Protein AF-A0A4Z0B692-F1 (afdb_monomer_lite)

InterPro domains:
  IPR025282 Domain of unknown function DUF4214 [PF13946] (45-106)
  IPR038255 Phycobilisome linker domain superfamily [G3DSA:1.10.3130.20] (1-109)

Radius of gyration: 41.44 Å; chains: 1; bounding box: 86×69×116 Å

Foldseek 3Di:
DDDDDPLLLVQLLCLQQQLFFDAQVRSVVSVVVVVVVDDLLNVLLVSCPDVSNCVVPVPDDLLRSLQSSLCRQQVDGDDPVVSVVLSVQLVVVPPSSSSNSSSCVSVCLQDPPLVPPPVDDPVRSVSSLQSSLQSSLSSVLSVLLNVLCPPVLDQDDPPPSCPGLSSQLRSLLSPPRTSDVQLSVLSSVQSNLLSVDPHSSCSSNPDCNLVSSLVSLLVVLVVLLLVLQLLLLQLLLVLDPHRDPDPVVSVVSSVPGDPVNLVVSLVVLVVLLVVLVVLLVVLVVVLVVLCVVPNLVRLVVLLVVLVVVCVVDPVLVVLVVQLVVLVVVLVPDDLVRLLVLLLVLLVLCVVVVHDQQDQQDPPPSQGSVNSNVLSCVLVCLVPPDPDDPVVSVVVSSVSSLCVLLDPPDPLDDARDPDPDPSSVSNRVSSVVSVVSSVSVVSSVVSLVCSCPPDVRSSVSSVVSVVSSVVSVVSVVSSVVSVVSSVSSVVSSVSSVVSSVSSVVSVVSSVVSQVSSVVSFEHEPDLDPTAYEAEDPVVVLFLVREAEDEPRAAARYKYFQDSQEDAQDDLDQVDDVLVCQQRFFQVGWYWYWYDDPQKIKIKTFQHGDHDNPDDDPRGIGIYIYHRDRSNQWDADSRIIGGD

Sequence (642 aa):
MATATNAQKIAGLYAAFFERAPDAAGLSYWEGQFTGNATVNTIAVQFAANPVFAATYGSLTDVQFVNAVYQNVLGAAGDAAGVDYWVSQLKTGGADARANFVAQFVNDALTVDVASFTNLTAEERAVAQGRQDTLTNKANVGLHFAEKFGAASNITATGDITQDPAYLAAQAAIKNVTADPATAAAAEGRIDIAVGTSDPVGSLVGQNSALTAALVDLQAKTVAEAQALEALALADNAADAAPITDAALLEKFVTDFDDAAALAAVSDANSSVADAQKDVADSTNALTAARALNSDVALKTAATQAQTAVDNDSAVKALQVTANNAKTALASTTDLAVLTAVQDALSAYVKAGGLVSTELNDTTNVTVGDLVNQVNAVLNLKVGVDGDAAFIAAAQKTLVENFLDGADNAFVVPVSTPATASETALQTAITKAEARDAAYDASVKADLAFSTEGSGKGAALLAAEAAVTARDGQIKAVADAAAAVTKEQADQVKVVAAYDAHTAASDKVVAAEKAIADLGYNVGTLTPGKDLFVADAAKVGVAGTVTIGAGFATGDELFIGTQYKFGGATDATKTIGDLYAAGNASALEVFFEQSGANTIVHVEAKAFANAGAAPANDVANIVLTGVNANTLTFENGFVHVA

Organism: NCBI:txid2293833

pLDDT: mean 82.94, std 12.95, range [41.84, 98.31]

Structure (mmCIF, N/CA/C/O backbone):
data_AF-A0A4Z0B692-F1
#
_entry.id   AF-A0A4Z0B692-F1
#
loop_
_atom_site.group_PDB
_atom_site.id
_atom_site.type_symbol
_atom_site.label_atom_id
_atom_site.label_alt_id
_atom_site.label_comp_id
_atom_site.label_asym_id
_atom_site.label_entity_id
_atom_site.label_seq_id
_atom_site.pdbx_PDB_ins_code
_atom_site.Cartn_x
_atom_site.Cartn_y
_atom_site.Cartn_z
_atom_site.occupancy
_atom_site.B_iso_or_equiv
_atom_site.auth_seq_id
_atom_site.auth_comp_id
_atom_site.auth_asym_id
_atom_site.auth_atom_id
_atom_site.pdbx_PDB_model_num
ATOM 1 N N . MET A 1 1 ? 4.513 28.163 -12.235 1.00 46.66 1 MET A N 1
ATOM 2 C CA . MET A 1 1 ? 5.162 27.778 -13.510 1.00 46.66 1 MET A CA 1
ATOM 3 C C . MET A 1 1 ? 6.426 26.999 -13.213 1.00 46.66 1 MET A C 1
ATOM 5 O O . MET A 1 1 ? 7.344 27.556 -12.616 1.00 46.66 1 MET A O 1
ATOM 9 N N . ALA A 1 2 ? 6.465 25.725 -13.598 1.00 53.12 2 ALA A N 1
ATOM 10 C CA . ALA A 1 2 ? 7.699 24.952 -13.587 1.00 53.12 2 ALA A CA 1
ATOM 11 C C . ALA A 1 2 ? 8.694 25.592 -14.572 1.00 53.12 2 ALA A C 1
ATOM 13 O O . ALA A 1 2 ? 8.345 25.906 -15.711 1.00 53.12 2 ALA A O 1
ATOM 14 N N . THR A 1 3 ? 9.920 25.860 -14.131 1.00 72.25 3 THR A N 1
ATOM 15 C CA . THR A 1 3 ? 10.949 26.460 -14.988 1.00 72.25 3 THR A CA 1
ATOM 16 C C . THR A 1 3 ? 11.768 25.362 -15.648 1.00 72.25 3 THR A C 1
ATOM 18 O O . THR A 1 3 ? 12.724 24.871 -15.054 1.00 72.25 3 THR A O 1
ATOM 21 N N . ALA A 1 4 ? 11.411 24.994 -16.879 1.00 86.88 4 ALA A N 1
ATOM 22 C CA . ALA A 1 4 ? 12.254 24.137 -17.705 1.00 86.88 4 ALA A CA 1
ATOM 23 C C . ALA A 1 4 ? 13.536 24.875 -18.121 1.00 86.88 4 ALA A C 1
ATOM 25 O O . ALA A 1 4 ? 13.485 26.034 -18.555 1.00 86.88 4 ALA A O 1
ATOM 26 N N . THR A 1 5 ? 14.681 24.206 -18.003 1.00 92.56 5 THR A N 1
ATOM 27 C CA . THR A 1 5 ? 15.985 24.759 -18.385 1.00 92.56 5 THR A CA 1
ATOM 28 C C . THR A 1 5 ? 16.101 24.911 -19.904 1.00 92.56 5 THR A C 1
ATOM 30 O O . THR A 1 5 ? 15.365 24.287 -20.673 1.00 92.56 5 THR A O 1
ATOM 33 N N . ASN A 1 6 ? 17.049 25.730 -20.373 1.00 91.31 6 ASN A N 1
ATOM 34 C CA . ASN A 1 6 ? 17.329 25.823 -21.811 1.00 91.31 6 ASN A CA 1
ATOM 35 C C . ASN A 1 6 ? 17.755 24.463 -22.385 1.00 91.31 6 ASN A C 1
ATOM 37 O O . ASN A 1 6 ? 17.303 24.102 -23.468 1.00 91.31 6 ASN A O 1
ATOM 41 N N . ALA A 1 7 ? 18.534 23.684 -21.629 1.00 94.38 7 ALA A N 1
ATOM 42 C CA . ALA A 1 7 ? 18.929 22.328 -21.991 1.00 94.38 7 ALA A CA 1
ATOM 43 C C . ALA A 1 7 ? 17.710 21.408 -22.185 1.00 94.38 7 ALA A C 1
ATOM 45 O O . ALA A 1 7 ? 17.595 20.756 -23.219 1.00 94.38 7 ALA A O 1
ATOM 46 N N . GLN A 1 8 ? 16.743 21.422 -21.257 1.00 95.69 8 GLN A N 1
ATOM 47 C CA . GLN A 1 8 ? 15.508 20.633 -21.378 1.00 95.69 8 GLN A CA 1
ATOM 48 C C . GLN A 1 8 ? 14.672 21.055 -22.588 1.00 95.69 8 GLN A C 1
ATOM 50 O O . GLN A 1 8 ? 14.131 20.206 -23.290 1.00 95.69 8 GLN A O 1
ATOM 55 N N . LYS A 1 9 ? 14.600 22.359 -22.881 1.00 94.56 9 LYS A N 1
ATOM 56 C CA . LYS A 1 9 ? 13.915 22.863 -24.081 1.00 94.56 9 LYS A CA 1
ATOM 57 C C . LYS A 1 9 ? 14.600 22.387 -25.360 1.00 94.56 9 LYS A C 1
ATOM 59 O O . LYS A 1 9 ? 13.912 21.957 -26.279 1.00 94.56 9 LYS A O 1
ATOM 64 N N . ILE A 1 10 ? 15.933 22.415 -25.418 1.00 95.81 10 ILE A N 1
ATOM 65 C CA . ILE A 1 10 ? 16.702 21.884 -26.554 1.00 95.81 10 ILE A CA 1
ATOM 66 C C . ILE A 1 10 ? 16.463 20.381 -26.699 1.00 95.81 10 ILE A C 1
ATOM 68 O O . ILE A 1 10 ? 16.126 19.930 -27.789 1.00 95.81 10 ILE A O 1
ATOM 72 N N . ALA A 1 11 ? 16.581 19.612 -25.616 1.00 96.69 11 ALA A N 1
ATOM 73 C CA . ALA A 1 11 ? 16.333 18.173 -25.630 1.00 96.69 11 ALA A CA 1
ATOM 74 C C . ALA A 1 11 ? 14.896 17.844 -26.075 1.00 96.69 11 ALA A C 1
ATOM 76 O O . ALA A 1 11 ? 14.695 16.960 -26.905 1.00 96.69 11 ALA A O 1
ATOM 77 N N . GLY A 1 12 ? 13.906 18.618 -25.620 1.00 95.44 12 GLY A N 1
ATOM 78 C CA . GLY A 1 12 ? 12.521 18.522 -26.081 1.00 95.44 12 GLY A CA 1
ATOM 79 C C . GLY A 1 12 ? 12.359 18.821 -27.577 1.00 95.44 12 GLY A C 1
ATOM 80 O O . GLY A 1 12 ? 11.613 18.122 -28.259 1.00 95.44 12 GLY A O 1
ATOM 81 N N . LEU A 1 13 ? 13.093 19.801 -28.124 1.00 95.31 13 LEU A N 1
ATOM 82 C CA . LEU A 1 13 ? 13.128 20.050 -29.571 1.00 95.31 13 LEU A CA 1
ATOM 83 C C . LEU A 1 13 ? 13.758 18.876 -30.333 1.00 95.31 13 LEU A C 1
ATOM 85 O O . LEU A 1 13 ? 13.231 18.493 -31.372 1.00 95.31 13 LEU A O 1
ATOM 89 N N . TYR A 1 14 ? 14.840 18.276 -29.830 1.00 95.50 14 TYR A N 1
ATOM 90 C CA . TYR A 1 14 ? 15.430 17.075 -30.437 1.00 95.50 14 TYR A CA 1
ATOM 91 C C . TYR A 1 14 ? 14.436 15.907 -30.474 1.00 95.50 14 TYR A C 1
ATOM 93 O O . TYR A 1 14 ? 14.259 15.295 -31.530 1.00 95.50 14 TYR A O 1
ATOM 101 N N . ALA A 1 15 ? 13.718 15.663 -29.373 1.00 93.62 15 ALA A N 1
ATOM 102 C CA . ALA A 1 15 ? 12.671 14.647 -29.317 1.00 93.62 15 ALA A CA 1
ATOM 103 C C . ALA A 1 15 ? 11.532 14.938 -30.314 1.00 93.62 15 ALA A C 1
ATOM 105 O O . ALA A 1 15 ? 11.056 14.030 -30.989 1.00 93.62 15 ALA A O 1
ATOM 106 N N . ALA A 1 16 ? 11.125 16.202 -30.460 1.00 91.69 16 ALA A N 1
ATOM 107 C CA . ALA A 1 16 ? 10.029 16.596 -31.343 1.00 91.69 16 ALA A CA 1
ATOM 108 C C . ALA A 1 16 ? 10.388 16.560 -32.840 1.00 91.69 16 ALA A C 1
ATOM 110 O O . ALA A 1 16 ? 9.605 16.090 -33.667 1.00 91.69 16 ALA A O 1
ATOM 111 N N . PHE A 1 17 ? 11.557 17.084 -33.209 1.00 91.75 17 PHE A N 1
ATOM 112 C CA . PHE A 1 17 ? 11.967 17.229 -34.608 1.00 91.75 17 PHE A CA 1
ATOM 113 C C . PHE A 1 17 ? 12.598 15.963 -35.182 1.00 91.75 17 PHE A C 1
ATOM 115 O O . PHE A 1 17 ? 12.467 15.716 -36.380 1.00 91.75 17 PHE A O 1
ATOM 122 N N . PHE A 1 18 ? 13.299 15.193 -34.349 1.00 91.31 18 PHE A N 1
ATOM 123 C CA . PHE A 1 18 ? 14.180 14.118 -34.803 1.00 91.31 18 PHE A CA 1
ATOM 124 C C . PHE A 1 18 ? 13.948 12.784 -34.084 1.00 91.31 18 PHE A C 1
ATOM 126 O O . PHE A 1 18 ? 14.673 11.834 -34.368 1.00 91.31 18 PHE A O 1
ATOM 133 N N . GLU A 1 19 ? 12.989 12.717 -33.151 1.00 90.44 19 GLU A N 1
ATOM 134 C CA . GLU A 1 19 ? 12.674 11.516 -32.358 1.00 90.44 19 GLU A CA 1
ATOM 135 C C . GLU A 1 19 ? 13.895 10.910 -31.642 1.00 90.44 19 GLU A C 1
ATOM 137 O O . GLU A 1 19 ? 13.973 9.704 -31.417 1.00 90.44 19 GLU A O 1
ATOM 142 N N . ARG A 1 20 ? 14.867 11.749 -31.260 1.00 93.69 20 ARG A N 1
ATOM 143 C CA . ARG A 1 20 ? 16.102 11.311 -30.595 1.00 93.69 20 ARG A CA 1
ATOM 144 C C . ARG A 1 20 ? 16.518 12.223 -29.451 1.00 93.69 20 ARG A C 1
ATOM 146 O O . ARG A 1 20 ? 16.111 13.380 -29.399 1.00 93.69 20 ARG A O 1
ATOM 153 N N . ALA A 1 21 ? 17.380 11.718 -28.575 1.00 96.94 21 ALA A N 1
ATOM 154 C CA . ALA A 1 21 ? 18.154 12.531 -27.643 1.00 96.94 21 ALA A CA 1
ATOM 155 C C . ALA A 1 21 ? 19.121 13.472 -28.392 1.00 96.94 21 ALA A C 1
ATOM 157 O O . ALA A 1 21 ? 19.572 13.131 -29.494 1.00 96.94 21 ALA A O 1
ATOM 158 N N . PRO A 1 22 ? 19.481 14.637 -27.823 1.00 97.25 22 PRO A N 1
ATOM 159 C CA . PRO A 1 22 ? 20.589 15.428 -28.345 1.00 97.25 22 PRO A CA 1
ATOM 160 C C . PRO A 1 22 ? 21.912 14.651 -28.257 1.00 97.25 22 PRO A C 1
ATOM 162 O O . PRO A 1 22 ? 22.113 13.850 -27.351 1.00 97.25 22 PRO A O 1
ATOM 165 N N . ASP A 1 23 ? 22.831 14.908 -29.186 1.00 96.56 23 ASP A N 1
ATOM 166 C CA . ASP A 1 23 ? 24.239 14.531 -29.016 1.00 96.56 23 ASP A CA 1
ATOM 167 C C . ASP A 1 23 ? 25.010 15.624 -28.263 1.00 96.56 23 ASP A C 1
ATOM 169 O O . ASP A 1 23 ? 24.580 16.779 -28.220 1.00 96.56 23 ASP A O 1
ATOM 173 N N . ALA A 1 24 ? 26.153 15.274 -27.675 1.00 96.88 24 ALA A N 1
ATOM 174 C CA . ALA A 1 24 ? 26.932 16.165 -26.820 1.00 96.88 24 ALA A CA 1
ATOM 175 C C . ALA A 1 24 ? 27.399 17.435 -27.550 1.00 96.88 24 ALA A C 1
ATOM 177 O O . ALA A 1 24 ? 27.274 18.543 -27.020 1.00 96.88 24 ALA A O 1
ATOM 178 N N . ALA A 1 25 ? 27.914 17.300 -28.777 1.00 95.62 25 ALA A N 1
ATOM 179 C CA . ALA A 1 25 ? 28.367 18.442 -29.569 1.00 95.62 25 ALA A CA 1
ATOM 180 C C . ALA A 1 25 ? 27.197 19.343 -29.990 1.00 95.62 25 ALA A C 1
ATOM 182 O O . ALA A 1 25 ? 27.283 20.569 -29.878 1.00 95.62 25 ALA A O 1
ATOM 183 N N . GLY A 1 26 ? 26.093 18.744 -30.437 1.00 94.56 26 GLY A N 1
ATOM 184 C CA . GLY A 1 26 ? 24.871 19.441 -30.808 1.00 94.56 26 GLY A CA 1
ATOM 185 C C . GLY A 1 26 ? 24.251 20.191 -29.631 1.00 94.56 26 GLY A C 1
ATOM 186 O O . GLY A 1 26 ? 23.931 21.371 -29.771 1.00 94.56 26 GLY A O 1
ATOM 187 N N . LEU A 1 27 ? 24.110 19.547 -28.469 1.00 96.12 27 LEU A N 1
ATOM 188 C CA . LEU A 1 27 ? 23.598 20.177 -27.248 1.00 96.12 27 LEU A CA 1
ATOM 189 C C . LEU A 1 27 ? 24.436 21.405 -26.879 1.00 96.12 27 LEU A C 1
ATOM 191 O O . LEU A 1 27 ? 23.895 22.506 -26.783 1.00 96.12 27 LEU A O 1
ATOM 195 N N . SER A 1 28 ? 25.759 21.231 -26.798 1.00 95.25 28 SER A N 1
ATOM 196 C CA . SER A 1 28 ? 26.696 22.308 -26.466 1.00 95.25 28 SER A CA 1
ATOM 197 C C . SER A 1 28 ? 26.611 23.482 -27.449 1.00 95.25 28 SER A C 1
ATOM 199 O O . SER A 1 28 ? 26.584 24.645 -27.036 1.00 95.25 28 SER A O 1
ATOM 201 N N . TYR A 1 29 ? 26.507 23.202 -28.753 1.00 94.44 29 TYR A N 1
ATOM 202 C CA . TYR A 1 29 ? 26.349 24.238 -29.773 1.00 94.44 29 TYR A CA 1
ATOM 203 C C . TYR A 1 29 ? 25.071 25.063 -29.564 1.00 94.44 29 TYR A C 1
ATOM 205 O O . TYR A 1 29 ? 25.131 26.296 -29.564 1.00 94.44 29 TYR A O 1
ATOM 213 N N . TRP A 1 30 ? 23.922 24.405 -29.369 1.00 94.38 30 TRP A N 1
ATOM 214 C CA . TRP A 1 30 ? 22.629 25.084 -29.232 1.00 94.38 30 TRP A CA 1
ATOM 215 C C . TRP A 1 30 ? 22.484 25.828 -27.906 1.00 94.38 30 TRP A C 1
ATOM 217 O O . TRP A 1 30 ? 21.934 26.930 -27.889 1.00 94.38 30 TRP A O 1
ATOM 227 N N . GLU A 1 31 ? 23.033 25.295 -26.815 1.00 92.12 31 GLU A N 1
ATOM 228 C CA . GLU A 1 31 ? 23.138 26.025 -25.548 1.00 92.12 31 GLU A CA 1
ATOM 229 C C . GLU A 1 31 ? 23.983 27.295 -25.708 1.00 92.12 31 GLU A C 1
ATOM 231 O O . GLU A 1 31 ? 23.591 28.369 -25.243 1.00 92.12 31 GLU A O 1
ATOM 236 N N . GLY A 1 32 ? 25.082 27.214 -26.467 1.00 89.56 32 GLY A N 1
ATOM 237 C CA . GLY A 1 32 ? 25.880 28.374 -26.857 1.00 89.56 32 GLY A CA 1
ATOM 238 C C . GLY A 1 32 ? 25.072 29.438 -27.611 1.00 89.56 32 GLY A C 1
ATOM 239 O O . GLY A 1 32 ? 25.234 30.628 -27.340 1.00 89.56 32 GLY A O 1
ATOM 240 N N . GLN A 1 33 ? 24.143 29.048 -28.491 1.00 86.81 33 GLN A N 1
ATOM 241 C CA . GLN A 1 33 ? 23.297 30.004 -29.224 1.00 86.81 33 GLN A CA 1
ATOM 242 C C . GLN A 1 33 ? 22.333 30.780 -28.311 1.00 86.81 33 GLN A C 1
ATOM 244 O O . GLN A 1 33 ? 22.080 31.963 -28.556 1.00 86.81 33 GLN A O 1
ATOM 249 N N . PHE A 1 34 ? 21.840 30.180 -27.222 1.00 80.44 34 PHE A N 1
ATOM 250 C CA . PHE A 1 34 ? 21.005 30.896 -26.245 1.00 80.44 34 PHE A CA 1
ATOM 251 C C . PHE A 1 34 ? 21.758 32.028 -25.537 1.00 80.44 34 PHE A C 1
ATOM 253 O O . PHE A 1 34 ? 21.166 33.067 -25.246 1.00 80.44 34 PHE A O 1
ATOM 260 N N . THR A 1 35 ? 23.070 31.883 -25.319 1.00 67.62 35 THR A N 1
ATOM 261 C CA . THR A 1 35 ? 23.900 32.964 -24.751 1.00 67.62 35 THR A CA 1
ATOM 262 C C . THR A 1 35 ? 24.045 34.168 -25.697 1.00 67.62 35 THR A C 1
ATOM 264 O O . THR A 1 35 ? 24.357 35.270 -25.251 1.00 67.62 35 THR A O 1
ATOM 267 N N . GLY A 1 36 ? 23.750 33.983 -26.991 1.00 61.22 36 GLY A N 1
ATOM 268 C CA . GLY A 1 36 ? 23.790 34.999 -28.048 1.00 61.22 36 GLY A CA 1
ATOM 269 C C . GLY A 1 36 ? 22.448 35.671 -28.379 1.00 61.22 36 GLY A C 1
ATOM 270 O O . GLY A 1 36 ? 22.349 36.302 -29.430 1.00 61.22 36 GLY A O 1
ATOM 271 N N . ASN A 1 37 ? 21.432 35.567 -27.509 1.00 70.12 37 ASN A N 1
ATOM 272 C CA . ASN A 1 37 ? 20.044 36.039 -27.699 1.00 70.12 37 ASN A CA 1
ATOM 273 C C . ASN A 1 37 ? 19.162 35.196 -28.648 1.00 70.12 37 ASN A C 1
ATOM 275 O O . ASN A 1 37 ? 18.110 35.675 -29.081 1.00 70.12 37 ASN A O 1
ATOM 279 N N . ALA A 1 38 ? 19.537 33.954 -28.979 1.00 77.38 38 ALA A N 1
ATOM 280 C CA . ALA A 1 38 ? 18.626 33.059 -29.697 1.00 77.38 38 ALA A CA 1
ATOM 281 C C . ALA A 1 38 ? 17.418 32.668 -28.822 1.00 77.38 38 ALA A C 1
ATOM 283 O O . ALA A 1 38 ? 17.531 32.521 -27.606 1.00 77.38 38 ALA A O 1
ATOM 284 N N . THR A 1 39 ? 16.256 32.473 -29.452 1.00 85.88 39 THR A N 1
ATOM 285 C CA . THR A 1 39 ? 15.040 31.960 -28.795 1.00 85.88 39 THR A CA 1
ATOM 286 C C . THR A 1 39 ? 14.783 30.505 -29.191 1.00 85.88 39 THR A C 1
ATOM 288 O O . THR A 1 39 ? 15.315 30.036 -30.199 1.00 85.88 39 THR A O 1
ATOM 291 N N . VAL A 1 40 ? 13.914 29.803 -28.451 1.00 86.25 40 VAL A N 1
ATOM 292 C CA . VAL A 1 40 ? 13.448 28.444 -28.809 1.00 86.25 40 VAL A CA 1
ATOM 293 C C . VAL A 1 40 ? 12.923 28.415 -30.252 1.00 86.25 40 VAL A C 1
ATOM 295 O O . VAL A 1 40 ? 13.266 27.512 -31.009 1.00 86.25 40 VAL A O 1
ATOM 298 N N . ASN A 1 41 ? 12.180 29.446 -30.674 1.00 89.12 41 ASN A N 1
ATOM 299 C CA . ASN A 1 41 ? 11.686 29.580 -32.046 1.00 89.12 41 ASN A CA 1
ATOM 300 C C . ASN A 1 41 ? 12.814 29.715 -33.072 1.00 89.12 41 ASN A C 1
ATOM 302 O O . ASN A 1 41 ? 12.774 29.072 -34.115 1.00 89.12 41 ASN A O 1
ATOM 306 N N . THR A 1 42 ? 13.839 30.521 -32.784 1.00 89.62 42 THR A N 1
ATOM 307 C CA . THR A 1 42 ? 14.983 30.695 -33.693 1.00 89.62 42 THR A CA 1
ATOM 308 C C . THR A 1 42 ? 15.721 29.375 -33.918 1.00 89.62 42 THR A C 1
ATOM 310 O O . THR A 1 42 ? 16.103 29.071 -35.045 1.00 89.62 42 THR A O 1
ATOM 313 N N . ILE A 1 43 ? 15.882 28.569 -32.866 1.00 92.75 43 ILE A N 1
ATOM 314 C CA . ILE A 1 43 ? 16.502 27.241 -32.957 1.00 92.75 43 ILE A CA 1
ATOM 315 C C . ILE A 1 43 ? 15.595 26.271 -33.718 1.00 92.75 43 ILE A C 1
ATOM 317 O O . ILE A 1 43 ? 16.065 25.576 -34.614 1.00 92.75 43 ILE A O 1
ATOM 321 N N . ALA A 1 44 ? 14.292 26.267 -33.436 1.00 93.94 44 ALA A N 1
ATOM 322 C CA . ALA A 1 44 ? 13.333 25.409 -34.127 1.00 93.94 44 ALA A CA 1
ATOM 323 C C . ALA A 1 44 ? 13.275 25.668 -35.643 1.00 93.94 44 ALA A C 1
ATOM 325 O O . ALA A 1 44 ? 13.165 24.723 -36.421 1.00 93.94 44 ALA A O 1
ATOM 326 N N . VAL A 1 45 ? 13.406 26.925 -36.087 1.00 92.94 45 VAL A N 1
ATOM 327 C CA . VAL A 1 45 ? 13.513 27.263 -37.520 1.00 92.94 45 VAL A CA 1
ATOM 328 C C . VAL A 1 45 ? 14.762 26.633 -38.147 1.00 92.94 45 VAL A C 1
ATOM 330 O O . VAL A 1 45 ? 14.687 26.078 -39.241 1.00 92.94 45 VAL A O 1
ATOM 333 N N . GLN A 1 46 ? 15.899 26.644 -37.444 1.00 92.75 46 GLN A N 1
ATOM 334 C CA . GLN A 1 46 ? 17.123 25.984 -37.917 1.00 92.75 46 GLN A CA 1
ATOM 335 C C . GLN A 1 46 ? 16.992 24.453 -37.923 1.00 92.75 46 GLN A C 1
ATOM 337 O O . GLN A 1 46 ? 17.483 23.799 -38.840 1.00 92.75 46 GLN A O 1
ATOM 342 N N . PHE A 1 47 ? 16.286 23.870 -36.949 1.00 93.00 47 PHE A N 1
ATOM 343 C CA . PHE A 1 47 ? 15.991 22.432 -36.928 1.00 93.00 47 PHE A CA 1
ATOM 344 C C . PHE A 1 47 ? 15.101 22.029 -38.107 1.00 93.00 47 PHE A C 1
ATOM 346 O O . PHE A 1 47 ? 15.375 21.028 -38.763 1.00 93.00 47 PHE A O 1
ATOM 353 N N . ALA A 1 48 ? 14.078 22.828 -38.422 1.00 92.81 48 ALA A N 1
ATOM 354 C CA . ALA A 1 48 ? 13.180 22.585 -39.549 1.00 92.81 48 ALA A CA 1
ATOM 355 C C . ALA A 1 48 ? 13.883 22.665 -40.916 1.00 92.81 48 ALA A C 1
ATOM 357 O O . ALA A 1 48 ? 13.432 22.046 -41.879 1.00 92.81 48 ALA A O 1
ATOM 358 N N . ALA A 1 49 ? 14.994 23.404 -41.006 1.00 90.94 49 ALA A N 1
ATOM 359 C CA . ALA A 1 49 ? 15.826 23.466 -42.205 1.00 90.94 49 ALA A CA 1
ATOM 360 C C . ALA A 1 49 ? 16.681 22.199 -42.416 1.00 90.94 49 ALA A C 1
ATOM 362 O O . ALA A 1 49 ? 17.243 22.014 -43.498 1.00 90.94 49 ALA A O 1
ATOM 363 N N . ASN A 1 50 ? 16.790 21.321 -41.412 1.00 89.25 50 ASN A N 1
ATOM 364 C CA . ASN A 1 50 ? 17.512 20.061 -41.542 1.00 89.25 50 ASN A CA 1
ATOM 365 C C . ASN A 1 50 ? 16.769 19.106 -42.507 1.00 89.25 50 ASN A C 1
ATOM 367 O O . ASN A 1 50 ? 15.556 18.927 -42.361 1.00 89.25 50 ASN A O 1
ATOM 371 N N . PRO A 1 51 ? 17.463 18.435 -43.449 1.00 86.81 51 PRO A N 1
ATOM 372 C CA . PRO A 1 51 ? 16.839 17.488 -44.378 1.00 86.81 51 PRO A CA 1
ATOM 373 C C . PRO A 1 51 ? 16.009 16.381 -43.713 1.00 86.81 51 PRO A C 1
ATOM 375 O O . PRO A 1 51 ? 15.019 15.945 -44.298 1.00 86.81 51 PRO A O 1
ATOM 378 N N . VAL A 1 52 ? 16.358 15.965 -42.488 1.00 85.69 52 VAL A N 1
ATOM 379 C CA . VAL A 1 52 ? 15.583 14.977 -41.718 1.00 85.69 52 VAL A CA 1
ATOM 380 C C . VAL A 1 52 ? 14.166 15.474 -41.450 1.00 85.69 52 VAL A C 1
ATOM 382 O O . VAL A 1 52 ? 13.223 14.713 -41.608 1.00 85.69 52 VAL A O 1
ATOM 385 N N . PHE A 1 53 ? 13.974 16.759 -41.140 1.00 89.00 53 PHE A N 1
ATOM 386 C CA . PHE A 1 53 ? 12.634 17.300 -40.908 1.00 89.00 53 PHE A CA 1
ATOM 387 C C . PHE A 1 53 ? 11.754 17.193 -42.160 1.00 89.00 53 PHE A C 1
ATOM 389 O O . PHE A 1 53 ? 10.596 16.778 -42.083 1.00 89.00 53 PHE A O 1
ATOM 396 N N . ALA A 1 54 ? 12.308 17.525 -43.329 1.00 87.06 54 ALA A N 1
ATOM 397 C CA . ALA A 1 54 ? 11.602 17.386 -44.598 1.00 87.06 54 ALA A CA 1
ATOM 398 C C . ALA A 1 54 ? 11.317 15.913 -44.940 1.00 87.06 54 ALA A C 1
ATOM 400 O O . ALA A 1 54 ? 10.240 15.613 -45.454 1.00 87.06 54 ALA A O 1
ATOM 401 N N . ALA A 1 55 ? 12.239 14.999 -44.625 1.00 86.38 55 ALA A N 1
ATOM 402 C CA . ALA A 1 55 ? 12.048 13.564 -44.820 1.00 86.38 55 ALA A CA 1
ATOM 403 C C . ALA A 1 55 ? 10.944 12.992 -43.911 1.00 86.38 55 ALA A C 1
ATOM 405 O O . ALA A 1 55 ? 10.099 12.238 -44.388 1.00 86.38 55 ALA A O 1
ATOM 406 N N . THR A 1 56 ? 10.909 13.393 -42.636 1.00 84.31 56 THR A N 1
ATOM 407 C CA . THR A 1 56 ? 9.938 12.904 -41.644 1.00 84.31 56 THR A CA 1
ATOM 408 C C . THR A 1 56 ? 8.551 13.521 -41.832 1.00 84.31 56 THR A C 1
ATOM 410 O O . THR A 1 56 ? 7.541 12.823 -41.772 1.00 84.31 56 THR A O 1
ATOM 413 N N . TYR A 1 57 ? 8.475 14.832 -42.082 1.00 89.56 57 TYR A N 1
ATOM 414 C CA . TYR A 1 57 ? 7.217 15.585 -42.002 1.00 89.56 57 TYR A CA 1
ATOM 415 C C . TYR A 1 57 ? 6.803 16.290 -43.302 1.00 89.56 57 TYR A C 1
ATOM 417 O O . TYR A 1 57 ? 5.681 16.796 -43.396 1.00 89.56 57 TYR A O 1
ATOM 425 N N . GLY A 1 58 ? 7.674 16.358 -44.313 1.00 87.75 58 GLY A N 1
ATOM 426 C CA . GLY A 1 58 ? 7.469 17.200 -45.499 1.00 87.75 58 GLY A CA 1
ATOM 427 C C . GLY A 1 58 ? 6.281 16.795 -46.375 1.00 87.75 58 GLY A C 1
ATOM 428 O O . GLY A 1 58 ? 5.646 17.660 -46.974 1.00 87.75 58 GLY A O 1
ATOM 429 N N . SER A 1 59 ? 5.939 15.505 -46.423 1.00 92.19 59 SER A N 1
ATOM 430 C CA . SER A 1 59 ? 4.793 14.986 -47.187 1.00 92.19 59 SER A CA 1
ATOM 431 C C . SER A 1 59 ? 3.472 14.994 -46.408 1.00 92.19 59 SER A C 1
ATOM 433 O O . SER A 1 59 ? 2.413 14.776 -46.999 1.00 92.19 59 SER A O 1
ATOM 435 N N . LEU A 1 60 ? 3.515 15.244 -45.094 1.00 94.88 60 LEU A N 1
ATOM 436 C CA . LEU A 1 60 ? 2.335 15.206 -44.237 1.00 94.88 60 LEU A CA 1
ATOM 437 C C . LEU A 1 60 ? 1.461 16.444 -44.443 1.00 94.88 60 LEU A C 1
ATOM 439 O O . LEU A 1 60 ? 1.952 17.574 -44.538 1.00 94.88 60 LEU A O 1
ATOM 443 N N . THR A 1 61 ? 0.143 16.243 -44.430 1.00 95.56 61 THR A N 1
ATOM 444 C CA . THR A 1 61 ? -0.822 17.343 -44.273 1.00 95.56 61 THR A CA 1
ATOM 445 C C . THR A 1 61 ? -0.674 17.988 -42.894 1.00 95.56 61 THR A C 1
ATOM 447 O O . THR A 1 61 ? -0.141 17.372 -41.975 1.00 95.56 61 THR A O 1
ATOM 450 N N . ASP A 1 62 ? -1.182 19.206 -42.708 1.00 94.88 62 ASP A N 1
ATOM 451 C CA . ASP A 1 62 ? -1.074 19.900 -41.415 1.00 94.88 62 ASP A CA 1
ATOM 452 C C . ASP A 1 62 ? -1.701 19.107 -40.260 1.00 94.88 62 ASP A C 1
ATOM 454 O O . ASP A 1 62 ? -1.128 19.042 -39.179 1.00 94.88 62 ASP A O 1
ATOM 458 N N . VAL A 1 63 ? -2.830 18.431 -40.501 1.00 95.62 63 VAL A N 1
ATOM 459 C CA . VAL A 1 63 ? -3.480 17.571 -39.497 1.00 95.62 63 VAL A CA 1
ATOM 460 C C . VAL A 1 63 ? -2.600 16.367 -39.151 1.00 95.62 63 VAL A C 1
ATOM 462 O O . VAL A 1 63 ? -2.436 16.034 -37.980 1.00 95.62 63 VAL A O 1
ATOM 465 N N . GLN A 1 64 ? -2.017 15.707 -40.156 1.00 95.12 64 GLN A N 1
ATOM 466 C CA . GLN A 1 64 ? -1.116 14.571 -39.933 1.00 95.12 64 GLN A CA 1
ATOM 467 C C . GLN A 1 64 ? 0.159 14.999 -39.203 1.00 95.12 64 GLN A C 1
ATOM 469 O O . GLN A 1 64 ? 0.605 14.299 -38.302 1.00 95.12 64 GLN A O 1
ATOM 474 N N . PHE A 1 65 ? 0.712 16.157 -39.560 1.00 94.62 65 PHE A N 1
ATOM 475 C CA . PHE A 1 65 ? 1.889 16.726 -38.917 1.00 94.62 65 PHE A CA 1
ATOM 476 C C . PHE A 1 65 ? 1.632 17.058 -37.443 1.00 94.62 65 PHE A C 1
ATOM 478 O O . PHE A 1 65 ? 2.396 16.625 -36.586 1.00 94.62 65 PHE A O 1
ATOM 485 N N . VAL A 1 66 ? 0.536 17.759 -37.130 1.00 95.12 66 VAL A N 1
ATOM 486 C CA . VAL A 1 66 ? 0.166 18.079 -35.741 1.00 95.12 66 VAL A CA 1
ATOM 487 C C . VAL A 1 66 ? -0.008 16.801 -34.920 1.00 95.12 66 VAL A C 1
ATOM 489 O O . VAL A 1 66 ? 0.575 16.690 -33.845 1.00 95.12 66 VAL A O 1
ATOM 492 N N . ASN A 1 67 ? -0.733 15.807 -35.440 1.00 92.69 67 ASN A N 1
ATOM 493 C CA . ASN A 1 67 ? -0.919 14.531 -34.745 1.00 92.69 67 ASN A CA 1
ATOM 494 C C . ASN A 1 67 ? 0.394 13.769 -34.520 1.00 92.69 67 ASN A C 1
ATOM 496 O O . ASN A 1 67 ? 0.586 13.209 -33.442 1.00 92.69 67 ASN A O 1
ATOM 500 N N . ALA A 1 68 ? 1.305 13.775 -35.497 1.00 90.38 68 ALA A N 1
ATOM 501 C CA . ALA A 1 68 ? 2.622 13.166 -35.338 1.00 90.38 68 ALA A CA 1
ATOM 502 C C . ALA A 1 68 ? 3.420 13.854 -34.219 1.00 90.38 68 ALA A C 1
ATOM 504 O O . ALA A 1 68 ? 3.960 13.178 -33.352 1.00 90.38 68 ALA A O 1
ATOM 505 N N . VAL A 1 69 ? 3.413 15.191 -34.158 1.00 91.44 69 VAL A N 1
ATOM 506 C CA . VAL A 1 69 ? 4.081 15.941 -33.080 1.00 91.44 69 VAL A CA 1
ATOM 507 C C . VAL A 1 69 ? 3.466 15.626 -31.711 1.00 91.44 69 VAL A C 1
ATOM 509 O O . VAL A 1 69 ? 4.213 15.397 -30.764 1.00 91.44 69 VAL A O 1
ATOM 512 N N . TYR A 1 70 ? 2.135 15.533 -31.592 1.00 91.69 70 TYR A N 1
ATOM 513 C CA . TYR A 1 70 ? 1.480 15.097 -30.347 1.00 91.69 70 TYR A CA 1
ATOM 514 C C . TYR A 1 70 ? 1.984 13.722 -29.888 1.00 91.69 70 TYR A C 1
ATOM 516 O O . TYR A 1 70 ? 2.410 13.571 -28.741 1.00 91.69 70 TYR A O 1
ATOM 524 N N . GLN A 1 71 ? 1.999 12.744 -30.795 1.00 85.56 71 GLN A N 1
ATOM 525 C CA . GLN A 1 71 ? 2.439 11.388 -30.483 1.00 85.56 71 GLN A CA 1
ATOM 526 C C . GLN A 1 71 ? 3.927 11.341 -30.108 1.00 85.56 71 GLN A C 1
ATOM 528 O O . GLN A 1 71 ? 4.298 10.738 -29.101 1.00 85.56 71 GLN A O 1
ATOM 533 N N . ASN A 1 72 ? 4.778 12.015 -30.878 1.00 81.00 72 ASN A N 1
ATOM 534 C CA . ASN A 1 72 ? 6.230 11.973 -30.714 1.00 81.00 72 ASN A CA 1
ATOM 535 C C . ASN A 1 72 ? 6.683 12.665 -29.426 1.00 81.00 72 ASN A C 1
ATOM 537 O O . ASN A 1 72 ? 7.549 12.161 -28.704 1.00 81.00 72 ASN A O 1
ATOM 541 N N . VAL A 1 73 ? 6.058 13.795 -29.100 1.00 85.38 73 VAL A N 1
ATOM 542 C CA . VAL A 1 73 ? 6.429 14.635 -27.959 1.00 85.38 73 VAL A CA 1
ATOM 543 C C . VAL A 1 73 ? 5.763 14.152 -26.672 1.00 85.38 73 VAL A C 1
ATOM 545 O O . VAL A 1 73 ? 6.442 14.002 -25.660 1.00 85.38 73 VAL A O 1
ATOM 548 N N . LEU A 1 74 ? 4.459 13.859 -26.707 1.00 86.62 74 LEU A N 1
ATOM 549 C CA . LEU A 1 74 ? 3.656 13.584 -25.507 1.00 86.62 74 LEU A CA 1
ATOM 550 C C . LEU A 1 74 ? 3.263 12.110 -25.343 1.00 86.62 74 LEU A C 1
ATOM 552 O O . LEU A 1 74 ? 2.634 11.765 -24.349 1.00 86.62 74 LEU A O 1
ATOM 556 N N . GLY A 1 75 ? 3.592 11.242 -26.305 1.00 78.94 75 GLY A N 1
ATOM 557 C CA . GLY A 1 75 ? 3.268 9.810 -26.248 1.00 78.94 75 GLY A CA 1
ATOM 558 C C . GLY A 1 75 ? 1.790 9.479 -26.476 1.00 78.94 75 GLY A C 1
ATOM 559 O O . GLY A 1 75 ? 1.408 8.314 -26.378 1.00 78.94 75 GLY A O 1
ATOM 560 N N . ALA A 1 76 ? 0.956 10.472 -26.791 1.00 83.31 76 ALA A N 1
ATOM 561 C CA . ALA A 1 76 ? -0.483 10.309 -26.960 1.00 83.31 76 ALA A CA 1
ATOM 562 C C . ALA A 1 76 ? -1.035 11.240 -28.044 1.00 83.31 76 ALA A C 1
ATOM 564 O O . ALA A 1 76 ? -0.505 12.328 -28.279 1.00 83.31 76 ALA A O 1
ATOM 565 N N . ALA A 1 77 ? -2.158 10.845 -28.645 1.00 85.62 77 ALA A N 1
ATOM 566 C CA . ALA A 1 77 ? -2.883 11.683 -29.590 1.00 85.62 77 ALA A CA 1
ATOM 567 C C . ALA A 1 77 ? -3.414 12.968 -28.926 1.00 85.62 77 ALA A C 1
ATOM 569 O O . ALA A 1 77 ? -3.822 12.977 -27.756 1.00 85.62 77 ALA A O 1
ATOM 570 N N . GLY A 1 78 ? -3.429 14.053 -29.702 1.00 85.69 78 GLY A N 1
ATOM 571 C CA . GLY A 1 78 ? -4.085 15.298 -29.317 1.00 85.69 78 GLY A CA 1
ATOM 572 C C . GLY A 1 78 ? -5.604 15.150 -29.308 1.00 85.69 78 GLY A C 1
ATOM 573 O O . GLY A 1 78 ? -6.169 14.354 -30.057 1.00 85.69 78 GLY A O 1
ATOM 574 N N . ASP A 1 79 ? -6.277 15.920 -28.456 1.00 88.31 79 ASP A N 1
ATOM 575 C CA . ASP A 1 79 ? -7.729 16.054 -28.539 1.00 88.31 79 ASP A CA 1
ATOM 576 C C . ASP A 1 79 ? -8.125 16.868 -29.782 1.00 88.31 79 ASP A C 1
ATOM 578 O O . ASP A 1 79 ? -7.337 17.653 -30.316 1.00 88.31 79 ASP A O 1
ATOM 582 N N . ALA A 1 80 ? -9.364 16.687 -30.242 1.00 91.12 80 ALA A N 1
ATOM 583 C CA . ALA A 1 80 ? -9.837 17.308 -31.476 1.00 91.12 80 ALA A CA 1
ATOM 584 C C . ALA A 1 80 ? -9.716 18.844 -31.456 1.00 91.12 80 ALA A C 1
ATOM 586 O O . ALA A 1 80 ? -9.297 19.434 -32.449 1.00 91.12 80 ALA A O 1
ATOM 587 N N . ALA A 1 81 ? -10.018 19.489 -30.324 1.00 90.12 81 ALA A N 1
ATOM 588 C CA . ALA A 1 81 ? -9.983 20.946 -30.215 1.00 90.12 81 ALA A CA 1
ATOM 589 C C . ALA A 1 81 ? -8.547 21.493 -30.249 1.00 90.12 81 ALA A C 1
ATOM 591 O O . ALA A 1 81 ? -8.281 22.486 -30.930 1.00 90.12 81 ALA A O 1
ATOM 592 N N . GLY A 1 82 ? -7.613 20.835 -29.561 1.00 91.25 82 GLY A N 1
ATOM 593 C CA . GLY A 1 82 ? -6.191 21.167 -29.604 1.00 91.25 82 GLY A CA 1
ATOM 594 C C . GLY A 1 82 ? -5.600 20.992 -31.003 1.00 91.25 82 GLY A C 1
ATOM 595 O O . GLY A 1 82 ? -4.916 21.887 -31.502 1.00 91.25 82 GLY A O 1
ATOM 596 N N . VAL A 1 83 ? -5.911 19.880 -31.677 1.00 95.06 83 VAL A N 1
ATOM 597 C CA . VAL A 1 83 ? -5.459 19.633 -33.055 1.00 95.06 83 VAL A CA 1
ATOM 598 C C . VAL A 1 83 ? -6.004 20.700 -34.008 1.00 95.06 83 VAL A C 1
ATOM 600 O O . VAL A 1 83 ? -5.229 21.290 -34.763 1.00 95.06 83 VAL A O 1
ATOM 603 N N . ASP A 1 84 ? -7.301 21.010 -33.941 1.00 95.75 84 ASP A N 1
ATOM 604 C CA . ASP A 1 84 ? -7.927 22.036 -34.783 1.00 95.75 84 ASP A CA 1
ATOM 605 C C . ASP A 1 84 ? -7.323 23.427 -34.552 1.00 95.75 84 ASP A C 1
ATOM 607 O O . ASP A 1 84 ? -7.077 24.169 -35.512 1.00 95.75 84 ASP A O 1
ATOM 611 N N . TYR A 1 85 ? -7.031 23.770 -33.293 1.00 94.88 85 TYR A N 1
ATOM 612 C CA . TYR A 1 85 ? -6.355 25.016 -32.943 1.00 94.88 85 TYR A CA 1
ATOM 613 C C . TYR A 1 85 ? -5.001 25.126 -33.650 1.00 94.88 85 TYR A C 1
ATOM 615 O O . TYR A 1 85 ? -4.763 26.099 -34.372 1.00 94.88 85 TYR A O 1
ATOM 623 N N . TRP A 1 86 ? -4.135 24.118 -33.510 1.00 95.94 86 TRP A N 1
ATOM 624 C CA . TRP A 1 86 ? -2.806 24.142 -34.120 1.00 95.94 86 TRP A CA 1
ATOM 625 C C . TRP A 1 86 ? -2.866 24.131 -35.645 1.00 95.94 86 TRP A C 1
ATOM 627 O O . TRP A 1 86 ? -2.153 24.897 -36.290 1.00 95.94 86 TRP A O 1
ATOM 637 N N . VAL A 1 87 ? -3.773 23.354 -36.239 1.00 96.88 87 VAL A N 1
ATOM 638 C CA . VAL A 1 87 ? -3.997 23.355 -37.692 1.00 96.88 87 VAL A CA 1
ATOM 639 C C . VAL A 1 87 ? -4.432 24.738 -38.186 1.00 96.88 87 VAL A C 1
ATOM 641 O O . VAL A 1 87 ? -3.995 25.178 -39.251 1.00 96.88 87 VAL A O 1
ATOM 644 N N . SER A 1 88 ? -5.258 25.461 -37.423 1.00 95.62 88 SER A N 1
ATOM 645 C CA . SER A 1 88 ? -5.604 26.847 -37.749 1.00 95.62 88 SER A CA 1
ATOM 646 C C . SER A 1 88 ? -4.384 27.769 -37.692 1.00 95.62 88 SER A C 1
ATOM 648 O O . SER A 1 88 ? -4.219 28.590 -38.593 1.00 95.62 88 SER A O 1
ATOM 650 N N . GLN A 1 89 ? -3.518 27.623 -36.681 1.00 94.38 89 GLN A N 1
ATOM 651 C CA . GLN A 1 89 ? -2.283 28.412 -36.576 1.00 94.38 89 GLN A CA 1
ATOM 652 C C . GLN A 1 89 ? -1.342 28.154 -37.762 1.00 94.38 89 GLN A C 1
ATOM 654 O O . GLN A 1 89 ? -0.767 29.097 -38.310 1.00 94.38 89 GLN A O 1
ATOM 659 N N . LEU A 1 90 ? -1.234 26.898 -38.215 1.00 95.50 90 LEU A N 1
ATOM 660 C CA . LEU A 1 90 ? -0.409 26.528 -39.368 1.00 95.50 90 LEU A CA 1
ATOM 661 C C . LEU A 1 90 ? -0.875 27.205 -40.664 1.00 95.50 90 LEU A C 1
ATOM 663 O O . LEU A 1 90 ? -0.048 27.715 -41.420 1.00 95.50 90 LEU A O 1
ATOM 667 N N . LYS A 1 91 ? -2.191 27.300 -40.888 1.00 92.81 91 LYS A N 1
ATOM 668 C CA . LYS A 1 91 ? -2.765 27.940 -42.087 1.00 92.81 91 LYS A CA 1
ATOM 669 C C . LYS A 1 91 ? -2.471 29.438 -42.180 1.00 92.81 91 LYS A C 1
ATOM 671 O O . LYS A 1 91 ? -2.392 29.971 -43.285 1.00 92.81 91 LYS A O 1
ATOM 676 N N . THR A 1 92 ? -2.337 30.127 -41.047 1.00 90.31 92 THR A N 1
ATOM 677 C CA . THR A 1 92 ? -2.142 31.587 -40.998 1.00 90.31 92 THR A CA 1
ATOM 678 C C . THR A 1 92 ? -0.696 32.014 -40.728 1.00 90.31 92 THR A C 1
ATOM 680 O O . THR A 1 92 ? -0.387 33.195 -40.861 1.00 90.31 92 THR A O 1
ATOM 683 N N . GLY A 1 93 ? 0.189 31.086 -40.350 1.00 83.81 93 GLY A N 1
ATOM 684 C CA . GLY A 1 93 ? 1.522 31.385 -39.806 1.00 83.81 93 GLY A CA 1
ATOM 685 C C . GLY A 1 93 ? 2.662 31.583 -40.818 1.00 83.81 93 GLY A C 1
ATOM 686 O O . GLY A 1 93 ? 3.784 31.868 -40.405 1.00 83.81 93 GLY A O 1
ATOM 687 N N . GLY A 1 94 ? 2.418 31.435 -42.124 1.00 88.38 94 GLY A N 1
ATOM 688 C CA . GLY A 1 94 ? 3.440 31.625 -43.165 1.00 88.38 94 GLY A CA 1
ATOM 689 C C . GLY A 1 94 ? 4.478 30.493 -43.260 1.00 88.38 94 GLY A C 1
ATOM 690 O O . GLY A 1 94 ? 4.219 29.364 -42.855 1.00 88.38 94 GLY A O 1
ATOM 691 N N . ALA A 1 95 ? 5.653 30.782 -43.837 1.00 85.88 95 ALA A N 1
ATOM 692 C CA . ALA A 1 95 ? 6.661 29.767 -44.184 1.00 85.88 95 ALA A CA 1
ATOM 693 C C . ALA A 1 95 ? 7.253 29.025 -42.967 1.00 85.88 95 ALA A C 1
ATOM 695 O O . ALA A 1 95 ? 7.556 27.839 -43.067 1.00 85.88 95 ALA A O 1
ATOM 696 N N . ASP A 1 96 ? 7.338 29.691 -41.813 1.00 90.56 96 ASP A N 1
ATOM 697 C CA . ASP A 1 96 ? 7.922 29.131 -40.585 1.00 90.56 96 ASP A CA 1
ATOM 698 C C . ASP A 1 96 ? 6.870 28.526 -39.638 1.00 90.56 96 ASP A C 1
ATOM 700 O O . ASP A 1 96 ? 7.188 28.140 -38.511 1.00 90.56 96 ASP A O 1
ATOM 704 N N . ALA A 1 97 ? 5.600 28.439 -40.057 1.00 93.62 97 ALA A N 1
ATOM 705 C CA . ALA A 1 97 ? 4.490 28.078 -39.173 1.00 93.62 97 ALA A CA 1
ATOM 706 C C . ALA A 1 97 ? 4.685 26.721 -38.479 1.00 93.62 97 ALA A C 1
ATOM 708 O O . ALA A 1 97 ? 4.429 26.597 -37.283 1.00 93.62 97 ALA A O 1
ATOM 709 N N . ARG A 1 98 ? 5.193 25.716 -39.206 1.00 94.50 98 ARG A N 1
ATOM 710 C CA . ARG A 1 98 ? 5.453 24.378 -38.653 1.00 94.50 98 ARG A CA 1
ATOM 711 C C . ARG A 1 98 ? 6.561 24.385 -37.602 1.00 94.50 98 ARG A C 1
ATOM 713 O O . ARG A 1 98 ? 6.403 23.755 -36.563 1.00 94.50 98 ARG A O 1
ATOM 720 N N . ALA A 1 99 ? 7.642 25.128 -37.841 1.00 93.94 99 ALA A N 1
ATOM 721 C CA . ALA A 1 99 ? 8.737 25.263 -36.884 1.00 93.94 99 ALA A CA 1
ATOM 722 C C . ALA A 1 99 ? 8.286 25.999 -35.613 1.00 93.94 99 ALA A C 1
ATOM 724 O O . ALA A 1 99 ? 8.561 25.557 -34.498 1.00 93.94 99 ALA A O 1
ATOM 725 N N . ASN A 1 100 ? 7.534 27.090 -35.787 1.00 93.56 100 ASN A N 1
ATOM 726 C CA . ASN A 1 100 ? 6.985 27.879 -34.687 1.00 93.56 100 ASN A CA 1
ATOM 727 C C . ASN A 1 100 ? 5.980 27.086 -33.845 1.00 93.56 100 ASN A C 1
ATOM 729 O O . ASN A 1 100 ? 6.015 27.195 -32.621 1.00 93.56 100 ASN A O 1
ATOM 733 N N . PHE A 1 101 ? 5.134 26.263 -34.476 1.00 95.00 101 PHE A N 1
ATOM 734 C CA . PHE A 1 101 ? 4.245 25.345 -33.764 1.00 95.00 101 PHE A CA 1
ATOM 735 C C . PHE A 1 101 ? 5.037 24.411 -32.850 1.00 95.00 101 PHE A C 1
ATOM 737 O O . PHE A 1 101 ? 4.767 24.391 -31.655 1.00 95.00 101 PHE A O 1
ATOM 744 N N . VAL A 1 102 ? 6.031 23.682 -33.369 1.00 94.88 102 VAL A N 1
ATOM 745 C CA . VAL A 1 102 ? 6.791 22.726 -32.545 1.00 94.88 102 VAL A CA 1
ATOM 746 C C . VAL A 1 102 ? 7.526 23.438 -31.407 1.00 94.88 102 VAL A C 1
ATOM 748 O O . VAL A 1 102 ? 7.510 22.956 -30.277 1.00 94.88 102 VAL A O 1
ATOM 751 N N . ALA A 1 103 ? 8.117 24.608 -31.674 1.00 93.75 103 ALA A N 1
ATOM 752 C CA . ALA A 1 103 ? 8.781 25.419 -30.655 1.00 93.75 103 ALA A CA 1
ATOM 753 C C . ALA A 1 103 ? 7.844 25.787 -29.502 1.00 93.75 103 ALA A C 1
ATOM 755 O O . ALA A 1 103 ? 8.177 25.585 -28.332 1.00 93.75 103 ALA A O 1
ATOM 756 N N . GLN A 1 104 ? 6.670 26.316 -29.849 1.00 93.62 104 GLN A N 1
ATOM 757 C CA . GLN A 1 104 ? 5.672 26.718 -28.874 1.00 93.62 104 GLN A CA 1
ATOM 758 C C . GLN A 1 104 ? 5.118 25.501 -28.133 1.00 93.62 104 GLN A C 1
ATOM 760 O O . GLN A 1 104 ? 5.048 25.513 -26.911 1.00 93.62 104 GLN A O 1
ATOM 765 N N . PHE A 1 105 ? 4.805 24.428 -28.853 1.00 93.62 105 PHE A N 1
ATOM 766 C CA . PHE A 1 105 ? 4.261 23.201 -28.290 1.00 93.62 105 PHE A CA 1
ATOM 767 C C . PHE A 1 105 ? 5.199 22.569 -27.256 1.00 93.62 105 PHE A C 1
ATOM 769 O O . PHE A 1 105 ? 4.766 22.254 -26.151 1.00 93.62 105 PHE A O 1
ATOM 776 N N . VAL A 1 106 ? 6.494 22.444 -27.573 1.00 94.69 106 VAL A N 1
ATOM 777 C CA . VAL A 1 106 ? 7.516 21.933 -26.643 1.00 94.69 106 VAL A CA 1
ATOM 778 C C . VAL A 1 106 ? 7.675 22.856 -25.435 1.00 94.69 106 VAL A C 1
ATOM 780 O O . VAL A 1 106 ? 7.717 22.380 -24.301 1.00 94.69 106 VAL A O 1
ATOM 783 N N . ASN A 1 107 ? 7.759 24.173 -25.652 1.00 92.88 107 ASN A N 1
ATOM 784 C CA . ASN A 1 107 ? 7.897 25.126 -24.553 1.00 92.88 107 ASN A CA 1
ATOM 785 C C . ASN A 1 107 ? 6.691 25.070 -23.607 1.00 92.88 107 ASN A C 1
ATOM 787 O O . ASN A 1 107 ? 6.873 25.007 -22.392 1.00 92.88 107 ASN A O 1
ATOM 791 N N . ASP A 1 108 ? 5.481 25.083 -24.157 1.00 91.50 108 ASP A N 1
ATOM 792 C CA . ASP A 1 108 ? 4.248 25.091 -23.379 1.00 91.50 108 ASP A CA 1
ATOM 793 C C . ASP A 1 108 ? 4.095 23.764 -22.627 1.00 91.50 108 ASP A C 1
ATOM 795 O O . ASP A 1 108 ? 3.883 23.784 -21.419 1.00 91.50 108 ASP A O 1
ATOM 799 N N . ALA A 1 109 ? 4.335 22.618 -23.274 1.00 92.12 109 ALA A N 1
ATOM 800 C CA . ALA A 1 109 ? 4.299 21.310 -22.616 1.00 92.12 109 ALA A CA 1
ATOM 801 C C . ALA A 1 109 ? 5.288 21.194 -21.438 1.00 92.12 109 ALA A C 1
ATOM 803 O O . ALA A 1 109 ? 4.945 20.628 -20.404 1.00 92.12 109 ALA A O 1
ATOM 804 N N . LEU A 1 110 ? 6.490 21.771 -21.551 1.00 92.81 110 LEU A N 1
ATOM 805 C CA . LEU A 1 110 ? 7.499 21.746 -20.484 1.00 92.81 110 LEU A CA 1
ATOM 806 C C . LEU A 1 110 ? 7.255 22.757 -19.351 1.00 92.81 110 LEU A C 1
ATOM 808 O O . LEU A 1 110 ? 7.810 22.595 -18.269 1.00 92.81 110 LEU A O 1
ATOM 812 N N . THR A 1 111 ? 6.493 23.829 -19.586 1.00 91.88 111 THR A N 1
ATOM 813 C CA . THR A 1 111 ? 6.415 24.970 -18.644 1.00 91.88 111 THR A CA 1
ATOM 814 C C . THR A 1 111 ? 5.020 25.250 -18.100 1.00 91.88 111 THR A C 1
ATOM 816 O O . THR A 1 111 ? 4.881 25.997 -17.123 1.00 91.88 111 THR A O 1
ATOM 819 N N . VAL A 1 112 ? 3.990 24.649 -18.703 1.00 89.94 112 VAL A N 1
ATOM 820 C CA . VAL A 1 112 ? 2.602 24.788 -18.273 1.00 89.94 112 VAL A CA 1
ATOM 821 C C . VAL A 1 112 ? 2.452 24.402 -16.802 1.00 89.94 112 VAL A C 1
ATOM 823 O O . VAL A 1 112 ? 3.000 23.412 -16.329 1.00 89.94 112 VAL A O 1
ATOM 826 N N . ASP A 1 113 ? 1.713 25.216 -16.056 1.00 91.00 113 ASP A N 1
ATOM 827 C CA . ASP A 1 113 ? 1.372 24.939 -14.665 1.00 91.00 113 ASP A CA 1
ATOM 828 C C . ASP A 1 113 ? 0.034 24.197 -14.639 1.00 91.00 113 ASP A C 1
ATOM 830 O O . ASP A 1 113 ? -1.025 24.822 -14.554 1.00 91.00 113 ASP A O 1
ATOM 834 N N . VAL A 1 114 ? 0.068 22.870 -14.798 1.00 89.12 114 VAL A N 1
ATOM 835 C CA . VAL A 1 114 ? -1.144 22.035 -14.904 1.00 89.12 114 VAL A CA 1
ATOM 836 C C . VAL A 1 114 ? -2.052 22.209 -13.678 1.00 89.12 114 VAL A C 1
ATOM 838 O O . VAL A 1 114 ? -3.277 22.247 -13.804 1.00 89.12 114 VAL A O 1
ATOM 841 N N . ALA A 1 115 ? -1.464 22.411 -12.495 1.00 88.31 115 ALA A N 1
ATOM 842 C CA . ALA A 1 115 ? -2.198 22.644 -11.254 1.00 88.31 115 ALA A CA 1
ATOM 843 C C . ALA A 1 115 ? -3.000 23.960 -11.255 1.00 88.31 115 ALA A C 1
ATOM 845 O O . ALA A 1 115 ? -3.992 24.072 -10.534 1.00 88.31 115 ALA A O 1
ATOM 846 N N . SER A 1 116 ? -2.616 24.943 -12.077 1.00 89.62 116 SER A N 1
ATOM 847 C CA . SER A 1 116 ? -3.325 26.225 -12.183 1.00 89.62 116 SER A CA 1
ATOM 848 C C . SER A 1 116 ? -4.676 26.140 -12.916 1.00 89.62 116 SER A C 1
ATOM 850 O O . SER A 1 116 ? -5.504 27.048 -12.792 1.00 89.62 116 SER A O 1
ATOM 852 N N . PHE A 1 117 ? -4.949 25.041 -13.631 1.00 88.12 117 PHE A N 1
ATOM 853 C CA . PHE A 1 117 ? -6.201 24.833 -14.361 1.00 88.12 117 PHE A CA 1
ATOM 854 C C . PHE A 1 117 ? -7.298 24.282 -13.439 1.00 88.12 117 PHE A C 1
ATOM 856 O O . PHE A 1 117 ? -7.506 23.075 -13.304 1.00 88.12 117 PHE A O 1
ATOM 863 N N . THR A 1 118 ? -8.034 25.196 -12.805 1.00 91.56 118 THR A N 1
ATOM 864 C CA . THR A 1 118 ? -9.133 24.876 -11.869 1.00 91.56 118 THR A CA 1
ATOM 865 C C . THR A 1 118 ? -10.404 24.356 -12.547 1.00 91.56 118 THR A C 1
ATOM 867 O O . THR A 1 118 ? -11.277 23.817 -11.874 1.00 91.56 118 THR A O 1
ATOM 870 N N . ASN A 1 119 ? -10.511 24.493 -13.870 1.00 92.69 119 ASN A N 1
ATOM 871 C CA . ASN A 1 119 ? -11.645 24.039 -14.675 1.00 92.69 119 ASN A CA 1
ATOM 872 C C . ASN A 1 119 ? -11.534 22.578 -15.147 1.00 92.69 119 ASN A C 1
ATOM 874 O O . ASN A 1 119 ? -12.463 22.103 -15.794 1.00 92.69 119 ASN A O 1
ATOM 878 N N . LEU A 1 120 ? -10.421 21.893 -14.863 1.00 88.25 120 LEU A N 1
ATOM 879 C CA . LEU A 1 120 ? -10.229 20.479 -15.193 1.00 88.25 120 LEU A CA 1
ATOM 880 C C . LEU A 1 120 ? -10.734 19.576 -14.065 1.00 88.25 120 LEU A C 1
ATOM 882 O O . LEU A 1 120 ? -10.478 19.846 -12.882 1.00 88.25 120 LEU A O 1
ATOM 886 N N . THR A 1 121 ? -11.369 18.467 -14.445 1.00 92.81 121 THR A N 1
ATOM 887 C CA . THR A 1 121 ? -11.606 17.317 -13.557 1.00 92.81 121 THR A CA 1
ATOM 888 C C . THR A 1 121 ? -10.281 16.724 -13.058 1.00 92.81 121 THR A C 1
ATOM 890 O O . THR A 1 121 ? -9.201 17.059 -13.558 1.00 92.81 121 THR A O 1
ATOM 893 N N . ALA A 1 122 ? -10.332 15.857 -12.041 1.00 88.00 122 ALA A N 1
ATOM 894 C CA . ALA A 1 122 ? -9.128 15.208 -11.521 1.00 88.00 122 ALA A CA 1
ATOM 895 C C . ALA A 1 122 ? -8.467 14.325 -12.594 1.00 88.00 122 ALA A C 1
ATOM 897 O O . ALA A 1 122 ? -7.247 14.352 -12.753 1.00 88.00 122 ALA A O 1
ATOM 898 N N . GLU A 1 123 ? -9.283 13.624 -13.377 1.00 86.19 123 GLU A N 1
ATOM 899 C CA . GLU A 1 123 ? -8.868 12.741 -14.462 1.00 86.19 123 GLU A CA 1
ATOM 900 C C . GLU A 1 123 ? -8.223 13.529 -15.608 1.00 86.19 123 GLU A C 1
ATOM 902 O O . GLU A 1 123 ? -7.123 13.198 -16.049 1.00 86.19 123 GLU A O 1
ATOM 907 N N . GLU A 1 124 ? -8.850 14.619 -16.061 1.00 86.94 124 GLU A N 1
ATOM 908 C CA . GLU A 1 124 ? -8.281 15.476 -17.112 1.00 86.94 124 GLU A CA 1
ATOM 909 C C . GLU A 1 124 ? -6.959 16.110 -16.673 1.00 86.94 124 GLU A C 1
ATOM 911 O O . GLU A 1 124 ? -6.020 16.213 -17.466 1.00 86.94 124 GLU A O 1
ATOM 916 N N . ARG A 1 125 ? -6.861 16.507 -15.398 1.00 90.69 125 ARG A N 1
ATOM 917 C CA . ARG A 1 125 ? -5.625 17.047 -14.830 1.00 90.69 125 ARG A CA 1
ATOM 918 C C . ARG A 1 125 ? -4.523 15.992 -14.777 1.00 90.69 125 ARG A C 1
ATOM 920 O O . ARG A 1 125 ? -3.392 16.306 -15.129 1.00 90.69 125 ARG A O 1
ATOM 927 N N . ALA A 1 126 ? -4.842 14.758 -14.388 1.00 87.25 126 ALA A N 1
ATOM 928 C CA . ALA A 1 126 ? -3.885 13.654 -14.372 1.00 87.25 126 ALA A CA 1
ATOM 929 C C . ALA A 1 126 ? -3.365 13.330 -15.783 1.00 87.25 126 ALA A C 1
ATOM 931 O O . ALA A 1 126 ? -2.161 13.172 -15.973 1.00 87.25 126 ALA A O 1
ATOM 932 N N . VAL A 1 127 ? -4.240 13.322 -16.795 1.00 86.44 127 VAL A N 1
ATOM 933 C CA . VAL A 1 127 ? -3.838 13.141 -18.202 1.00 86.44 127 VAL A CA 1
ATOM 934 C C . VAL A 1 127 ? -2.940 14.287 -18.680 1.00 86.44 127 VAL A C 1
ATOM 936 O O . VAL A 1 127 ? -1.929 14.048 -19.343 1.00 86.44 127 VAL A O 1
ATOM 939 N N . ALA A 1 128 ? -3.283 15.535 -18.349 1.00 88.69 128 ALA A N 1
ATOM 940 C CA . ALA A 1 128 ? -2.467 16.698 -18.695 1.00 88.69 128 ALA A CA 1
ATOM 941 C C . ALA A 1 128 ? -1.086 16.652 -18.022 1.00 88.69 128 ALA A C 1
ATOM 943 O O . ALA A 1 128 ? -0.084 16.924 -18.684 1.00 88.69 128 ALA A O 1
ATOM 944 N N . GLN A 1 129 ? -1.029 16.249 -16.748 1.00 91.25 129 GLN A N 1
ATOM 945 C CA . GLN A 1 129 ? 0.224 16.068 -16.021 1.00 91.25 129 GLN A CA 1
ATOM 946 C C . GLN A 1 129 ? 1.067 14.960 -16.657 1.00 91.25 129 GLN A C 1
ATOM 948 O O . GLN A 1 129 ? 2.216 15.204 -17.000 1.00 91.25 129 GLN A O 1
ATOM 953 N N . GLY A 1 130 ? 0.478 13.798 -16.961 1.00 90.94 130 GLY A N 1
ATOM 954 C CA . GLY A 1 130 ? 1.202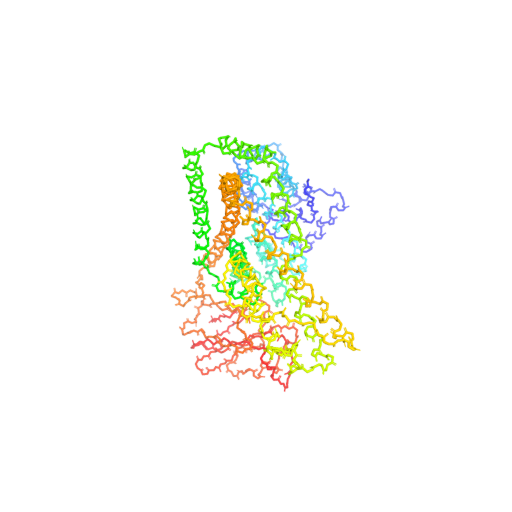 12.700 -17.606 1.00 90.94 130 GLY A CA 1
ATOM 955 C C . GLY A 1 130 ? 1.800 13.076 -18.970 1.00 90.94 130 GLY A C 1
ATOM 956 O O . GLY A 1 130 ? 2.906 12.654 -19.314 1.00 90.94 130 GLY A O 1
ATOM 957 N N . ARG A 1 131 ? 1.125 13.932 -19.750 1.00 89.94 131 ARG A N 1
ATOM 958 C CA . ARG A 1 131 ? 1.676 14.476 -21.006 1.00 89.94 131 ARG A CA 1
ATOM 959 C C . ARG A 1 131 ? 2.911 15.354 -20.760 1.00 89.94 131 ARG A C 1
ATOM 961 O O . ARG A 1 131 ? 3.904 15.208 -21.472 1.00 89.94 131 ARG A O 1
ATOM 968 N N . GLN A 1 132 ? 2.860 16.242 -19.765 1.00 92.31 132 GLN A N 1
ATOM 969 C CA . GLN A 1 132 ? 4.006 17.065 -19.357 1.00 92.31 132 GLN A CA 1
ATOM 970 C C . GLN A 1 132 ? 5.159 16.200 -18.826 1.00 92.31 132 GLN A C 1
ATOM 972 O O . GLN A 1 132 ? 6.313 16.408 -19.214 1.00 92.31 132 GLN A O 1
ATOM 977 N N . ASP A 1 133 ? 4.850 15.207 -17.993 1.00 93.38 133 ASP A N 1
ATOM 978 C CA . ASP A 1 133 ? 5.827 14.290 -17.405 1.00 93.38 133 ASP A CA 1
ATOM 979 C C . ASP A 1 133 ? 6.529 13.476 -18.494 1.00 93.38 133 ASP A C 1
ATOM 981 O O . ASP A 1 133 ? 7.747 13.352 -18.472 1.00 93.38 133 ASP A O 1
ATOM 985 N N . THR A 1 134 ? 5.800 13.022 -19.520 1.00 93.56 134 THR A N 1
ATOM 986 C CA . THR A 1 134 ? 6.381 12.281 -20.655 1.00 93.56 134 THR A CA 1
ATOM 987 C C . THR A 1 134 ? 7.492 13.071 -21.347 1.00 93.56 134 THR A C 1
ATOM 989 O O . THR A 1 134 ? 8.586 12.548 -21.571 1.00 93.56 134 THR A O 1
ATOM 992 N N . LEU A 1 135 ? 7.238 14.339 -21.688 1.00 95.06 135 LEU A N 1
ATOM 993 C CA . LEU A 1 135 ? 8.243 15.171 -22.351 1.00 95.06 135 LEU A CA 1
ATOM 994 C C . LEU A 1 135 ? 9.386 15.542 -21.401 1.00 95.06 135 LEU A C 1
ATOM 996 O O . LEU A 1 135 ? 10.543 15.564 -21.818 1.00 95.06 135 LEU A O 1
ATOM 1000 N N . THR A 1 136 ? 9.074 15.805 -20.132 1.00 95.44 136 THR A N 1
ATOM 1001 C CA . THR A 1 136 ? 10.078 16.107 -19.103 1.00 95.44 136 THR A CA 1
ATOM 1002 C C . THR A 1 136 ? 11.031 14.928 -18.911 1.00 95.44 136 THR A C 1
ATOM 1004 O O . THR A 1 136 ? 12.246 15.110 -18.952 1.00 95.44 136 THR A O 1
ATOM 1007 N N . ASN A 1 137 ? 10.494 13.714 -18.806 1.00 94.94 137 ASN A N 1
ATOM 1008 C CA . ASN A 1 137 ? 11.254 12.475 -18.695 1.00 94.94 137 ASN A CA 1
ATOM 1009 C C . ASN A 1 137 ? 12.134 12.251 -19.930 1.00 94.94 137 ASN A C 1
ATOM 1011 O O . ASN A 1 137 ? 13.336 12.043 -19.792 1.00 94.94 137 ASN A O 1
ATOM 1015 N N . LYS A 1 138 ? 11.581 12.379 -21.145 1.00 95.69 138 LYS A N 1
ATOM 1016 C CA . LYS A 1 138 ? 12.364 12.276 -22.392 1.00 95.69 138 LYS A CA 1
ATOM 1017 C C . LYS A 1 138 ? 13.495 13.301 -22.456 1.00 95.69 138 LYS A C 1
ATOM 1019 O O . LYS A 1 138 ? 14.600 12.964 -22.876 1.00 95.69 138 LYS A O 1
ATOM 1024 N N . ALA A 1 139 ? 13.229 14.544 -22.053 1.00 97.00 139 ALA A N 1
ATOM 1025 C CA . ALA A 1 139 ? 14.233 15.598 -22.034 1.00 97.00 139 ALA A CA 1
ATOM 1026 C C . ALA A 1 139 ? 15.353 15.280 -21.036 1.00 97.00 139 ALA A C 1
ATOM 1028 O O . ALA A 1 139 ? 16.519 15.370 -21.404 1.00 97.00 139 ALA A O 1
ATOM 1029 N N . ASN A 1 140 ? 15.016 14.856 -19.815 1.00 97.19 140 ASN A N 1
ATOM 1030 C CA . ASN A 1 140 ? 15.996 14.504 -18.784 1.00 97.19 140 ASN A CA 1
ATOM 1031 C C . ASN A 1 140 ? 16.868 13.314 -19.206 1.00 97.19 140 ASN A C 1
ATOM 1033 O O . ASN A 1 140 ? 18.091 13.436 -19.214 1.00 97.19 140 ASN A O 1
ATOM 1037 N N . VAL A 1 141 ? 16.253 12.228 -19.683 1.00 96.12 141 VAL A N 1
ATOM 1038 C CA . VAL A 1 141 ? 16.966 11.058 -20.222 1.00 96.12 141 VAL A CA 1
ATOM 1039 C C . VAL A 1 141 ? 17.866 11.458 -21.394 1.00 96.12 141 VAL A C 1
ATOM 1041 O O . VAL A 1 141 ? 19.004 11.007 -21.497 1.00 96.12 141 VAL A O 1
ATOM 1044 N N . GLY A 1 142 ? 17.384 12.334 -22.281 1.00 97.69 142 GLY A N 1
ATOM 1045 C CA . GLY A 1 142 ? 18.166 12.825 -23.414 1.00 97.69 142 GLY A CA 1
ATOM 1046 C C . GLY A 1 142 ? 19.382 13.660 -23.002 1.00 97.69 142 GLY A C 1
ATOM 1047 O O . GLY A 1 142 ? 20.432 13.562 -23.637 1.00 97.69 142 GLY A O 1
ATOM 1048 N N . LEU A 1 143 ? 19.267 14.453 -21.934 1.00 98.31 143 LEU A N 1
ATOM 1049 C CA . LEU A 1 143 ? 20.397 15.184 -21.354 1.00 98.31 143 LEU A CA 1
ATOM 1050 C C . LEU A 1 143 ? 21.399 14.229 -20.699 1.00 98.31 143 LEU A C 1
ATOM 1052 O O . LEU A 1 143 ? 22.595 14.350 -20.956 1.00 98.31 143 LEU A O 1
ATOM 1056 N N . HIS A 1 144 ? 20.912 13.243 -19.940 1.00 97.44 144 HIS A N 1
ATOM 1057 C CA . HIS A 1 144 ? 21.744 12.197 -19.339 1.00 97.44 144 HIS A CA 1
ATOM 1058 C C . HIS A 1 144 ? 22.513 11.411 -20.406 1.00 97.44 144 HIS A C 1
ATOM 1060 O O . HIS A 1 144 ? 23.714 11.195 -20.274 1.00 97.44 144 HIS A O 1
ATOM 1066 N N . PHE A 1 145 ? 21.859 11.056 -21.517 1.00 97.31 145 PHE A N 1
ATOM 1067 C CA . PHE A 1 145 ? 22.504 10.422 -22.669 1.00 97.31 145 PHE A CA 1
ATOM 1068 C C . PHE A 1 145 ? 23.660 11.265 -23.217 1.00 97.31 145 PHE A C 1
ATOM 1070 O O . PHE A 1 145 ? 24.779 10.763 -23.325 1.00 97.31 145 PHE A O 1
ATOM 1077 N N . ALA A 1 146 ? 23.410 12.540 -23.535 1.00 97.69 146 ALA A N 1
ATOM 1078 C CA . ALA A 1 146 ? 24.424 13.434 -24.090 1.00 97.69 146 ALA A CA 1
ATOM 1079 C C . ALA A 1 146 ? 25.621 13.611 -23.141 1.00 97.69 146 ALA A C 1
ATOM 1081 O O . ALA A 1 146 ? 26.772 13.586 -23.580 1.00 97.69 146 ALA A O 1
ATOM 1082 N N . GLU A 1 147 ? 25.358 13.751 -21.840 1.00 97.00 147 GLU A N 1
ATOM 1083 C CA . GLU A 1 147 ? 26.389 13.881 -20.811 1.00 97.00 147 GLU A CA 1
ATOM 1084 C C . GLU A 1 147 ? 27.237 12.609 -20.689 1.00 97.00 147 GLU A C 1
ATOM 1086 O O . GLU A 1 147 ? 28.466 12.674 -20.746 1.00 97.00 147 GLU A O 1
ATOM 1091 N N . LYS A 1 148 ? 26.591 11.444 -20.560 1.00 95.50 148 LYS A N 1
ATOM 1092 C CA . LYS A 1 148 ? 27.271 10.170 -20.296 1.00 95.50 148 LYS A CA 1
ATOM 1093 C C . LYS A 1 148 ? 28.025 9.643 -21.508 1.00 95.50 148 LYS A C 1
ATOM 1095 O O . LYS A 1 148 ? 29.163 9.199 -21.367 1.00 95.50 148 LYS A O 1
ATOM 1100 N N . PHE A 1 149 ? 27.429 9.703 -22.698 1.00 93.69 149 PHE A N 1
ATOM 1101 C CA . PHE A 1 149 ? 28.090 9.245 -23.923 1.00 93.69 149 PHE A CA 1
ATOM 1102 C C . PHE A 1 149 ? 29.171 10.221 -24.393 1.00 93.69 149 PHE A C 1
ATOM 1104 O O . PHE A 1 149 ? 30.118 9.811 -25.072 1.00 93.69 149 PHE A O 1
ATOM 1111 N N . GLY A 1 150 ? 29.045 11.512 -24.069 1.00 94.69 150 GLY A N 1
ATOM 1112 C CA . GLY A 1 150 ? 29.986 12.539 -24.500 1.00 94.69 150 GLY A CA 1
ATOM 1113 C C . GLY A 1 150 ? 30.242 12.459 -26.007 1.00 94.69 150 GLY A C 1
ATOM 1114 O O . GLY A 1 150 ? 29.312 12.399 -26.811 1.00 94.69 150 GLY A O 1
ATOM 1115 N N . ALA A 1 151 ? 31.513 12.384 -26.406 1.00 92.44 151 ALA A N 1
ATOM 1116 C CA . ALA A 1 151 ? 31.897 12.312 -27.816 1.00 92.44 151 ALA A CA 1
ATOM 1117 C C . ALA A 1 151 ? 31.338 11.087 -28.570 1.00 92.44 151 ALA A C 1
ATOM 1119 O O . ALA A 1 151 ? 31.182 11.170 -29.786 1.00 92.44 151 ALA A O 1
ATOM 1120 N N . ALA A 1 152 ? 31.006 9.987 -27.881 1.00 90.12 152 ALA A N 1
ATOM 1121 C CA . ALA A 1 152 ? 30.427 8.793 -28.503 1.00 90.12 152 ALA A CA 1
ATOM 1122 C C . ALA A 1 152 ? 28.975 8.996 -28.971 1.00 90.12 152 ALA A C 1
ATOM 1124 O O . ALA A 1 152 ? 28.482 8.217 -29.779 1.00 90.12 152 ALA A O 1
ATOM 1125 N N . SER A 1 153 ? 28.295 10.044 -28.491 1.00 94.12 153 SER A N 1
ATOM 1126 C CA . SER A 1 153 ? 26.960 10.420 -28.980 1.00 94.12 153 SER A CA 1
ATOM 1127 C C . SER A 1 153 ? 26.997 11.225 -30.283 1.00 94.12 153 SER A C 1
ATOM 1129 O O . SER A 1 153 ? 25.964 11.380 -30.933 1.00 94.12 153 SER A O 1
ATOM 1131 N N . ASN A 1 154 ? 28.160 11.759 -30.672 1.00 94.19 154 ASN A N 1
ATOM 1132 C CA . ASN A 1 154 ? 28.267 12.663 -31.812 1.00 94.19 154 ASN A CA 1
ATOM 1133 C C . ASN A 1 154 ? 28.098 11.906 -33.133 1.00 94.19 154 ASN A C 1
ATOM 1135 O O . ASN A 1 154 ? 28.790 10.925 -33.394 1.00 94.19 154 ASN A O 1
ATOM 1139 N N . ILE A 1 155 ? 27.229 12.428 -33.998 1.00 90.19 155 ILE A N 1
ATOM 1140 C CA . ILE A 1 155 ? 27.008 11.895 -35.346 1.00 90.19 155 ILE A CA 1
ATOM 1141 C C . ILE A 1 155 ? 28.273 12.112 -36.180 1.00 90.19 155 ILE A C 1
ATOM 1143 O O . ILE A 1 155 ? 28.811 13.220 -36.240 1.00 90.19 155 ILE A O 1
ATOM 1147 N N . THR A 1 156 ? 28.734 11.059 -36.849 1.00 83.38 156 THR A N 1
ATOM 1148 C CA . THR A 1 156 ? 29.960 11.077 -37.666 1.00 83.38 156 THR A CA 1
ATOM 1149 C C . THR A 1 156 ? 29.686 10.886 -39.156 1.00 83.38 156 THR A C 1
ATOM 1151 O O . THR A 1 156 ? 30.548 11.176 -39.99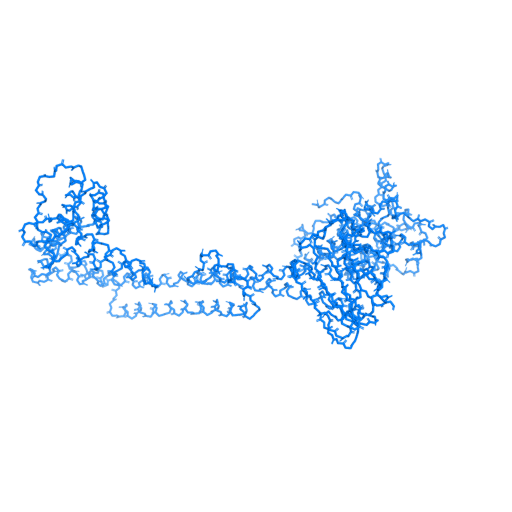2 1.00 83.38 156 THR A O 1
ATOM 1154 N N . ALA A 1 157 ? 28.481 10.436 -39.509 1.00 81.19 157 ALA A N 1
ATOM 1155 C CA . ALA A 1 157 ? 28.050 10.244 -40.880 1.00 81.19 157 ALA A CA 1
ATOM 1156 C C . ALA A 1 157 ? 28.063 11.556 -41.677 1.00 81.19 157 ALA A C 1
ATOM 1158 O O . ALA A 1 157 ? 27.549 12.591 -41.258 1.00 81.19 157 ALA A O 1
ATOM 1159 N N . THR A 1 158 ? 28.617 11.479 -42.887 1.00 71.94 158 THR A N 1
ATOM 1160 C CA . THR A 1 158 ? 28.645 12.574 -43.874 1.00 71.94 158 THR A CA 1
ATOM 1161 C C . THR A 1 158 ? 27.586 12.413 -44.973 1.00 71.94 158 THR A C 1
ATOM 1163 O O . THR A 1 158 ? 27.467 13.274 -45.843 1.00 71.94 158 THR A O 1
ATOM 1166 N N . GLY A 1 159 ? 26.832 11.306 -44.940 1.00 75.94 159 GLY A N 1
ATOM 1167 C CA . GLY A 1 159 ? 25.747 10.965 -45.863 1.00 75.94 159 GLY A CA 1
ATOM 1168 C C . GLY A 1 159 ? 24.382 10.990 -45.174 1.00 75.94 159 GLY A C 1
ATOM 1169 O O . GLY A 1 159 ? 24.022 11.981 -44.546 1.00 75.94 159 GLY A O 1
ATOM 1170 N N . ASP A 1 160 ? 23.613 9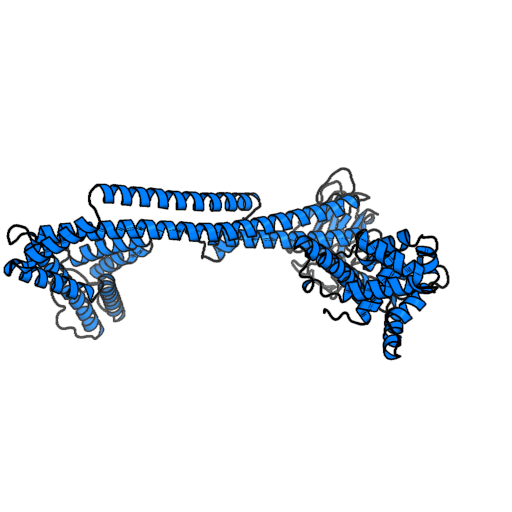.905 -45.291 1.00 80.94 160 ASP A N 1
ATOM 1171 C CA . ASP A 1 160 ? 22.347 9.764 -44.567 1.00 80.94 160 ASP A CA 1
ATOM 1172 C C . ASP A 1 160 ? 22.606 9.588 -43.065 1.00 80.94 160 ASP A C 1
ATOM 1174 O O . ASP A 1 160 ? 23.031 8.526 -42.609 1.00 80.94 160 ASP A O 1
ATOM 1178 N N . ILE A 1 161 ? 22.362 10.654 -42.302 1.00 85.50 161 ILE A N 1
ATOM 1179 C CA . ILE A 1 161 ? 22.596 10.677 -40.857 1.00 85.50 161 ILE A CA 1
ATOM 1180 C C . ILE A 1 161 ? 21.645 9.761 -40.083 1.00 85.50 161 ILE A C 1
ATOM 1182 O O . ILE A 1 161 ? 21.949 9.427 -38.944 1.00 85.50 161 ILE A O 1
ATOM 1186 N N . THR A 1 162 ? 20.523 9.337 -40.676 1.00 82.56 162 THR A N 1
ATOM 1187 C CA . THR A 1 162 ? 19.544 8.477 -39.990 1.00 82.56 162 THR A CA 1
ATOM 1188 C C . THR A 1 162 ? 20.051 7.051 -39.774 1.00 82.56 162 THR A C 1
ATOM 1190 O O . THR A 1 162 ? 19.578 6.357 -38.881 1.00 82.56 162 THR A O 1
ATOM 1193 N N . GLN A 1 163 ? 21.069 6.649 -40.538 1.00 81.94 163 GLN A N 1
ATOM 1194 C CA . GLN A 1 163 ? 21.720 5.343 -40.447 1.00 81.94 163 GLN A CA 1
ATOM 1195 C C . GLN A 1 163 ? 23.004 5.374 -39.601 1.00 81.94 163 GLN A C 1
ATOM 1197 O O . GLN A 1 163 ? 23.682 4.353 -39.480 1.00 81.94 163 GLN A O 1
ATOM 1202 N N . ASP A 1 164 ? 23.373 6.531 -39.042 1.00 87.62 164 ASP A N 1
ATOM 1203 C CA . ASP A 1 164 ? 24.535 6.644 -38.161 1.00 87.62 164 ASP A CA 1
ATOM 1204 C C . ASP A 1 164 ? 24.280 5.872 -36.847 1.00 87.62 164 ASP A C 1
ATOM 1206 O O . ASP A 1 164 ? 23.232 6.058 -36.223 1.00 87.62 164 ASP A O 1
ATOM 1210 N N . PRO A 1 165 ? 25.214 5.022 -36.384 1.00 85.38 165 PRO A N 1
ATOM 1211 C CA . PRO A 1 165 ? 25.042 4.278 -35.139 1.00 85.38 165 PRO A CA 1
ATOM 1212 C C . PRO A 1 165 ? 24.742 5.167 -33.921 1.00 85.38 165 PRO A C 1
ATOM 1214 O O . PRO A 1 165 ? 23.866 4.833 -33.124 1.00 85.38 165 PRO A O 1
ATOM 1217 N N . ALA A 1 166 ? 25.406 6.320 -33.788 1.00 90.31 166 ALA A N 1
ATOM 1218 C CA . ALA A 1 166 ? 25.168 7.253 -32.689 1.00 90.31 166 ALA A CA 1
ATOM 1219 C C . ALA A 1 166 ? 23.790 7.926 -32.804 1.00 90.31 166 ALA A C 1
ATOM 1221 O O . ALA A 1 166 ? 23.138 8.181 -31.790 1.00 90.31 166 ALA A O 1
ATOM 1222 N N . TYR A 1 167 ? 23.298 8.144 -34.029 1.00 91.44 167 TYR A N 1
ATOM 1223 C CA . TYR A 1 167 ? 21.930 8.612 -34.269 1.00 91.44 167 TYR A CA 1
ATOM 1224 C C . TYR A 1 167 ? 20.890 7.579 -33.809 1.00 91.44 167 TYR A C 1
ATOM 1226 O O . TYR A 1 167 ? 19.945 7.929 -33.098 1.00 91.44 167 TYR A O 1
ATOM 1234 N N . LEU A 1 168 ? 21.091 6.301 -34.144 1.00 88.12 168 LEU A N 1
ATOM 1235 C CA . LEU A 1 168 ? 20.218 5.209 -33.700 1.00 88.12 168 LEU A CA 1
ATOM 1236 C C . LEU A 1 168 ? 20.268 5.021 -32.175 1.00 88.12 168 LEU A C 1
ATOM 1238 O O . LEU A 1 168 ? 19.226 4.815 -31.552 1.00 88.12 168 LEU A O 1
ATOM 1242 N N . ALA A 1 169 ? 21.443 5.152 -31.551 1.00 89.06 169 ALA A N 1
ATOM 1243 C CA . ALA A 1 169 ? 21.580 5.092 -30.093 1.00 89.06 169 ALA A CA 1
ATOM 1244 C C . ALA A 1 169 ? 20.854 6.253 -29.406 1.00 89.06 169 ALA A C 1
ATOM 1246 O O . ALA A 1 169 ? 20.169 6.043 -28.407 1.00 89.06 169 ALA A O 1
ATOM 1247 N N . ALA A 1 170 ? 20.920 7.457 -29.978 1.00 93.94 170 ALA A N 1
ATOM 1248 C CA . ALA A 1 170 ? 20.187 8.610 -29.476 1.00 93.94 170 ALA A CA 1
ATOM 1249 C C . ALA A 1 170 ? 18.660 8.433 -29.583 1.00 93.94 170 ALA A C 1
ATOM 1251 O O . ALA A 1 170 ? 17.934 8.894 -28.701 1.00 93.94 170 ALA A O 1
ATOM 1252 N N . GLN A 1 171 ? 18.153 7.758 -30.624 1.00 90.69 171 GLN A N 1
ATOM 1253 C CA . GLN A 1 171 ? 16.741 7.355 -30.680 1.00 90.69 171 GLN A CA 1
ATOM 1254 C C . GLN A 1 171 ? 16.423 6.324 -29.593 1.00 90.69 171 GLN A C 1
ATOM 1256 O O . GLN A 1 171 ? 15.475 6.493 -28.830 1.00 90.69 171 GLN A O 1
ATOM 1261 N N . ALA A 1 172 ? 17.243 5.275 -29.481 1.00 85.19 172 ALA A N 1
ATOM 1262 C CA . ALA A 1 172 ? 17.053 4.190 -28.521 1.00 85.19 172 ALA A CA 1
ATOM 1263 C C . ALA A 1 172 ? 17.105 4.647 -27.050 1.00 85.19 172 ALA A C 1
ATOM 1265 O O . ALA A 1 172 ? 16.440 4.038 -26.208 1.00 85.19 172 ALA A O 1
ATOM 1266 N N . ALA A 1 173 ? 17.857 5.711 -26.755 1.00 90.31 173 ALA A N 1
ATOM 1267 C CA . ALA A 1 173 ? 17.992 6.295 -25.424 1.00 90.31 173 ALA A CA 1
ATOM 1268 C C . ALA A 1 173 ? 16.659 6.824 -24.876 1.00 90.31 173 ALA A C 1
ATOM 1270 O O . ALA A 1 173 ? 16.336 6.576 -23.722 1.00 90.31 173 ALA A O 1
ATOM 1271 N N . ILE A 1 174 ? 15.861 7.506 -25.703 1.00 91.25 174 ILE A N 1
ATOM 1272 C CA . ILE A 1 174 ? 14.565 8.078 -25.285 1.00 91.25 174 ILE A CA 1
ATOM 1273 C C . ILE A 1 174 ? 13.359 7.249 -25.744 1.00 91.25 174 ILE A C 1
ATOM 1275 O O . ILE A 1 174 ? 12.207 7.587 -25.449 1.00 91.25 174 ILE A O 1
ATOM 1279 N N . LYS A 1 175 ? 13.606 6.162 -26.482 1.00 83.44 175 LYS A N 1
ATOM 1280 C CA . LYS A 1 175 ? 12.574 5.229 -26.934 1.00 83.44 175 LYS A CA 1
ATOM 1281 C C . LYS A 1 175 ? 11.903 4.578 -25.723 1.00 83.44 175 LYS A C 1
ATOM 1283 O O . LYS A 1 175 ? 12.582 4.085 -24.830 1.00 83.44 175 LYS A O 1
ATOM 1288 N N . ASN A 1 176 ? 10.568 4.555 -25.727 1.00 78.75 176 ASN A N 1
ATOM 1289 C CA . ASN A 1 176 ? 9.705 4.027 -24.658 1.00 78.75 176 ASN A CA 1
ATOM 1290 C C . ASN A 1 176 ? 9.738 4.791 -23.322 1.00 78.75 176 ASN A C 1
ATOM 1292 O O . ASN A 1 176 ? 9.142 4.329 -22.355 1.00 78.75 176 ASN A O 1
ATOM 1296 N N . VAL A 1 177 ? 10.363 5.969 -23.255 1.00 83.44 177 VAL A N 1
ATOM 1297 C CA . VAL A 1 177 ? 10.222 6.847 -22.087 1.00 83.44 177 VAL A CA 1
ATOM 1298 C C . VAL A 1 177 ? 8.811 7.446 -22.085 1.00 83.44 177 VAL A C 1
ATOM 1300 O O . VAL A 1 177 ? 8.395 8.082 -23.060 1.00 83.44 177 VAL A O 1
ATOM 1303 N N . THR A 1 178 ? 8.070 7.215 -21.001 1.00 87.00 178 THR A N 1
ATOM 1304 C CA . THR A 1 178 ? 6.664 7.619 -20.824 1.00 87.00 178 THR A CA 1
ATOM 1305 C C . THR A 1 178 ? 6.508 8.611 -19.666 1.00 87.00 178 THR A C 1
ATOM 1307 O O . THR A 1 178 ? 7.493 9.118 -19.129 1.00 87.00 178 THR A O 1
ATOM 1310 N N . ALA A 1 179 ? 5.263 8.890 -19.271 1.00 89.50 179 ALA A N 1
ATOM 1311 C CA . ALA A 1 179 ? 4.934 9.657 -18.073 1.00 89.50 179 ALA A CA 1
ATOM 1312 C C . ALA A 1 179 ? 5.419 8.987 -16.777 1.00 89.50 179 ALA A C 1
ATOM 1314 O O . ALA A 1 179 ? 5.679 9.685 -15.802 1.00 89.50 179 ALA A O 1
ATOM 1315 N N . ASP A 1 180 ? 5.542 7.653 -16.756 1.00 80.75 180 ASP A N 1
ATOM 1316 C CA . ASP A 1 180 ? 5.985 6.912 -15.573 1.00 80.75 180 ASP A CA 1
ATOM 1317 C C . ASP A 1 180 ? 7.485 7.168 -15.318 1.00 80.75 180 ASP A C 1
ATOM 1319 O O . ASP A 1 180 ? 8.312 6.794 -16.163 1.00 80.75 180 ASP A O 1
ATOM 1323 N N . PRO A 1 181 ? 7.867 7.754 -14.164 1.00 80.38 181 PRO A N 1
ATOM 1324 C CA . PRO A 1 181 ? 9.265 7.996 -13.810 1.00 80.38 181 PRO A CA 1
ATOM 1325 C C . PRO A 1 181 ? 10.144 6.737 -13.831 1.00 80.38 181 PRO A C 1
ATOM 1327 O O . PRO A 1 181 ? 11.340 6.841 -14.094 1.00 80.38 181 PRO A O 1
ATOM 1330 N N . ALA A 1 182 ? 9.575 5.545 -13.612 1.00 71.56 182 ALA A N 1
ATOM 1331 C CA . ALA A 1 182 ? 10.319 4.287 -13.686 1.00 71.56 182 ALA A CA 1
ATOM 1332 C C . ALA A 1 182 ? 10.870 4.025 -15.095 1.00 71.56 182 ALA A C 1
ATOM 1334 O O . ALA A 1 182 ? 12.002 3.571 -15.242 1.00 71.56 182 ALA A O 1
ATOM 1335 N N . THR A 1 183 ? 10.120 4.398 -16.139 1.00 74.44 183 THR A N 1
ATOM 1336 C CA . THR A 1 183 ? 10.587 4.252 -17.527 1.00 74.44 183 THR A CA 1
ATOM 1337 C C . THR A 1 183 ? 11.761 5.183 -17.840 1.00 74.44 183 THR A C 1
ATOM 1339 O O . THR A 1 183 ? 12.649 4.816 -18.609 1.00 74.44 183 THR A O 1
ATOM 1342 N N . ALA A 1 184 ? 11.809 6.363 -17.209 1.00 82.50 184 ALA A N 1
ATOM 1343 C CA . ALA A 1 184 ? 12.941 7.282 -17.305 1.00 82.50 184 ALA A CA 1
ATOM 1344 C C . ALA A 1 184 ? 14.170 6.730 -16.569 1.00 82.50 184 ALA A C 1
ATOM 1346 O O . ALA A 1 184 ? 15.245 6.650 -17.157 1.00 82.50 184 ALA A O 1
ATOM 1347 N N . ALA A 1 185 ? 13.992 6.258 -15.330 1.00 74.19 185 ALA A N 1
ATOM 1348 C CA . ALA A 1 185 ? 15.061 5.649 -14.540 1.00 74.19 185 ALA A CA 1
ATOM 1349 C C . ALA A 1 185 ? 15.652 4.402 -15.223 1.00 74.19 185 ALA A C 1
ATOM 1351 O O . ALA A 1 185 ? 16.869 4.231 -15.266 1.00 74.19 185 ALA A O 1
ATOM 1352 N N . ALA A 1 186 ? 14.809 3.556 -15.826 1.00 65.31 186 ALA A N 1
ATOM 1353 C CA . ALA A 1 186 ? 15.258 2.405 -16.605 1.00 65.31 186 ALA A CA 1
ATOM 1354 C C . ALA A 1 186 ? 16.077 2.829 -17.837 1.00 65.31 186 ALA A C 1
ATOM 1356 O O . ALA A 1 186 ? 17.093 2.207 -18.157 1.00 65.31 186 ALA A O 1
ATOM 1357 N N . ALA A 1 187 ? 15.672 3.901 -18.525 1.00 76.94 187 ALA A N 1
ATOM 1358 C CA . ALA A 1 187 ? 16.422 4.444 -19.653 1.00 76.94 187 ALA A CA 1
ATOM 1359 C C . ALA A 1 187 ? 17.777 5.041 -19.227 1.00 76.94 187 ALA A C 1
ATOM 1361 O O . ALA A 1 187 ? 18.791 4.748 -19.861 1.00 76.94 187 ALA A O 1
ATOM 1362 N N . GLU A 1 188 ? 17.824 5.803 -18.131 1.00 82.94 188 GLU A N 1
ATOM 1363 C CA . GLU A 1 188 ? 19.066 6.338 -17.552 1.00 82.94 188 GLU A CA 1
ATOM 1364 C C . GLU A 1 188 ? 20.018 5.223 -17.110 1.00 82.94 188 GLU A C 1
ATOM 1366 O O . GLU A 1 188 ? 21.200 5.253 -17.456 1.00 82.94 188 GLU A O 1
ATOM 1371 N N . GLY A 1 189 ? 19.495 4.184 -16.452 1.00 70.12 189 GLY A N 1
ATOM 1372 C CA . GLY A 1 189 ? 20.265 2.997 -16.091 1.00 70.12 189 GLY A CA 1
ATOM 1373 C C . GLY A 1 189 ? 20.896 2.333 -17.316 1.00 70.12 189 GLY A C 1
ATOM 1374 O O . GLY A 1 189 ? 22.099 2.074 -17.322 1.00 70.12 189 GLY A O 1
ATOM 1375 N N . ARG A 1 190 ? 20.129 2.126 -18.400 1.00 72.44 190 ARG A N 1
ATOM 1376 C CA . ARG A 1 190 ? 20.651 1.570 -19.669 1.00 72.44 190 ARG A CA 1
ATOM 1377 C C . ARG A 1 190 ? 21.772 2.416 -20.261 1.00 72.44 190 ARG A C 1
ATOM 1379 O O . ARG A 1 190 ? 22.732 1.859 -20.787 1.00 72.44 190 ARG A O 1
ATOM 1386 N N . ILE A 1 191 ? 21.655 3.739 -20.189 1.00 84.25 191 ILE A N 1
ATOM 1387 C CA . ILE A 1 191 ? 22.692 4.668 -20.650 1.00 84.25 191 ILE A CA 1
ATOM 1388 C C . ILE A 1 191 ? 23.959 4.500 -19.806 1.00 84.25 191 ILE A C 1
ATOM 1390 O O . ILE A 1 191 ? 25.037 4.331 -20.374 1.00 84.25 191 ILE A O 1
ATOM 1394 N N . ASP A 1 192 ? 23.831 4.496 -18.475 1.00 80.62 192 ASP A N 1
ATOM 1395 C CA . ASP A 1 192 ? 24.957 4.336 -17.543 1.00 80.62 192 ASP A CA 1
ATOM 1396 C C . ASP A 1 192 ? 25.684 2.999 -17.728 1.00 80.62 192 ASP A C 1
ATOM 1398 O O . ASP A 1 192 ? 26.910 2.919 -17.651 1.00 80.62 192 ASP A O 1
ATOM 1402 N N . ILE A 1 193 ? 24.926 1.951 -18.033 1.00 64.31 193 ILE A N 1
ATOM 1403 C CA . ILE A 1 193 ? 25.449 0.636 -18.390 1.00 64.31 193 ILE A CA 1
ATOM 1404 C C . ILE A 1 193 ? 26.216 0.699 -19.706 1.00 64.31 193 ILE A C 1
ATOM 1406 O O . ILE A 1 193 ? 27.364 0.259 -19.781 1.00 64.31 193 ILE A O 1
ATOM 1410 N N . ALA A 1 194 ? 25.580 1.231 -20.753 1.00 76.31 194 ALA A N 1
ATOM 1411 C CA . ALA A 1 194 ? 26.113 1.191 -22.103 1.00 76.31 194 ALA A CA 1
ATOM 1412 C C . ALA A 1 194 ? 27.480 1.880 -22.177 1.00 76.31 194 ALA A C 1
ATOM 1414 O O . ALA A 1 194 ? 28.411 1.323 -22.758 1.00 76.31 194 ALA A O 1
ATOM 1415 N N . VAL A 1 195 ? 27.654 3.024 -21.506 1.00 81.50 195 VAL A N 1
ATOM 1416 C CA . VAL A 1 195 ? 28.945 3.739 -21.463 1.00 81.50 195 VAL A CA 1
ATOM 1417 C C . VAL A 1 195 ? 30.072 2.963 -20.774 1.00 81.50 195 VAL A C 1
ATOM 1419 O O . VAL A 1 195 ? 31.240 3.274 -20.994 1.00 81.50 195 VAL A O 1
ATOM 1422 N N . GLY A 1 196 ? 29.753 1.944 -19.969 1.00 70.88 196 GLY A N 1
ATOM 1423 C CA . GLY A 1 196 ? 30.730 1.057 -19.328 1.00 70.88 196 GLY A CA 1
ATOM 1424 C C . GLY A 1 196 ? 31.224 -0.102 -20.208 1.00 70.88 196 GLY A C 1
ATOM 1425 O O . GLY A 1 196 ? 32.165 -0.812 -19.818 1.00 70.88 196 GLY A O 1
ATOM 1426 N N . THR A 1 197 ? 30.602 -0.300 -21.375 1.00 65.50 197 THR A N 1
ATOM 1427 C CA . THR A 1 197 ? 30.915 -1.373 -22.331 1.00 65.50 197 THR A CA 1
ATOM 1428 C C . THR A 1 197 ? 31.993 -0.962 -23.342 1.00 65.50 197 THR A C 1
ATOM 1430 O O . THR A 1 197 ? 32.344 0.210 -23.473 1.00 65.50 197 THR A O 1
ATOM 1433 N N . SER A 1 198 ? 32.534 -1.936 -24.081 1.00 68.94 198 SER A N 1
ATOM 1434 C CA . SER A 1 198 ? 33.476 -1.682 -25.182 1.00 68.94 198 SER A CA 1
ATOM 1435 C C . SER A 1 198 ? 32.818 -1.098 -26.437 1.00 68.94 198 SER A C 1
ATOM 1437 O O . SER A 1 198 ? 33.526 -0.562 -27.286 1.00 68.94 198 SER A O 1
ATOM 1439 N N . ASP A 1 199 ? 31.492 -1.198 -26.555 1.00 69.75 199 ASP A N 1
ATOM 1440 C CA . ASP A 1 199 ? 30.698 -0.607 -27.635 1.00 69.75 199 ASP A CA 1
ATOM 1441 C C . ASP A 1 199 ? 29.409 0.017 -27.064 1.00 69.75 199 ASP A C 1
ATOM 1443 O O . ASP A 1 199 ? 28.336 -0.594 -27.116 1.00 69.75 199 ASP A O 1
ATOM 1447 N N . PRO A 1 200 ? 29.489 1.233 -26.488 1.00 79.88 200 PRO A N 1
ATOM 1448 C CA . PRO A 1 200 ? 28.329 1.891 -25.888 1.00 79.88 200 PRO A CA 1
ATOM 1449 C C . PRO A 1 200 ? 27.173 2.109 -26.860 1.00 79.88 200 PRO A C 1
ATOM 1451 O O . PRO A 1 200 ? 26.006 1.978 -26.496 1.00 79.88 200 PRO A O 1
ATOM 1454 N N . VAL A 1 201 ? 27.495 2.427 -28.113 1.00 81.12 201 VAL A N 1
ATOM 1455 C CA . VAL A 1 201 ? 26.500 2.681 -29.153 1.00 81.12 201 VAL A CA 1
ATOM 1456 C C . VAL A 1 201 ? 25.792 1.381 -29.513 1.00 81.12 201 VAL A C 1
ATOM 1458 O O . VAL A 1 201 ? 24.566 1.323 -29.412 1.00 81.12 201 VAL A O 1
ATOM 1461 N N . GLY A 1 202 ? 26.547 0.323 -29.827 1.00 74.12 202 GLY A N 1
ATOM 1462 C CA . GLY A 1 202 ? 26.013 -1.015 -30.077 1.00 74.12 202 GLY A CA 1
ATOM 1463 C C . GLY A 1 202 ? 25.207 -1.569 -28.903 1.00 74.12 202 GLY A C 1
ATOM 1464 O O . GLY A 1 202 ? 24.182 -2.206 -29.116 1.00 74.12 202 GLY A O 1
ATOM 1465 N N . SER A 1 203 ? 25.583 -1.253 -27.664 1.00 70.06 203 SER A N 1
ATOM 1466 C CA . SER A 1 203 ? 24.867 -1.702 -26.459 1.00 70.06 203 SER A CA 1
ATOM 1467 C C . SER A 1 203 ? 23.477 -1.070 -26.301 1.00 70.06 203 SER A C 1
ATOM 1469 O O . SER A 1 203 ? 22.571 -1.697 -25.752 1.00 70.06 203 SER A O 1
ATOM 1471 N N . LEU A 1 204 ? 23.263 0.146 -26.821 1.00 74.56 204 LEU A N 1
ATOM 1472 C CA . LEU A 1 204 ? 21.937 0.779 -26.841 1.00 74.56 204 LEU A CA 1
ATOM 1473 C C . LEU A 1 204 ? 21.070 0.349 -28.031 1.00 74.56 204 LEU A C 1
ATOM 1475 O O . LEU A 1 204 ? 19.842 0.353 -27.909 1.00 74.56 204 LEU A O 1
ATOM 1479 N N . VAL A 1 205 ? 21.668 -0.029 -29.166 1.00 71.00 205 VAL A N 1
ATOM 1480 C CA . VAL A 1 205 ? 20.933 -0.373 -30.406 1.00 71.00 205 VAL A CA 1
ATOM 1481 C C . VAL A 1 205 ? 20.899 -1.869 -30.736 1.00 71.00 205 VAL A C 1
ATOM 1483 O O . VAL A 1 205 ? 20.185 -2.269 -31.653 1.00 71.00 205 VAL A O 1
ATOM 1486 N N . GLY A 1 206 ? 21.662 -2.691 -30.017 1.00 63.47 206 GLY A N 1
ATOM 1487 C CA . GLY A 1 206 ? 21.799 -4.131 -30.233 1.00 63.47 206 GLY A CA 1
ATOM 1488 C C . GLY A 1 206 ? 20.568 -4.937 -29.811 1.00 63.47 206 GLY A C 1
ATOM 1489 O O . GLY A 1 206 ? 19.666 -4.418 -29.152 1.00 63.47 206 GLY A O 1
ATOM 1490 N N . GLN A 1 207 ? 20.540 -6.227 -30.178 1.00 55.41 207 GLN A N 1
ATOM 1491 C CA . GLN A 1 207 ? 19.348 -7.088 -30.068 1.00 55.41 207 GLN A CA 1
ATOM 1492 C C . GLN A 1 207 ? 18.707 -7.120 -28.670 1.00 55.41 207 GLN A C 1
ATOM 1494 O O . GLN A 1 207 ? 17.483 -7.163 -28.572 1.00 55.41 207 GLN A O 1
ATOM 1499 N N . ASN A 1 208 ? 19.500 -7.012 -27.600 1.00 63.75 208 ASN A N 1
ATOM 1500 C CA . ASN A 1 208 ? 19.003 -7.198 -26.235 1.00 63.75 208 ASN A CA 1
ATOM 1501 C C . ASN A 1 208 ? 18.658 -5.882 -25.513 1.00 63.75 208 ASN A C 1
ATOM 1503 O O . ASN A 1 208 ? 18.212 -5.917 -24.372 1.00 63.75 208 ASN A O 1
ATOM 1507 N N . SER A 1 209 ? 18.790 -4.711 -26.151 1.00 67.75 209 SER A N 1
ATOM 1508 C CA . SER A 1 209 ? 18.641 -3.427 -25.445 1.00 67.75 209 SER A CA 1
ATOM 1509 C C . SER A 1 209 ? 17.205 -3.127 -24.986 1.00 67.75 209 SER A C 1
ATOM 1511 O O . SER A 1 209 ? 17.016 -2.486 -23.949 1.00 67.75 209 SER A O 1
ATOM 1513 N N . ALA A 1 210 ? 16.196 -3.587 -25.736 1.00 69.94 210 ALA A N 1
ATOM 1514 C CA . ALA A 1 210 ? 14.785 -3.507 -25.348 1.00 69.94 210 ALA A CA 1
ATOM 1515 C C . ALA A 1 210 ? 14.443 -4.518 -24.243 1.00 69.94 210 ALA A C 1
ATOM 1517 O O . ALA A 1 210 ? 13.684 -4.196 -23.332 1.00 69.94 210 ALA A O 1
ATOM 1518 N N . LEU A 1 211 ? 15.060 -5.703 -24.293 1.00 76.00 211 LEU A N 1
ATOM 1519 C CA . LEU A 1 211 ? 14.908 -6.746 -23.283 1.00 76.00 211 LEU A CA 1
ATOM 1520 C C . LEU A 1 211 ? 15.518 -6.318 -21.942 1.00 76.00 211 LEU A C 1
ATOM 1522 O O . LEU A 1 211 ? 14.867 -6.445 -20.911 1.00 76.00 211 LEU A O 1
ATOM 1526 N N . THR A 1 212 ? 16.711 -5.708 -21.953 1.00 73.12 212 THR A N 1
ATOM 1527 C CA . THR A 1 212 ? 17.321 -5.090 -20.763 1.00 73.12 212 THR A CA 1
ATOM 1528 C C . THR A 1 212 ? 16.396 -4.052 -20.132 1.00 73.12 212 THR A C 1
ATOM 1530 O O . THR A 1 212 ? 16.258 -4.019 -18.915 1.00 73.12 212 THR A O 1
ATOM 1533 N N . ALA A 1 213 ? 15.756 -3.201 -20.944 1.00 70.56 213 ALA A N 1
ATOM 1534 C CA . ALA A 1 213 ? 14.844 -2.172 -20.443 1.00 70.56 213 ALA A CA 1
ATOM 1535 C C . ALA A 1 213 ? 13.651 -2.781 -19.705 1.00 70.56 213 ALA A C 1
ATOM 1537 O O . ALA A 1 213 ? 13.331 -2.363 -18.596 1.00 70.56 213 ALA A O 1
ATOM 1538 N N . ALA A 1 214 ? 13.026 -3.781 -20.325 1.00 77.12 214 ALA A N 1
ATOM 1539 C CA . ALA A 1 214 ? 11.864 -4.454 -19.771 1.00 77.12 214 ALA A CA 1
ATOM 1540 C C . ALA A 1 214 ? 12.208 -5.229 -18.486 1.00 77.12 214 ALA A C 1
ATOM 1542 O O . ALA A 1 214 ? 11.418 -5.241 -17.550 1.00 77.12 214 ALA A O 1
ATOM 1543 N N . LEU A 1 215 ? 13.414 -5.801 -18.397 1.00 77.12 215 LEU A N 1
ATOM 1544 C CA . LEU A 1 215 ? 13.906 -6.472 -17.191 1.00 77.12 215 LEU A CA 1
ATOM 1545 C C . LEU A 1 215 ? 14.183 -5.518 -16.028 1.00 77.12 215 LEU A C 1
ATOM 1547 O O . LEU A 1 215 ? 13.812 -5.820 -14.897 1.00 77.12 215 LEU A O 1
ATOM 1551 N N . VAL A 1 216 ? 14.823 -4.375 -16.292 1.00 72.81 216 VAL A N 1
ATOM 1552 C CA . VAL A 1 216 ? 15.067 -3.354 -15.259 1.00 72.81 216 VAL A CA 1
ATOM 1553 C C . VAL A 1 216 ? 13.743 -2.795 -14.736 1.00 72.81 216 VAL A C 1
ATOM 1555 O O . VAL A 1 216 ? 13.591 -2.615 -13.528 1.00 72.81 216 VAL A O 1
ATOM 1558 N N . ASP A 1 217 ? 12.771 -2.560 -15.623 1.00 74.00 217 ASP A N 1
ATOM 1559 C CA . ASP A 1 217 ? 11.431 -2.131 -15.218 1.00 74.00 217 ASP A CA 1
ATOM 1560 C C . ASP A 1 217 ? 10.726 -3.211 -14.383 1.00 74.00 217 ASP A C 1
ATOM 1562 O O . ASP A 1 217 ? 10.275 -2.909 -13.280 1.00 74.00 217 ASP A O 1
ATOM 1566 N N . LEU A 1 218 ? 10.729 -4.477 -14.829 1.00 81.81 218 LEU A N 1
ATOM 1567 C CA . LEU A 1 218 ? 10.168 -5.601 -14.071 1.00 81.81 218 LEU A CA 1
ATOM 1568 C C . LEU A 1 218 ? 10.758 -5.674 -12.655 1.00 81.81 218 LEU A C 1
ATOM 1570 O O . LEU A 1 218 ? 10.005 -5.703 -11.685 1.00 81.81 218 LEU A O 1
ATOM 1574 N N . GLN A 1 219 ? 12.087 -5.616 -12.518 1.00 78.81 219 GLN A N 1
ATOM 1575 C CA . GLN A 1 219 ? 12.759 -5.616 -11.214 1.00 78.81 219 GLN A CA 1
ATOM 1576 C C . GLN A 1 219 ? 12.284 -4.463 -10.319 1.00 78.81 219 GLN A C 1
ATOM 1578 O O . GLN A 1 219 ? 11.983 -4.676 -9.143 1.00 78.81 219 GLN A O 1
ATOM 1583 N N . ALA A 1 220 ? 12.182 -3.249 -10.864 1.00 76.94 220 ALA A N 1
ATOM 1584 C CA . ALA A 1 220 ? 11.701 -2.093 -10.115 1.00 76.94 220 ALA A CA 1
ATOM 1585 C C . ALA A 1 220 ? 10.233 -2.250 -9.680 1.00 76.94 220 ALA A C 1
ATOM 1587 O O . ALA A 1 220 ? 9.889 -1.891 -8.551 1.00 76.94 220 ALA A O 1
ATOM 1588 N N . LYS A 1 221 ? 9.365 -2.801 -10.542 1.00 83.19 221 LYS A N 1
ATOM 1589 C CA . LYS A 1 221 ? 7.952 -3.038 -10.209 1.00 83.19 221 LYS A CA 1
ATOM 1590 C C . LYS A 1 221 ? 7.787 -4.128 -9.150 1.00 83.19 221 LYS A C 1
ATOM 1592 O O . LYS A 1 221 ? 7.015 -3.917 -8.221 1.00 83.19 221 LYS A O 1
ATOM 1597 N N . THR A 1 222 ? 8.559 -5.214 -9.213 1.00 85.38 222 THR A N 1
ATOM 1598 C CA . THR A 1 222 ? 8.535 -6.276 -8.192 1.00 85.38 222 THR A CA 1
ATOM 1599 C C . THR A 1 222 ? 9.001 -5.765 -6.825 1.00 85.38 222 THR A C 1
ATOM 1601 O O . THR A 1 222 ? 8.439 -6.138 -5.799 1.00 85.38 222 THR A O 1
ATOM 1604 N N . VAL A 1 223 ? 9.991 -4.862 -6.776 1.00 82.19 223 VAL A N 1
ATOM 1605 C CA . VAL A 1 223 ? 10.392 -4.208 -5.514 1.00 82.19 223 VAL A CA 1
ATOM 1606 C C . VAL A 1 223 ? 9.263 -3.338 -4.956 1.00 82.19 223 VAL A C 1
ATOM 1608 O O . VAL A 1 223 ? 9.005 -3.370 -3.755 1.00 82.19 223 VAL A O 1
ATOM 1611 N N . ALA A 1 224 ? 8.577 -2.574 -5.809 1.00 85.00 224 ALA A N 1
ATOM 1612 C CA . ALA A 1 224 ? 7.461 -1.734 -5.380 1.00 85.00 224 ALA A CA 1
ATOM 1613 C C . ALA A 1 224 ? 6.256 -2.556 -4.884 1.00 85.00 224 ALA A C 1
ATOM 1615 O O . ALA A 1 224 ? 5.609 -2.157 -3.919 1.00 85.00 224 ALA A O 1
ATOM 1616 N N . GLU A 1 225 ? 5.972 -3.700 -5.512 1.00 93.50 225 GLU A N 1
ATOM 1617 C CA . GLU A 1 225 ? 4.954 -4.655 -5.055 1.00 93.50 225 GLU A CA 1
ATOM 1618 C C . GLU A 1 225 ? 5.295 -5.208 -3.665 1.00 93.50 225 GLU A C 1
ATOM 1620 O O . GLU A 1 225 ? 4.468 -5.118 -2.760 1.00 93.50 225 GLU A O 1
ATOM 1625 N N . ALA A 1 226 ? 6.538 -5.652 -3.446 1.00 90.06 226 ALA A N 1
ATOM 1626 C CA . ALA A 1 226 ? 6.989 -6.132 -2.138 1.00 90.06 226 ALA A CA 1
ATOM 1627 C C . ALA A 1 226 ? 6.872 -5.058 -1.038 1.00 90.06 226 ALA A C 1
ATOM 1629 O O . ALA A 1 226 ? 6.430 -5.347 0.071 1.00 90.06 226 ALA A O 1
ATOM 1630 N N . GLN A 1 227 ? 7.209 -3.803 -1.349 1.00 93.00 227 GLN A N 1
ATOM 1631 C CA . GLN A 1 227 ? 7.047 -2.680 -0.416 1.00 93.00 227 GLN A CA 1
ATOM 1632 C C . GLN A 1 227 ? 5.576 -2.386 -0.097 1.00 93.00 227 GLN A C 1
ATOM 1634 O O . GLN A 1 227 ? 5.246 -2.026 1.034 1.00 93.00 227 GLN A O 1
ATOM 1639 N N . ALA A 1 228 ? 4.682 -2.516 -1.081 1.00 95.62 228 ALA A N 1
ATOM 1640 C CA . ALA A 1 228 ? 3.250 -2.350 -0.863 1.00 95.62 228 ALA A CA 1
ATOM 1641 C C . ALA A 1 228 ? 2.677 -3.486 -0.001 1.00 95.62 228 ALA A C 1
ATOM 1643 O O . ALA A 1 228 ? 1.851 -3.225 0.873 1.00 95.62 228 ALA A O 1
ATOM 1644 N N . LEU A 1 229 ? 3.159 -4.717 -0.199 1.00 95.06 229 LEU A N 1
ATOM 1645 C CA . LEU A 1 229 ? 2.794 -5.876 0.614 1.00 95.06 229 LEU A CA 1
ATOM 1646 C C . LEU A 1 229 ? 3.272 -5.721 2.067 1.00 95.06 229 LEU A C 1
ATOM 1648 O O . LEU A 1 229 ? 2.496 -5.940 2.993 1.00 95.06 229 LEU A O 1
ATOM 1652 N N . GLU A 1 230 ? 4.502 -5.243 2.278 1.00 96.06 230 GLU A N 1
ATOM 1653 C CA . GLU A 1 230 ? 5.025 -4.905 3.609 1.00 96.06 230 GLU A CA 1
ATOM 1654 C C . GLU A 1 230 ? 4.188 -3.811 4.289 1.00 96.06 230 GLU A C 1
ATOM 1656 O O . GLU A 1 230 ? 3.816 -3.935 5.458 1.00 96.06 230 GLU A O 1
ATOM 1661 N N . ALA A 1 231 ? 3.835 -2.748 3.562 1.00 96.69 231 ALA A N 1
ATOM 1662 C CA . ALA A 1 231 ? 2.988 -1.686 4.096 1.00 96.69 231 ALA A CA 1
ATOM 1663 C C . ALA A 1 231 ? 1.587 -2.192 4.480 1.00 96.69 231 ALA A C 1
ATOM 1665 O O . ALA A 1 231 ? 1.042 -1.764 5.501 1.00 96.69 231 ALA A O 1
ATOM 1666 N N . LEU A 1 232 ? 1.015 -3.106 3.689 1.00 97.62 232 LEU A N 1
ATOM 1667 C CA . LEU A 1 232 ? -0.260 -3.752 3.991 1.00 97.62 232 LEU A CA 1
ATOM 1668 C C . LEU A 1 232 ? -0.165 -4.632 5.238 1.00 97.62 232 LEU A C 1
ATOM 1670 O O . LEU A 1 232 ? -1.004 -4.491 6.123 1.00 97.62 232 LEU A O 1
ATOM 1674 N N . ALA A 1 233 ? 0.873 -5.460 5.351 1.00 97.19 233 ALA A N 1
ATOM 1675 C CA . ALA A 1 233 ? 1.125 -6.271 6.537 1.00 97.19 233 ALA A CA 1
ATOM 1676 C C . ALA A 1 233 ? 1.188 -5.386 7.799 1.00 97.19 233 ALA A C 1
ATOM 1678 O O . ALA A 1 233 ? 0.504 -5.625 8.795 1.00 97.19 233 ALA A O 1
ATOM 1679 N N . LEU A 1 234 ? 1.946 -4.289 7.755 1.00 96.44 234 LEU A N 1
ATOM 1680 C CA . LEU A 1 234 ? 2.034 -3.359 8.884 1.00 96.44 234 LEU A CA 1
ATOM 1681 C C . LEU A 1 234 ? 0.688 -2.698 9.222 1.00 96.44 234 LEU A C 1
ATOM 1683 O O . LEU A 1 234 ? 0.411 -2.460 10.400 1.00 96.44 234 LEU A O 1
ATOM 1687 N N . ALA A 1 235 ? -0.139 -2.392 8.218 1.00 96.69 235 ALA A N 1
ATOM 1688 C CA . ALA A 1 235 ? -1.476 -1.840 8.425 1.00 96.69 235 ALA A CA 1
ATOM 1689 C C . ALA A 1 235 ? -2.427 -2.858 9.071 1.00 96.69 235 ALA A C 1
ATOM 1691 O O . ALA A 1 235 ? -3.158 -2.488 9.987 1.00 96.69 235 ALA A O 1
ATOM 1692 N N . ASP A 1 236 ? -2.377 -4.114 8.629 1.00 96.44 236 ASP A N 1
ATOM 1693 C CA . ASP A 1 236 ? -3.143 -5.231 9.186 1.00 96.44 236 ASP A CA 1
ATOM 1694 C C . ASP A 1 236 ? -2.772 -5.485 10.656 1.00 96.44 236 ASP A C 1
ATOM 1696 O O . ASP A 1 236 ? -3.620 -5.399 11.543 1.00 96.44 236 ASP A O 1
ATOM 1700 N N . ASN A 1 237 ? -1.474 -5.616 10.956 1.00 95.12 237 ASN A N 1
ATOM 1701 C CA . ASN A 1 237 ? -0.986 -5.765 12.330 1.00 95.12 237 ASN A CA 1
ATOM 1702 C C . ASN A 1 237 ? -1.399 -4.595 13.240 1.00 95.12 237 ASN A C 1
ATOM 1704 O O . ASN A 1 237 ? -1.658 -4.788 14.423 1.00 95.12 237 ASN A O 1
ATOM 1708 N N . ALA A 1 238 ? -1.437 -3.368 12.712 1.00 91.88 238 ALA A N 1
ATOM 1709 C CA . ALA A 1 238 ? -1.859 -2.195 13.475 1.00 91.88 238 ALA A CA 1
ATOM 1710 C C . ALA A 1 238 ? -3.379 -2.130 13.705 1.00 91.88 238 ALA A C 1
ATOM 1712 O O . ALA A 1 238 ? -3.812 -1.467 14.651 1.00 91.88 238 ALA A O 1
ATOM 1713 N N . ALA A 1 239 ? -4.169 -2.759 12.832 1.00 92.62 239 ALA A N 1
ATOM 1714 C CA . ALA A 1 239 ? -5.616 -2.866 12.964 1.00 92.62 239 ALA A CA 1
ATOM 1715 C C . ALA A 1 239 ? -6.020 -3.949 13.976 1.00 92.62 239 ALA A C 1
ATOM 1717 O O . ALA A 1 239 ? -7.064 -3.816 14.616 1.00 92.62 239 ALA A O 1
ATOM 1718 N N . ASP A 1 240 ? -5.186 -4.977 14.154 1.00 88.50 240 ASP A N 1
ATOM 1719 C CA . ASP A 1 240 ? -5.451 -6.072 15.082 1.00 88.50 240 ASP A CA 1
ATOM 1720 C C . ASP A 1 240 ? -5.603 -5.586 16.540 1.00 88.50 240 ASP A C 1
ATOM 1722 O O . ASP A 1 240 ? -4.966 -4.632 17.001 1.00 88.50 240 ASP A O 1
ATOM 1726 N N . ALA A 1 241 ? -6.463 -6.265 17.298 1.00 84.31 241 ALA A N 1
ATOM 1727 C CA . ALA A 1 241 ? -6.734 -5.957 18.698 1.00 84.31 241 ALA A CA 1
ATOM 1728 C C . ALA A 1 241 ? -5.503 -6.186 19.594 1.00 84.31 241 ALA A C 1
ATOM 1730 O O . ALA A 1 241 ? -5.364 -5.537 20.637 1.00 84.31 241 ALA A O 1
ATOM 1731 N N . ALA A 1 242 ? -4.614 -7.099 19.192 1.00 84.75 242 ALA A N 1
ATOM 1732 C CA . ALA A 1 242 ? -3.380 -7.444 19.891 1.00 84.75 242 ALA A CA 1
ATOM 1733 C C . ALA A 1 242 ? -2.166 -7.323 18.947 1.00 84.75 242 ALA A C 1
ATOM 1735 O O . ALA A 1 242 ? -1.590 -8.340 18.559 1.00 84.75 242 ALA A O 1
ATOM 1736 N N . PRO A 1 243 ? -1.748 -6.092 18.596 1.00 89.62 243 PRO A N 1
ATOM 1737 C CA . PRO A 1 243 ? -0.691 -5.877 17.617 1.00 89.62 243 PRO A CA 1
ATOM 1738 C C . PRO A 1 243 ? 0.624 -6.528 18.061 1.00 89.62 243 PRO A C 1
ATOM 1740 O O . PRO A 1 243 ? 1.042 -6.418 19.222 1.00 89.62 243 PRO A O 1
ATOM 1743 N N . ILE A 1 244 ? 1.331 -7.149 17.118 1.00 90.75 244 ILE A N 1
ATOM 1744 C CA . ILE A 1 244 ? 2.685 -7.661 17.322 1.00 90.75 244 ILE A CA 1
ATOM 1745 C C . ILE A 1 244 ? 3.611 -6.467 17.573 1.00 90.75 244 ILE A C 1
ATOM 1747 O O . ILE A 1 244 ? 3.764 -5.581 16.730 1.00 90.75 244 ILE A O 1
ATOM 1751 N N . THR A 1 245 ? 4.235 -6.451 18.751 1.00 91.69 245 THR A N 1
ATOM 1752 C CA . THR A 1 245 ? 5.181 -5.403 19.180 1.00 91.69 245 THR A CA 1
ATOM 1753 C C . THR A 1 245 ? 6.622 -5.897 19.288 1.00 91.69 245 THR A C 1
ATOM 1755 O O . THR A 1 245 ? 7.545 -5.085 19.365 1.00 91.69 245 THR A O 1
ATOM 1758 N N . ASP A 1 246 ? 6.833 -7.215 19.278 1.00 93.62 246 ASP A N 1
ATOM 1759 C CA . ASP A 1 246 ? 8.167 -7.804 19.217 1.00 93.62 246 ASP A CA 1
ATOM 1760 C C . ASP A 1 246 ? 8.730 -7.684 17.797 1.00 93.62 246 ASP A C 1
ATOM 1762 O O . ASP A 1 246 ? 8.093 -8.095 16.826 1.00 93.62 246 ASP A O 1
ATOM 1766 N N . ALA A 1 247 ? 9.934 -7.126 17.678 1.00 90.50 247 ALA A N 1
ATOM 1767 C CA . ALA A 1 247 ? 10.537 -6.830 16.383 1.00 90.50 247 ALA A CA 1
ATOM 1768 C C . ALA A 1 247 ? 10.818 -8.091 15.548 1.00 90.50 247 ALA A C 1
ATOM 1770 O O . ALA A 1 247 ? 10.631 -8.058 14.335 1.00 90.50 247 ALA A O 1
ATOM 1771 N N . ALA A 1 248 ? 11.230 -9.199 16.175 1.00 91.81 248 ALA A N 1
ATOM 1772 C CA . ALA A 1 248 ? 11.556 -10.429 15.455 1.00 91.81 248 ALA A CA 1
ATOM 1773 C C . ALA A 1 248 ? 10.289 -11.144 14.966 1.00 91.81 248 ALA A C 1
ATOM 1775 O O . ALA A 1 248 ? 10.268 -11.711 13.873 1.00 91.81 248 ALA A O 1
ATOM 1776 N N . LEU A 1 249 ? 9.215 -11.101 15.759 1.00 91.94 249 LEU A N 1
ATOM 1777 C CA . LEU A 1 249 ? 7.915 -11.617 15.333 1.00 91.94 249 LEU A CA 1
ATOM 1778 C C . LEU A 1 249 ? 7.292 -10.755 14.230 1.00 91.94 249 LEU A C 1
ATOM 1780 O O . LEU A 1 249 ? 6.704 -11.315 13.309 1.00 91.94 249 LEU A O 1
ATOM 1784 N N . LEU A 1 250 ? 7.453 -9.428 14.289 1.00 90.94 250 LEU A N 1
ATOM 1785 C CA . LEU A 1 250 ? 6.953 -8.524 13.252 1.00 90.94 250 LEU A CA 1
ATOM 1786 C C . LEU A 1 250 ? 7.687 -8.731 11.923 1.00 90.94 250 LEU A C 1
ATOM 1788 O O . LEU A 1 250 ? 7.049 -8.827 10.880 1.00 90.94 250 LEU A O 1
ATOM 1792 N N . GLU A 1 251 ? 9.014 -8.867 11.962 1.00 93.25 251 GLU A N 1
ATOM 1793 C CA . GLU A 1 251 ? 9.819 -9.181 10.777 1.00 93.25 251 GLU A CA 1
ATOM 1794 C C . GLU A 1 251 ? 9.387 -10.514 10.152 1.00 93.25 251 GLU A C 1
ATOM 1796 O O . GLU A 1 251 ? 9.186 -10.604 8.940 1.00 93.25 251 GLU A O 1
ATOM 1801 N N . LYS A 1 252 ? 9.159 -11.542 10.980 1.00 92.88 252 LYS A N 1
ATOM 1802 C CA . LYS A 1 252 ? 8.647 -12.832 10.507 1.00 92.88 252 LYS A CA 1
ATOM 1803 C C . LYS A 1 252 ? 7.250 -12.706 9.890 1.00 92.88 252 LYS A C 1
ATOM 1805 O O . LYS A 1 252 ? 7.005 -13.302 8.849 1.00 92.88 252 LYS A O 1
ATOM 1810 N N . PHE A 1 253 ? 6.355 -11.948 10.519 1.00 92.62 253 PHE A N 1
ATOM 1811 C CA . PHE A 1 253 ? 5.006 -11.707 10.010 1.00 92.62 253 PHE A CA 1
ATOM 1812 C C . PHE A 1 253 ? 5.036 -11.045 8.628 1.00 92.62 253 PHE A C 1
ATOM 1814 O O . PHE A 1 253 ? 4.390 -11.544 7.717 1.00 92.62 253 PHE A O 1
ATOM 1821 N N . VAL A 1 254 ? 5.847 -9.996 8.450 1.00 94.88 254 VAL A N 1
ATOM 1822 C CA . VAL A 1 254 ? 6.038 -9.333 7.149 1.00 94.88 254 VAL A CA 1
ATOM 1823 C C . VAL A 1 254 ? 6.610 -10.300 6.109 1.00 94.88 254 VAL A C 1
ATOM 1825 O O . VAL A 1 254 ? 6.157 -10.310 4.970 1.00 94.88 254 VAL A O 1
ATOM 1828 N N . THR A 1 255 ? 7.583 -11.132 6.492 1.00 90.69 255 THR A N 1
ATOM 1829 C CA . THR A 1 255 ? 8.257 -12.056 5.561 1.00 90.69 255 THR A CA 1
ATOM 1830 C C . THR A 1 255 ? 7.337 -13.174 5.058 1.00 90.69 255 THR A C 1
ATOM 1832 O O . THR A 1 255 ? 7.477 -13.612 3.919 1.00 90.69 255 THR A O 1
ATOM 1835 N N . ASP A 1 256 ? 6.414 -13.644 5.900 1.00 91.94 256 ASP A N 1
ATOM 1836 C CA . ASP A 1 256 ? 5.454 -14.697 5.550 1.00 91.94 256 ASP A CA 1
ATOM 1837 C C . ASP A 1 256 ? 4.171 -14.144 4.894 1.00 91.94 256 ASP A C 1
ATOM 1839 O O . ASP A 1 256 ? 3.307 -14.929 4.501 1.00 91.94 256 ASP A O 1
ATOM 1843 N N . PHE A 1 257 ? 4.015 -12.818 4.804 1.00 93.75 257 PHE A N 1
ATOM 1844 C CA . PHE A 1 257 ? 2.818 -12.177 4.263 1.00 93.75 257 PHE A CA 1
ATOM 1845 C C . PHE A 1 257 ? 2.768 -12.323 2.734 1.00 93.75 257 PHE A C 1
ATOM 1847 O O . PHE A 1 257 ? 3.747 -12.040 2.044 1.00 93.75 257 PHE A O 1
ATOM 1854 N N . ASP A 1 258 ? 1.627 -12.766 2.206 1.00 93.38 258 ASP A N 1
ATOM 1855 C CA . ASP A 1 258 ? 1.417 -13.068 0.787 1.00 93.38 258 ASP A CA 1
ATOM 1856 C C . ASP A 1 258 ? 0.067 -12.532 0.267 1.00 93.38 258 ASP A C 1
ATOM 1858 O O . ASP A 1 258 ? -0.701 -11.900 0.997 1.00 93.38 258 ASP A O 1
ATOM 1862 N N . ASP A 1 259 ? -0.248 -12.794 -1.004 1.00 90.50 259 ASP A N 1
ATOM 1863 C CA . ASP A 1 259 ? -1.496 -12.346 -1.640 1.00 90.50 259 ASP A CA 1
ATOM 1864 C C . ASP A 1 259 ? -2.761 -12.909 -0.975 1.00 90.50 259 ASP A C 1
ATOM 1866 O O . ASP A 1 259 ? -3.816 -12.264 -0.956 1.00 90.50 259 ASP A O 1
ATOM 1870 N N . ALA A 1 260 ? -2.686 -14.130 -0.439 1.00 94.88 260 ALA A N 1
ATOM 1871 C CA . ALA A 1 260 ? -3.818 -14.750 0.235 1.00 94.88 260 ALA A CA 1
ATOM 1872 C C . ALA A 1 260 ? -4.065 -14.077 1.592 1.00 94.88 260 ALA A C 1
ATOM 1874 O O . ALA A 1 260 ? -5.218 -13.789 1.928 1.00 94.88 260 ALA A O 1
ATOM 1875 N N . ALA A 1 261 ? -2.994 -13.774 2.330 1.00 95.69 261 ALA A N 1
ATOM 1876 C CA . ALA A 1 261 ? -3.039 -12.985 3.554 1.00 95.69 261 ALA A CA 1
ATOM 1877 C C . ALA A 1 261 ? -3.553 -11.560 3.289 1.00 95.69 261 ALA A C 1
ATOM 1879 O O . ALA A 1 261 ? -4.408 -11.074 4.025 1.00 95.69 261 ALA A O 1
ATOM 1880 N N . ALA A 1 262 ? -3.133 -10.926 2.190 1.00 95.25 262 ALA A N 1
ATOM 1881 C CA . ALA A 1 262 ? -3.606 -9.604 1.785 1.00 95.25 262 ALA A CA 1
ATOM 1882 C C . ALA A 1 262 ? -5.134 -9.552 1.597 1.00 95.25 262 ALA A C 1
ATOM 1884 O O . ALA A 1 262 ? -5.798 -8.626 2.068 1.00 95.25 262 ALA A O 1
ATOM 1885 N N . LEU A 1 263 ? -5.715 -10.560 0.934 1.00 95.12 263 LEU A N 1
ATOM 1886 C CA . LEU A 1 263 ? -7.167 -10.655 0.766 1.00 95.12 263 LEU A CA 1
ATOM 1887 C C . LEU A 1 263 ? -7.887 -10.945 2.095 1.00 95.12 263 LEU A C 1
ATOM 1889 O O . LEU A 1 263 ? -8.974 -10.410 2.337 1.00 95.12 263 LEU A O 1
ATOM 1893 N N . ALA A 1 264 ? -7.291 -11.782 2.949 1.00 96.31 264 ALA A N 1
ATOM 1894 C CA . ALA A 1 264 ? -7.820 -12.080 4.276 1.00 96.31 264 ALA A CA 1
ATOM 1895 C C . ALA A 1 264 ? -7.873 -10.821 5.156 1.00 96.31 264 ALA A C 1
ATOM 1897 O O . ALA A 1 264 ? -8.930 -10.543 5.713 1.00 96.31 264 ALA A O 1
ATOM 1898 N N . ALA A 1 265 ? -6.824 -9.994 5.163 1.00 96.19 265 ALA A N 1
ATOM 1899 C CA . ALA A 1 265 ? -6.765 -8.744 5.927 1.00 96.19 265 ALA A CA 1
ATOM 1900 C C . ALA A 1 265 ? -7.942 -7.798 5.616 1.00 96.19 265 ALA A C 1
ATOM 1902 O O . ALA A 1 265 ? -8.580 -7.243 6.512 1.00 96.19 265 ALA A O 1
ATOM 1903 N N . VAL A 1 266 ? -8.309 -7.650 4.336 1.00 96.94 266 VAL A N 1
ATOM 1904 C CA . VAL A 1 266 ? -9.480 -6.843 3.945 1.00 96.94 266 VAL A CA 1
ATOM 1905 C C . VAL A 1 266 ? -10.785 -7.466 4.455 1.00 96.94 266 VAL A C 1
ATOM 1907 O O . VAL A 1 266 ? -11.683 -6.753 4.914 1.00 96.94 266 VAL A O 1
ATOM 1910 N N . SER A 1 267 ? -10.916 -8.792 4.375 1.00 96.81 267 SER A N 1
ATOM 1911 C CA . SER A 1 267 ? -12.079 -9.519 4.899 1.00 96.81 267 SER A CA 1
ATOM 1912 C C . SER A 1 267 ? -12.205 -9.378 6.419 1.00 96.81 267 SER A C 1
ATOM 1914 O O . SER A 1 267 ? -13.308 -9.160 6.930 1.00 96.81 267 SER A O 1
ATOM 1916 N N . ASP A 1 268 ? -11.087 -9.460 7.130 1.00 94.38 268 ASP A N 1
ATOM 1917 C CA . ASP A 1 268 ? -11.023 -9.374 8.584 1.00 94.38 268 ASP A CA 1
ATOM 1918 C C . ASP A 1 268 ? -11.352 -7.953 9.045 1.00 94.38 268 ASP A C 1
ATOM 1920 O O . ASP A 1 268 ? -12.255 -7.775 9.860 1.00 94.38 268 ASP A O 1
ATOM 1924 N N . ALA A 1 269 ? -10.776 -6.924 8.415 1.00 95.38 269 ALA A N 1
ATOM 1925 C CA . ALA A 1 269 ? -11.116 -5.529 8.697 1.00 95.38 269 ALA A CA 1
ATOM 1926 C C . ALA A 1 269 ? -12.611 -5.217 8.471 1.00 95.38 269 ALA A C 1
ATOM 1928 O O . ALA A 1 269 ? -13.243 -4.519 9.268 1.00 95.38 269 ALA A O 1
ATOM 1929 N N . ASN A 1 270 ? -13.214 -5.757 7.404 1.00 95.12 270 ASN A N 1
ATOM 1930 C CA . ASN A 1 270 ? -14.658 -5.636 7.169 1.00 95.12 270 ASN A CA 1
ATOM 1931 C C . ASN A 1 270 ? -15.482 -6.312 8.277 1.00 95.12 270 ASN A C 1
ATOM 1933 O O . ASN A 1 270 ? -16.523 -5.788 8.685 1.00 95.12 270 ASN A O 1
ATOM 1937 N N . SER A 1 271 ? -15.025 -7.474 8.746 1.00 95.81 271 SER A N 1
ATOM 1938 C CA . SER A 1 271 ? -15.695 -8.251 9.789 1.00 95.81 271 SER A CA 1
ATOM 1939 C C . SER A 1 271 ? -15.609 -7.549 11.145 1.00 95.81 271 SER A C 1
ATOM 1941 O O . SER A 1 271 ? -16.638 -7.389 11.797 1.00 95.81 271 SER A O 1
ATOM 1943 N N . SER A 1 272 ? -14.446 -7.003 11.512 1.00 93.88 272 SER A N 1
ATOM 1944 C CA . SER A 1 272 ? -14.254 -6.220 12.742 1.00 93.88 272 SER A CA 1
ATOM 1945 C C . SER A 1 272 ? -15.190 -5.012 12.822 1.00 93.88 272 SER A C 1
ATOM 1947 O O . SER A 1 272 ? -15.795 -4.749 13.864 1.00 93.88 272 SER A O 1
ATOM 1949 N N . VAL A 1 273 ? -15.404 -4.302 11.705 1.00 96.69 273 VAL A N 1
ATOM 1950 C CA . VAL A 1 273 ? -16.389 -3.207 11.644 1.00 96.69 273 VAL A CA 1
ATOM 1951 C C . VAL A 1 273 ? -17.812 -3.718 11.881 1.00 96.69 273 VAL A C 1
ATOM 1953 O O . VAL A 1 273 ? -18.583 -3.076 12.602 1.00 96.69 273 VAL A O 1
ATOM 1956 N N . ALA A 1 274 ? -18.182 -4.853 11.283 1.00 96.12 274 ALA A N 1
ATOM 1957 C CA . ALA A 1 274 ? -19.509 -5.442 11.452 1.00 96.12 274 ALA A CA 1
ATOM 1958 C C . ALA A 1 274 ? -19.755 -5.902 12.900 1.00 96.12 274 ALA A C 1
ATOM 1960 O O . ALA A 1 274 ? -20.832 -5.649 13.451 1.00 96.12 274 ALA A O 1
ATOM 1961 N N . ASP A 1 275 ? -18.751 -6.505 13.533 1.00 94.88 275 ASP A N 1
ATOM 1962 C CA . ASP A 1 275 ? -18.812 -6.941 14.927 1.00 94.88 275 ASP A CA 1
ATOM 1963 C C . ASP A 1 275 ? -18.938 -5.745 15.879 1.00 94.88 275 ASP A C 1
ATOM 1965 O O . ASP A 1 275 ? -19.849 -5.709 16.709 1.00 94.88 275 ASP A O 1
ATOM 1969 N N . ALA A 1 276 ? -18.145 -4.686 15.684 1.00 94.50 276 ALA A N 1
ATOM 1970 C CA . ALA A 1 276 ? -18.267 -3.462 16.477 1.00 94.50 276 ALA A CA 1
ATOM 1971 C C . ALA A 1 276 ? -19.658 -2.804 16.333 1.00 94.50 276 ALA A C 1
ATOM 1973 O O . ALA A 1 276 ? -20.233 -2.295 17.300 1.00 94.50 276 ALA A O 1
ATOM 1974 N N . GLN A 1 277 ? -20.253 -2.828 15.134 1.00 97.88 277 GLN A N 1
ATOM 1975 C CA . GLN A 1 277 ? -21.617 -2.325 14.915 1.00 97.88 277 GLN A CA 1
ATOM 1976 C C . GLN A 1 277 ? -22.667 -3.171 15.637 1.00 97.88 277 GLN A C 1
ATOM 1978 O O . GLN A 1 277 ? -23.650 -2.635 16.165 1.00 97.88 277 GLN A O 1
ATOM 1983 N N . LYS A 1 278 ? -22.464 -4.489 15.679 1.00 97.06 278 LYS A N 1
ATOM 1984 C CA . LYS A 1 278 ? -23.314 -5.401 16.437 1.00 97.06 278 LYS A CA 1
ATOM 1985 C C . LYS A 1 278 ? -23.236 -5.103 17.937 1.00 97.06 278 LYS A C 1
ATOM 1987 O O . LYS A 1 278 ? -24.282 -5.040 18.584 1.00 97.06 278 LYS A O 1
ATOM 1992 N N . ASP A 1 279 ? -22.052 -4.816 18.468 1.00 94.44 279 ASP A N 1
ATOM 1993 C CA . ASP A 1 279 ? -21.870 -4.453 19.880 1.00 94.44 279 ASP A CA 1
ATOM 1994 C C . ASP A 1 279 ? -22.588 -3.150 20.256 1.00 94.44 279 ASP A C 1
ATOM 1996 O O . ASP A 1 279 ? -23.182 -3.044 21.338 1.00 94.44 279 ASP A O 1
ATOM 2000 N N . VAL A 1 280 ? -22.623 -2.168 19.347 1.00 97.75 280 VAL A N 1
ATOM 2001 C CA . VAL A 1 280 ? -23.439 -0.952 19.517 1.00 97.75 280 VAL A CA 1
ATOM 2002 C C . VAL A 1 280 ? -24.924 -1.297 19.598 1.00 97.75 280 VAL A C 1
ATOM 2004 O O . VAL A 1 280 ? -25.632 -0.773 20.468 1.00 97.75 280 VAL A O 1
ATOM 2007 N N . ALA A 1 281 ? -25.415 -2.165 18.710 1.00 97.44 281 ALA A N 1
ATOM 2008 C CA . ALA A 1 281 ? -26.816 -2.573 18.695 1.00 97.44 281 ALA A CA 1
ATOM 2009 C C . ALA A 1 281 ? -27.200 -3.317 19.984 1.00 97.44 281 ALA A C 1
ATOM 2011 O O . ALA A 1 281 ? -28.208 -2.981 20.613 1.00 97.44 281 ALA A O 1
ATOM 2012 N N . ASP A 1 282 ? -26.372 -4.264 20.423 1.00 97.19 282 ASP A N 1
ATOM 2013 C CA . ASP A 1 282 ? -26.603 -5.049 21.636 1.00 97.19 282 ASP A CA 1
ATOM 2014 C C . ASP A 1 282 ? -26.566 -4.166 22.893 1.00 97.19 282 ASP A C 1
ATOM 2016 O O . ASP A 1 282 ? -27.487 -4.217 23.718 1.00 97.19 282 ASP A O 1
ATOM 2020 N N . SER A 1 283 ? -25.583 -3.266 22.997 1.00 97.00 283 SER A N 1
ATOM 2021 C CA . SER A 1 283 ? -25.486 -2.300 24.102 1.00 97.00 283 SER A CA 1
ATOM 2022 C C . SER A 1 283 ? -26.687 -1.345 24.140 1.00 97.00 283 SER A C 1
ATOM 2024 O O . SER A 1 283 ? -27.236 -1.046 25.206 1.00 97.00 283 SER A O 1
ATOM 2026 N N . THR A 1 284 ? -27.155 -0.898 22.972 1.00 98.06 284 THR A N 1
ATOM 2027 C CA . THR A 1 284 ? -28.330 -0.022 22.846 1.00 98.06 284 THR A CA 1
ATOM 2028 C C . THR A 1 284 ? -29.614 -0.742 23.257 1.00 98.06 284 THR A C 1
ATOM 2030 O O . THR A 1 284 ? -30.453 -0.169 23.963 1.00 98.06 284 THR A O 1
ATOM 2033 N N . ASN A 1 285 ? -29.766 -2.009 22.866 1.00 97.31 285 ASN A N 1
ATOM 2034 C CA . ASN A 1 285 ? -30.893 -2.849 23.266 1.00 97.31 285 ASN A CA 1
ATOM 2035 C C . ASN A 1 285 ? -30.913 -3.061 24.784 1.00 97.31 285 ASN A C 1
ATOM 2037 O O . ASN A 1 285 ? -31.965 -2.901 25.409 1.00 97.31 285 ASN A O 1
ATOM 2041 N N . ALA A 1 286 ? -29.755 -3.333 25.393 1.00 95.38 286 ALA A N 1
ATOM 2042 C CA . ALA A 1 286 ? -29.627 -3.478 26.840 1.00 95.38 286 ALA A CA 1
ATOM 2043 C C . ALA A 1 286 ? -30.025 -2.193 27.591 1.00 95.38 286 ALA A C 1
ATOM 2045 O O . ALA A 1 286 ? -30.834 -2.243 28.523 1.00 95.38 286 ALA A O 1
ATOM 2046 N N . LEU A 1 287 ? -29.534 -1.026 27.150 1.00 96.75 287 LEU A N 1
ATOM 2047 C CA . LEU A 1 287 ? -29.907 0.270 27.729 1.00 96.75 287 LEU A CA 1
ATOM 2048 C C . LEU A 1 287 ? -31.408 0.562 27.568 1.00 96.75 287 LEU A C 1
ATOM 2050 O O . LEU A 1 287 ? -32.055 1.080 28.482 1.00 96.75 287 LEU A O 1
ATOM 2054 N N . THR A 1 288 ? -31.982 0.210 26.419 1.00 96.88 288 THR A N 1
ATOM 2055 C CA . THR A 1 288 ? -33.413 0.392 26.139 1.00 96.88 288 THR A CA 1
ATOM 2056 C C . THR A 1 288 ? -34.275 -0.480 27.047 1.00 96.88 288 THR A C 1
ATOM 2058 O O . THR A 1 288 ? -35.212 0.023 27.670 1.00 96.88 288 THR A O 1
ATOM 2061 N N . ALA A 1 289 ? -33.935 -1.764 27.188 1.00 95.19 289 ALA A N 1
ATOM 2062 C CA . ALA A 1 289 ? -34.620 -2.677 28.097 1.00 95.19 289 ALA A CA 1
ATOM 2063 C C . ALA A 1 289 ? -34.553 -2.175 29.549 1.00 95.19 289 ALA A C 1
ATOM 2065 O O . ALA A 1 289 ? -35.564 -2.165 30.254 1.00 95.19 289 ALA A O 1
ATOM 2066 N N . ALA A 1 290 ? -33.396 -1.664 29.981 1.00 94.00 290 ALA A N 1
ATOM 2067 C CA . ALA A 1 290 ? -33.247 -1.074 31.305 1.00 94.00 290 ALA A CA 1
ATOM 2068 C C . ALA A 1 290 ? -34.147 0.164 31.490 1.00 94.00 290 ALA A C 1
ATOM 2070 O O . ALA A 1 290 ? -34.811 0.305 32.523 1.00 94.00 290 ALA A O 1
ATOM 2071 N N . ARG A 1 291 ? -34.212 1.056 30.492 1.00 95.69 291 ARG A N 1
ATOM 2072 C CA . ARG A 1 291 ? -35.083 2.248 30.508 1.00 95.69 291 ARG A CA 1
ATOM 2073 C C . ARG A 1 291 ? -36.571 1.914 30.556 1.00 95.69 291 ARG A C 1
ATOM 2075 O O . ARG A 1 291 ? -37.325 2.669 31.165 1.00 95.69 291 ARG A O 1
ATOM 2082 N N . ALA A 1 292 ? -36.981 0.797 29.957 1.00 94.25 292 ALA A N 1
ATOM 2083 C CA . ALA A 1 292 ? -38.357 0.315 30.026 1.00 94.25 292 ALA A CA 1
ATOM 2084 C C . ALA A 1 292 ? -38.748 -0.142 31.442 1.00 94.25 292 ALA A C 1
ATOM 2086 O O . ALA A 1 292 ? -39.895 0.043 31.839 1.00 94.25 292 ALA A O 1
ATOM 2087 N N . LEU A 1 293 ? -37.800 -0.701 32.208 1.00 92.88 293 LEU A N 1
ATOM 2088 C CA . LEU A 1 293 ? -38.028 -1.088 33.602 1.00 92.88 293 LEU A CA 1
ATOM 2089 C C . LEU A 1 293 ? -38.153 0.143 34.509 1.00 92.88 293 LEU A C 1
ATOM 2091 O O . LEU A 1 293 ? -39.159 0.279 35.193 1.00 92.88 293 LEU A O 1
ATOM 2095 N N . ASN A 1 294 ? -37.168 1.052 34.471 1.00 91.00 294 ASN A N 1
ATOM 2096 C CA . ASN A 1 294 ? -37.161 2.314 35.223 1.00 91.00 294 ASN A CA 1
ATOM 2097 C C . ASN A 1 294 ? -36.555 3.458 34.386 1.00 91.00 294 ASN A C 1
ATOM 2099 O O . ASN A 1 294 ? -35.477 3.312 33.795 1.00 91.00 294 ASN A O 1
ATOM 2103 N N . SER A 1 295 ? -37.190 4.638 34.413 1.00 92.06 295 SER A N 1
ATOM 2104 C CA . SER A 1 295 ? -36.654 5.841 33.753 1.00 92.06 295 SER A CA 1
ATOM 2105 C C . SER A 1 295 ? -35.452 6.435 34.500 1.00 92.06 295 SER A C 1
ATOM 2107 O O . SER A 1 295 ? -35.379 6.355 35.727 1.00 92.06 295 SER A O 1
ATOM 2109 N N . ASP A 1 296 ? -34.540 7.091 33.770 1.00 92.94 296 ASP A N 1
ATOM 2110 C CA . ASP A 1 296 ? -33.353 7.761 34.340 1.00 92.94 296 ASP A CA 1
ATOM 2111 C C . ASP A 1 296 ? -33.761 8.788 35.423 1.00 92.94 296 ASP A C 1
ATOM 2113 O O . ASP A 1 296 ? -33.171 8.860 36.504 1.00 92.94 296 ASP A O 1
ATOM 2117 N N . VAL A 1 297 ? -34.851 9.528 35.176 1.00 93.81 297 VAL A N 1
ATOM 2118 C CA . VAL A 1 297 ? -35.428 10.492 36.129 1.00 93.81 297 VAL A CA 1
ATOM 2119 C C . VAL A 1 297 ? -35.969 9.795 37.377 1.00 93.81 297 VAL A C 1
ATOM 2121 O O . VAL A 1 297 ? -35.752 10.285 38.486 1.00 93.81 297 VAL A O 1
ATOM 2124 N N . ALA A 1 298 ? -36.656 8.660 37.224 1.00 94.75 298 ALA A N 1
ATOM 2125 C CA . ALA A 1 298 ? -37.186 7.905 38.356 1.00 94.75 298 ALA A CA 1
ATOM 2126 C C . ALA A 1 298 ? -36.064 7.334 39.234 1.00 94.75 298 ALA A C 1
ATOM 2128 O O . ALA A 1 298 ? -36.150 7.456 40.453 1.00 94.75 298 ALA A O 1
ATOM 2129 N N . LEU A 1 299 ? -34.993 6.792 38.640 1.00 95.69 299 LEU A N 1
ATOM 2130 C CA . LEU A 1 299 ? -33.834 6.289 39.388 1.00 95.69 299 LEU A CA 1
ATOM 2131 C C . LEU A 1 299 ? -33.161 7.404 40.198 1.00 95.69 299 LEU A C 1
ATOM 2133 O O . LEU A 1 299 ? -32.964 7.265 41.404 1.00 95.69 299 LEU A O 1
ATOM 2137 N N . LYS A 1 300 ? -32.893 8.554 39.567 1.00 94.38 300 LYS A N 1
ATOM 2138 C CA . LYS A 1 300 ? -32.273 9.703 40.245 1.00 94.38 300 LYS A CA 1
ATOM 2139 C C . LYS A 1 300 ? -33.171 10.290 41.335 1.00 94.38 300 LYS A C 1
ATOM 2141 O O . LYS A 1 300 ? -32.690 10.695 42.395 1.00 94.38 300 LYS A O 1
ATOM 2146 N N . THR A 1 301 ? -34.480 10.303 41.095 1.00 96.06 301 THR A N 1
ATOM 2147 C CA . THR A 1 301 ? -35.473 10.720 42.089 1.00 96.06 301 THR A CA 1
ATOM 2148 C C . THR A 1 301 ? -35.490 9.758 43.277 1.00 96.06 301 THR A C 1
ATOM 2150 O O . THR A 1 301 ? -35.450 10.220 44.413 1.00 96.06 301 THR A O 1
ATOM 2153 N N . ALA A 1 302 ? -35.484 8.442 43.042 1.00 95.56 302 ALA A N 1
ATOM 2154 C CA . ALA A 1 302 ? -35.446 7.435 44.101 1.00 95.56 302 ALA A CA 1
ATOM 2155 C C . ALA A 1 302 ? -34.172 7.549 44.954 1.00 95.56 302 ALA A C 1
ATOM 2157 O O . ALA A 1 302 ? -34.270 7.564 46.179 1.00 95.56 302 ALA A O 1
ATOM 2158 N N . ALA A 1 303 ? -33.002 7.730 44.331 1.00 96.38 303 ALA A N 1
ATOM 2159 C CA . ALA A 1 303 ? -31.747 7.958 45.052 1.00 96.38 303 ALA A CA 1
ATOM 2160 C C . ALA A 1 303 ? -31.795 9.244 45.899 1.00 96.38 303 ALA A C 1
ATOM 2162 O O . ALA A 1 303 ? -31.455 9.228 47.078 1.00 96.38 303 ALA A O 1
ATOM 2163 N N . THR A 1 304 ? -32.319 10.345 45.344 1.00 97.44 304 THR A N 1
ATOM 2164 C CA . THR A 1 304 ? -32.478 11.619 46.074 1.00 97.44 304 THR A CA 1
ATOM 2165 C C . THR A 1 304 ? -33.426 11.479 47.270 1.00 97.44 304 THR A C 1
ATOM 2167 O O . THR A 1 304 ? -33.166 12.012 48.351 1.00 97.44 304 THR A O 1
ATOM 2170 N N . GLN A 1 305 ? -34.532 10.750 47.096 1.00 96.06 305 GLN A N 1
ATOM 2171 C CA . GLN A 1 305 ? -35.492 10.482 48.166 1.00 96.06 305 GLN A CA 1
ATOM 2172 C C . GLN A 1 305 ? -34.884 9.597 49.259 1.00 96.06 305 GLN A C 1
ATOM 2174 O O . GLN A 1 305 ? -35.052 9.904 50.439 1.00 96.06 305 GLN A O 1
ATOM 2179 N N . ALA A 1 306 ? -34.147 8.546 48.888 1.00 95.44 306 ALA A N 1
ATOM 2180 C CA . ALA A 1 306 ? -33.447 7.685 49.837 1.00 95.44 306 ALA A CA 1
ATOM 2181 C C . ALA A 1 306 ? -32.381 8.463 50.625 1.00 95.44 306 ALA A C 1
ATOM 2183 O O . ALA A 1 306 ? -32.323 8.346 51.848 1.00 95.44 306 ALA A O 1
ATOM 2184 N N . GLN A 1 307 ? -31.620 9.338 49.958 1.00 96.00 307 GLN A N 1
ATOM 2185 C CA . GLN A 1 307 ? -30.633 10.201 50.610 1.00 96.00 307 GLN A CA 1
ATOM 2186 C C . GLN A 1 307 ? -31.309 11.168 51.584 1.00 96.00 307 GLN A C 1
ATOM 2188 O O . GLN A 1 307 ? -30.894 11.288 52.731 1.00 96.00 307 GLN A O 1
ATOM 2193 N N . THR A 1 308 ? -32.422 11.784 51.181 1.00 96.44 308 THR A N 1
ATOM 2194 C CA . THR A 1 308 ? -33.205 12.658 52.069 1.00 96.44 308 THR A CA 1
ATOM 2195 C C . THR A 1 308 ? -33.734 11.898 53.293 1.00 96.44 308 THR A C 1
ATOM 2197 O O . THR A 1 308 ? -33.762 12.436 54.399 1.00 96.44 308 THR A O 1
ATOM 2200 N N . ALA A 1 309 ? -34.144 10.638 53.124 1.00 93.56 309 ALA A N 1
ATOM 2201 C CA . ALA A 1 309 ? -34.591 9.794 54.228 1.00 93.56 309 ALA A CA 1
ATOM 2202 C C . ALA A 1 309 ? -33.450 9.442 55.199 1.00 93.56 309 ALA A C 1
ATOM 2204 O O . ALA A 1 309 ? -33.687 9.414 56.407 1.00 93.56 309 ALA A O 1
ATOM 2205 N N . VAL A 1 310 ? -32.233 9.212 54.691 1.00 93.94 310 VAL A N 1
ATOM 2206 C CA . VAL A 1 310 ? -31.017 9.063 55.507 1.00 93.94 310 VAL A CA 1
ATOM 2207 C C . VAL A 1 310 ? -30.698 10.366 56.239 1.00 93.94 310 VAL A C 1
ATOM 2209 O O . VAL A 1 310 ? -30.487 10.347 57.445 1.00 93.94 310 VAL A O 1
ATOM 2212 N N . ASP A 1 311 ? -30.733 11.509 55.553 1.00 93.31 311 ASP A N 1
ATOM 2213 C CA . ASP A 1 311 ? -30.397 12.811 56.138 1.00 93.31 311 ASP A CA 1
ATOM 2214 C C . ASP A 1 311 ? -31.335 13.242 57.271 1.00 93.31 311 ASP A C 1
ATOM 2216 O O . ASP A 1 311 ? -30.899 13.902 58.219 1.00 93.31 311 ASP A O 1
ATOM 2220 N N . ASN A 1 312 ? -32.610 12.857 57.184 1.00 93.31 312 ASN A N 1
ATOM 2221 C CA . ASN A 1 312 ? -33.615 13.112 58.215 1.00 93.31 312 ASN A CA 1
ATOM 2222 C C . ASN A 1 312 ? -33.483 12.179 59.435 1.00 93.31 312 ASN A C 1
ATOM 2224 O O . ASN A 1 312 ? -34.121 12.429 60.458 1.00 93.31 312 ASN A O 1
ATOM 2228 N N . ASP A 1 313 ? -32.667 11.124 59.354 1.00 92.44 313 ASP A N 1
ATOM 2229 C CA . ASP A 1 313 ? -32.391 10.184 60.440 1.00 92.44 313 ASP A CA 1
ATOM 2230 C C . ASP A 1 313 ? -30.962 10.391 60.962 1.00 92.44 313 ASP A C 1
ATOM 2232 O O . ASP A 1 313 ? -29.976 9.943 60.377 1.00 92.44 313 ASP A O 1
ATOM 2236 N N . SER A 1 314 ? -30.832 11.095 62.089 1.00 88.31 314 SER A N 1
ATOM 2237 C CA . SER A 1 314 ? -29.521 11.493 62.614 1.00 88.31 314 SER A CA 1
ATOM 2238 C C . SER A 1 314 ? -28.599 10.311 62.947 1.00 88.31 314 SER A C 1
ATOM 2240 O O . SER A 1 314 ? -27.382 10.471 62.860 1.00 88.31 314 SER A O 1
ATOM 2242 N N . ALA A 1 315 ? -29.146 9.141 63.302 1.00 87.75 315 ALA A N 1
ATOM 2243 C CA . ALA A 1 315 ? -28.349 7.953 63.605 1.00 87.75 315 ALA A CA 1
ATOM 2244 C C . ALA A 1 315 ? -27.789 7.322 62.321 1.00 87.75 315 ALA A C 1
ATOM 2246 O O . ALA A 1 315 ? -26.584 7.091 62.218 1.00 87.75 315 ALA A O 1
ATOM 2247 N N . VAL A 1 316 ? -28.639 7.122 61.307 1.00 88.81 316 VAL A N 1
ATOM 2248 C CA . VAL A 1 316 ? -28.223 6.546 60.015 1.00 88.81 316 VAL A CA 1
ATOM 2249 C C . VAL A 1 316 ? -27.272 7.489 59.269 1.00 88.81 316 VAL A C 1
ATOM 2251 O O . VAL A 1 316 ? -26.276 7.038 58.707 1.00 88.81 316 VAL A O 1
ATOM 2254 N N . LYS A 1 317 ? -27.505 8.806 59.325 1.00 90.44 317 LYS A N 1
ATOM 2255 C CA . LYS A 1 317 ? -26.596 9.815 58.760 1.00 90.44 317 LYS A CA 1
ATOM 2256 C C . LYS A 1 317 ? -25.199 9.766 59.384 1.00 90.44 317 LYS A C 1
ATOM 2258 O O . LYS A 1 317 ? -24.205 9.874 58.669 1.00 90.44 317 LYS A O 1
ATOM 2263 N N . ALA A 1 318 ? -25.103 9.603 60.705 1.00 86.88 318 ALA A N 1
ATOM 2264 C CA . ALA A 1 318 ? -23.811 9.480 61.379 1.00 86.88 318 ALA A CA 1
ATOM 2265 C C . ALA A 1 318 ? -23.049 8.228 60.908 1.00 86.88 318 ALA A C 1
ATOM 2267 O O . ALA A 1 318 ? -21.854 8.311 60.633 1.00 86.88 318 ALA A O 1
ATOM 2268 N N . LEU A 1 319 ? -23.750 7.101 60.735 1.00 89.31 319 LEU A N 1
ATOM 2269 C CA . LEU A 1 319 ? -23.176 5.878 60.165 1.00 89.31 319 LEU A CA 1
ATOM 2270 C C . LEU A 1 319 ? -22.714 6.080 58.713 1.00 89.31 319 LEU A C 1
ATOM 2272 O O . LEU A 1 319 ? -21.622 5.635 58.369 1.00 89.31 319 LEU A O 1
ATOM 2276 N N . GLN A 1 320 ? -23.476 6.817 57.893 1.00 90.62 320 GLN A N 1
ATOM 2277 C CA . GLN A 1 320 ? -23.081 7.169 56.521 1.00 90.62 320 GLN A CA 1
ATOM 2278 C C . GLN A 1 320 ? -21.765 7.959 56.493 1.00 90.62 320 GLN A C 1
ATOM 2280 O O . GLN A 1 320 ? -20.873 7.668 55.699 1.00 90.62 320 GLN A O 1
ATOM 2285 N N . VAL A 1 321 ? -21.619 8.951 57.378 1.00 89.56 321 VAL A N 1
ATOM 2286 C CA . VAL A 1 321 ? -20.386 9.745 57.500 1.00 89.56 321 VAL A CA 1
ATOM 2287 C C . VAL A 1 321 ? -19.214 8.866 57.933 1.00 89.56 321 VAL A C 1
ATOM 2289 O O . VAL A 1 321 ? -18.135 8.971 57.352 1.00 89.56 321 VAL A O 1
ATOM 2292 N N . THR A 1 322 ? -19.413 7.977 58.909 1.00 86.06 322 THR A N 1
ATOM 2293 C CA . THR A 1 322 ? -18.376 7.030 59.345 1.00 86.06 322 THR A CA 1
ATOM 2294 C C . THR A 1 322 ? -17.938 6.111 58.202 1.00 86.06 322 THR A C 1
ATOM 2296 O O . THR A 1 322 ? -16.737 5.969 57.978 1.00 86.06 322 THR A O 1
ATOM 2299 N N . ALA A 1 323 ? -18.880 5.554 57.437 1.00 86.56 323 ALA A N 1
ATOM 2300 C CA . ALA A 1 323 ? -18.585 4.719 56.274 1.00 86.56 323 ALA A CA 1
ATOM 2301 C C . ALA A 1 323 ? -17.817 5.488 55.183 1.00 86.56 323 ALA A C 1
ATOM 2303 O O . ALA A 1 323 ? -16.785 5.027 54.696 1.00 86.56 323 ALA A O 1
ATOM 2304 N N . ASN A 1 324 ? -18.252 6.707 54.854 1.00 88.12 324 ASN A N 1
ATOM 2305 C CA . ASN A 1 324 ? -17.586 7.553 53.860 1.00 88.12 324 ASN A CA 1
ATOM 2306 C C . ASN A 1 324 ? -16.165 7.956 54.284 1.00 88.12 324 ASN A C 1
ATOM 2308 O O . ASN A 1 324 ? -15.249 7.963 53.459 1.00 88.12 324 ASN A O 1
ATOM 2312 N N . ASN A 1 325 ? -15.958 8.264 55.565 1.00 84.62 325 ASN A N 1
ATOM 2313 C CA . ASN A 1 325 ? -14.635 8.584 56.099 1.00 84.62 325 ASN A CA 1
ATOM 2314 C C . ASN A 1 325 ? -13.697 7.371 56.040 1.00 84.62 325 ASN A C 1
ATOM 2316 O O . ASN A 1 325 ? -12.540 7.524 55.649 1.00 84.62 325 ASN A O 1
ATOM 2320 N N . ALA A 1 326 ? -14.195 6.174 56.370 1.00 81.31 326 ALA A N 1
ATOM 2321 C CA . ALA A 1 326 ? -13.425 4.936 56.270 1.00 81.31 326 ALA A CA 1
ATOM 2322 C C . ALA A 1 326 ? -13.030 4.631 54.813 1.00 81.31 326 ALA A C 1
ATOM 2324 O O . ALA A 1 326 ? -11.853 4.411 54.529 1.00 81.31 326 ALA A O 1
ATOM 2325 N N . LYS A 1 327 ? -13.967 4.758 53.862 1.00 83.62 327 LYS A N 1
ATOM 2326 C CA . LYS A 1 327 ? -13.683 4.644 52.419 1.00 83.62 327 LYS A CA 1
ATOM 2327 C C . LYS A 1 327 ? -12.680 5.681 51.920 1.00 83.62 327 LYS A C 1
ATOM 2329 O O . LYS A 1 327 ? -11.822 5.367 51.102 1.00 83.62 327 LYS A O 1
ATOM 2334 N N . THR A 1 328 ? -12.756 6.915 52.412 1.00 83.00 328 THR A N 1
ATOM 2335 C CA . THR A 1 328 ? -11.817 7.983 52.032 1.00 83.00 328 THR A CA 1
ATOM 2336 C C . THR A 1 328 ? -10.407 7.699 52.548 1.00 83.00 328 THR A C 1
ATOM 2338 O O . THR A 1 328 ? -9.438 7.879 51.812 1.00 83.00 328 THR A O 1
ATOM 2341 N N . ALA A 1 329 ? -10.277 7.206 53.784 1.00 75.00 329 ALA A N 1
ATOM 2342 C CA . ALA A 1 329 ? -8.997 6.749 54.320 1.00 75.00 329 ALA A CA 1
ATOM 2343 C C . ALA A 1 329 ? -8.417 5.610 53.461 1.00 75.00 329 ALA A C 1
ATOM 2345 O O . ALA A 1 329 ? -7.229 5.627 53.131 1.00 75.00 329 ALA A O 1
ATOM 2346 N N . LEU A 1 330 ? -9.278 4.697 53.002 1.00 76.81 330 LEU A N 1
ATOM 2347 C CA . LEU A 1 330 ? -8.931 3.614 52.087 1.00 76.81 330 LEU A CA 1
ATOM 2348 C C . LEU A 1 330 ? -8.544 4.121 50.673 1.00 76.81 330 LEU A C 1
ATOM 2350 O O . LEU A 1 330 ? -7.695 3.559 49.995 1.00 76.81 330 LEU A O 1
ATOM 2354 N N . ALA A 1 331 ? -9.091 5.223 50.180 1.00 77.69 331 ALA A N 1
ATOM 2355 C CA . ALA A 1 331 ? -8.732 5.712 48.844 1.00 77.69 331 ALA A CA 1
ATOM 2356 C C . ALA A 1 331 ? -7.304 6.304 48.756 1.00 77.69 331 ALA A C 1
ATOM 2358 O O . ALA A 1 331 ? -6.775 6.474 47.659 1.00 77.69 331 ALA A O 1
ATOM 2359 N N . SER A 1 332 ? -6.672 6.632 49.890 1.00 67.31 332 SER A N 1
ATOM 2360 C CA . SER A 1 332 ? -5.402 7.380 49.935 1.00 67.31 332 SER A CA 1
ATOM 2361 C C . SER A 1 332 ? -4.136 6.569 49.602 1.00 67.31 332 SER A C 1
ATOM 2363 O O . SER A 1 332 ? -3.088 7.157 49.327 1.00 67.31 332 SER A O 1
ATOM 2365 N N . THR A 1 333 ? -4.221 5.237 49.585 1.00 64.75 333 THR A N 1
ATOM 2366 C CA . THR A 1 333 ? -3.126 4.302 49.269 1.00 64.75 333 THR A CA 1
ATOM 2367 C C . THR A 1 333 ? -3.686 3.044 48.594 1.00 64.75 333 THR A C 1
ATOM 2369 O O . THR A 1 333 ? -4.703 2.513 49.034 1.00 64.75 333 THR A O 1
ATOM 2372 N N . THR A 1 334 ? -3.050 2.557 47.519 1.00 70.56 334 THR A N 1
ATOM 2373 C CA . THR A 1 334 ? -3.489 1.334 46.815 1.00 70.56 334 THR A CA 1
ATOM 2374 C C . THR A 1 334 ? -2.864 0.080 47.420 1.00 70.56 334 THR A C 1
ATOM 2376 O O . THR A 1 334 ? -1.713 0.105 47.861 1.00 70.56 334 THR A O 1
ATOM 2379 N N . ASP A 1 335 ? -3.591 -1.038 47.387 1.00 70.94 335 ASP A N 1
ATOM 2380 C CA . ASP A 1 335 ? -3.121 -2.302 47.967 1.00 70.94 335 ASP A CA 1
ATOM 2381 C C . ASP A 1 335 ? -1.851 -2.825 47.270 1.00 70.94 335 ASP A C 1
ATOM 2383 O O . ASP A 1 335 ? -0.920 -3.296 47.921 1.00 70.94 335 ASP A O 1
ATOM 2387 N N . LEU A 1 336 ? -1.743 -2.624 45.949 1.00 71.69 336 LEU A N 1
ATOM 2388 C CA . LEU A 1 336 ? -0.547 -2.965 45.171 1.00 71.69 336 LEU A CA 1
ATOM 2389 C C . LEU A 1 336 ? 0.685 -2.139 45.582 1.00 71.69 336 LEU A C 1
ATOM 2391 O O . LEU A 1 336 ? 1.793 -2.674 45.638 1.00 71.69 336 LEU A O 1
ATOM 2395 N N . ALA A 1 337 ? 0.516 -0.847 45.887 1.00 75.94 337 ALA A N 1
ATOM 2396 C CA . ALA A 1 337 ? 1.620 0.008 46.328 1.00 75.94 337 ALA A CA 1
ATOM 2397 C C . ALA A 1 337 ? 2.121 -0.390 47.724 1.00 75.94 337 ALA A C 1
ATOM 2399 O O . ALA A 1 337 ? 3.325 -0.365 47.979 1.00 75.94 337 ALA A O 1
ATOM 2400 N N . VAL A 1 338 ? 1.206 -0.796 48.609 1.00 77.06 338 VAL A N 1
ATOM 2401 C CA . VAL A 1 338 ? 1.537 -1.333 49.934 1.00 77.06 338 VAL A CA 1
ATOM 2402 C C . VAL A 1 338 ? 2.307 -2.652 49.801 1.00 77.06 338 VAL A C 1
ATOM 2404 O O . VAL A 1 338 ? 3.365 -2.793 50.411 1.00 77.06 338 VAL A O 1
ATOM 2407 N N . LEU A 1 339 ? 1.856 -3.574 48.943 1.00 75.62 339 LEU A N 1
ATOM 2408 C CA . LEU A 1 339 ? 2.525 -4.863 48.726 1.00 75.62 339 LEU A CA 1
ATOM 2409 C C . LEU A 1 339 ? 3.908 -4.726 48.077 1.00 75.62 339 LEU A C 1
ATOM 2411 O O . LEU A 1 339 ? 4.856 -5.397 48.481 1.00 75.62 339 LEU A O 1
ATOM 2415 N N . THR A 1 340 ? 4.038 -3.822 47.103 1.00 80.12 340 THR A N 1
ATOM 2416 C CA . THR A 1 340 ? 5.322 -3.518 46.450 1.00 80.12 340 THR A CA 1
ATOM 2417 C C . THR A 1 340 ? 6.314 -2.951 47.465 1.00 80.12 340 THR A C 1
ATOM 2419 O O . THR A 1 340 ? 7.459 -3.388 47.522 1.00 80.12 340 THR A O 1
ATOM 2422 N N . ALA A 1 341 ? 5.866 -2.054 48.351 1.00 82.31 341 ALA A N 1
ATOM 2423 C CA . ALA A 1 341 ? 6.715 -1.521 49.413 1.00 82.31 341 ALA A CA 1
ATOM 2424 C C . ALA A 1 341 ? 7.185 -2.607 50.401 1.00 82.31 341 ALA A C 1
ATOM 2426 O O . ALA A 1 341 ? 8.318 -2.544 50.881 1.00 82.31 341 ALA A O 1
ATOM 2427 N N . VAL A 1 342 ? 6.350 -3.613 50.690 1.00 82.56 342 VAL A N 1
ATOM 2428 C CA . VAL A 1 342 ? 6.739 -4.782 51.498 1.00 82.56 342 VAL A CA 1
ATOM 2429 C C . VAL A 1 342 ? 7.756 -5.653 50.747 1.00 82.56 342 VAL A C 1
ATOM 2431 O O . VAL A 1 342 ? 8.775 -6.023 51.331 1.00 82.56 342 VAL A O 1
ATOM 2434 N N . GLN A 1 343 ? 7.544 -5.925 49.453 1.00 86.81 343 GLN A N 1
ATOM 2435 C CA . GLN A 1 343 ? 8.482 -6.682 48.610 1.00 86.81 343 GLN A CA 1
ATOM 2436 C C . GLN A 1 343 ? 9.866 -6.018 48.542 1.00 86.81 343 GLN A C 1
ATOM 2438 O O . GLN A 1 343 ? 10.895 -6.685 48.703 1.00 86.81 343 GLN A O 1
ATOM 2443 N N . ASP A 1 344 ? 9.896 -4.701 48.340 1.00 86.50 344 ASP A N 1
ATOM 2444 C CA . ASP A 1 344 ? 11.123 -3.909 48.288 1.00 86.50 344 ASP A CA 1
ATOM 2445 C C . ASP A 1 344 ? 11.863 -3.944 49.628 1.00 86.50 344 ASP A C 1
ATOM 2447 O O . ASP A 1 344 ? 13.082 -4.143 49.669 1.00 86.50 344 ASP A O 1
ATOM 2451 N N . ALA A 1 345 ? 11.133 -3.805 50.739 1.00 85.06 345 ALA A N 1
ATOM 2452 C CA . ALA A 1 345 ? 11.724 -3.812 52.071 1.00 85.06 345 ALA A CA 1
ATOM 2453 C C . ALA A 1 345 ? 12.264 -5.199 52.467 1.00 85.06 345 ALA A C 1
ATOM 2455 O O . ALA A 1 345 ? 13.350 -5.289 53.042 1.00 85.06 345 ALA A O 1
ATOM 2456 N N . LEU A 1 346 ? 11.577 -6.284 52.088 1.00 84.88 346 LEU A N 1
ATOM 2457 C CA . LEU A 1 346 ? 12.065 -7.659 52.253 1.00 84.88 346 LEU A CA 1
ATOM 2458 C C . LEU A 1 346 ? 13.324 -7.911 51.422 1.00 84.88 346 LEU A C 1
ATOM 2460 O O . LEU A 1 346 ? 14.320 -8.432 51.927 1.00 84.88 346 LEU A O 1
ATOM 2464 N N . SER A 1 347 ? 13.314 -7.477 50.162 1.00 85.25 347 SER A N 1
ATOM 2465 C CA . SER A 1 347 ? 14.468 -7.587 49.268 1.00 85.25 347 SER A CA 1
ATOM 2466 C C . SER A 1 347 ? 15.678 -6.826 49.815 1.00 85.25 347 SER A C 1
ATOM 2468 O O . SER A 1 347 ? 16.806 -7.316 49.745 1.00 85.25 347 SER A O 1
ATOM 2470 N N . ALA A 1 348 ? 15.459 -5.639 50.383 1.00 85.00 348 ALA A N 1
ATOM 2471 C CA . ALA A 1 348 ? 16.500 -4.842 51.023 1.00 85.00 348 ALA A CA 1
ATOM 2472 C C . ALA A 1 348 ? 17.029 -5.490 52.316 1.00 85.00 348 ALA A C 1
ATOM 2474 O O . ALA A 1 348 ? 18.241 -5.492 52.534 1.00 85.00 348 ALA A O 1
ATOM 2475 N N . TYR A 1 349 ? 16.158 -6.078 53.143 1.00 84.06 349 TYR A N 1
ATOM 2476 C CA . TYR A 1 349 ? 16.543 -6.817 54.351 1.00 84.06 349 TYR A CA 1
ATOM 2477 C C . TYR A 1 349 ? 17.432 -8.027 54.033 1.00 84.06 349 TYR A C 1
ATOM 2479 O O . TYR A 1 349 ? 18.511 -8.164 54.613 1.00 84.06 349 TYR A O 1
ATOM 2487 N N . VAL A 1 350 ? 17.048 -8.847 53.050 1.00 85.25 350 VAL A N 1
ATOM 2488 C CA . VAL A 1 350 ? 17.843 -10.011 52.620 1.00 85.25 350 VAL A CA 1
ATOM 2489 C C . VAL A 1 350 ? 19.189 -9.574 52.027 1.00 85.25 350 VAL A C 1
ATOM 2491 O O . VAL A 1 350 ? 20.230 -10.129 52.378 1.00 85.25 350 VAL A O 1
ATOM 2494 N N . LYS A 1 351 ? 19.212 -8.526 51.189 1.00 86.38 351 LYS A N 1
ATOM 2495 C CA . LYS A 1 351 ? 20.460 -7.967 50.625 1.00 86.38 351 LYS A CA 1
ATOM 2496 C C . LYS A 1 351 ? 21.409 -7.412 51.689 1.00 86.38 351 LYS A C 1
ATOM 2498 O O . LYS A 1 351 ? 22.620 -7.452 51.494 1.00 86.38 351 LYS A O 1
ATOM 2503 N N . ALA A 1 352 ? 20.877 -6.912 52.802 1.00 83.88 352 ALA A N 1
ATOM 2504 C CA . ALA A 1 352 ? 21.663 -6.430 53.935 1.00 83.88 352 ALA A CA 1
ATOM 2505 C C . ALA A 1 352 ? 22.237 -7.563 54.816 1.00 83.88 352 ALA A C 1
ATOM 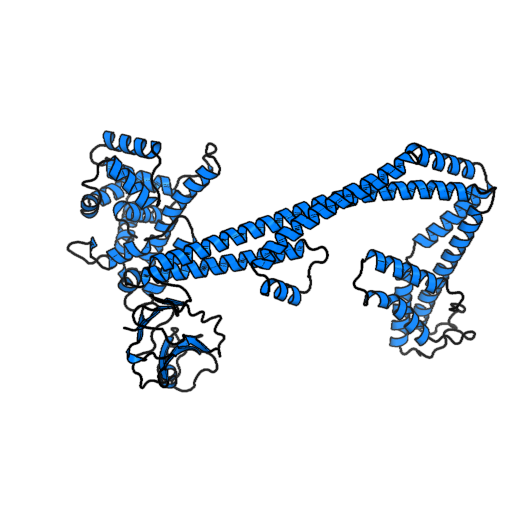2507 O O . ALA A 1 352 ? 22.872 -7.275 55.828 1.00 83.88 352 ALA A O 1
ATOM 2508 N N . GLY A 1 353 ? 22.044 -8.834 54.437 1.00 81.25 353 GLY A N 1
ATOM 2509 C CA . GLY A 1 353 ? 22.532 -10.004 55.174 1.00 81.25 353 GLY A CA 1
ATOM 2510 C C . GLY A 1 353 ? 21.538 -10.568 56.193 1.00 81.25 353 GLY A C 1
ATOM 2511 O O . GLY A 1 353 ? 21.929 -11.379 57.030 1.00 81.25 353 GLY A O 1
ATOM 2512 N N . GLY A 1 354 ? 20.273 -10.145 56.140 1.00 82.44 354 GLY A N 1
ATOM 2513 C CA . GLY A 1 354 ? 19.212 -10.644 57.008 1.00 82.44 354 GLY A CA 1
ATOM 2514 C C . GLY A 1 354 ? 18.880 -12.127 56.790 1.00 82.44 354 GLY A C 1
ATOM 2515 O O . GLY A 1 354 ? 18.856 -12.626 55.664 1.00 82.44 354 GLY A O 1
ATOM 2516 N N . LEU A 1 355 ? 18.607 -12.817 57.900 1.00 83.25 355 LEU A N 1
ATOM 2517 C CA . LEU A 1 355 ? 18.101 -14.190 57.999 1.00 83.25 355 LEU A CA 1
ATOM 2518 C C . LEU A 1 355 ? 16.785 -14.409 57.233 1.00 83.25 355 LEU A C 1
ATOM 2520 O O . LEU A 1 355 ? 15.768 -13.905 57.689 1.00 83.25 355 LEU A O 1
ATOM 2524 N N . VAL A 1 356 ? 16.716 -15.204 56.158 1.00 82.25 356 VAL A N 1
ATOM 2525 C CA . VAL A 1 356 ? 15.392 -15.651 55.649 1.00 82.25 356 VAL A CA 1
ATOM 2526 C C . VAL A 1 356 ? 14.674 -16.563 56.647 1.00 82.25 356 VAL A C 1
ATOM 2528 O O . VAL A 1 356 ? 13.454 -16.615 56.655 1.00 82.25 356 VAL A O 1
ATOM 2531 N N . SER A 1 357 ? 15.425 -17.242 57.516 1.00 80.94 357 SER A N 1
ATOM 2532 C CA . SER A 1 357 ? 14.904 -18.027 58.636 1.00 80.94 357 SER A CA 1
ATOM 2533 C C . SER A 1 357 ? 14.561 -17.178 59.862 1.00 80.94 357 SER A C 1
ATOM 2535 O O . SER A 1 357 ? 14.190 -17.744 60.884 1.00 80.94 357 SER A O 1
ATOM 2537 N N . THR A 1 358 ? 14.761 -15.855 59.812 1.00 79.06 358 THR A N 1
ATOM 2538 C CA . THR A 1 358 ? 14.377 -14.972 60.916 1.00 79.06 358 THR A CA 1
ATOM 2539 C C . THR A 1 358 ? 12.867 -15.050 61.079 1.00 79.06 358 THR A C 1
ATOM 2541 O O . THR A 1 358 ? 12.130 -14.764 60.133 1.00 79.06 358 THR A O 1
ATOM 2544 N N . GLU A 1 359 ? 12.424 -15.448 62.267 1.00 72.50 359 GLU A N 1
ATOM 2545 C CA . GLU A 1 359 ? 11.017 -15.421 62.645 1.00 72.50 359 GLU A CA 1
ATOM 2546 C C . GLU A 1 359 ? 10.573 -13.966 62.811 1.00 72.50 359 GLU A C 1
ATOM 2548 O O . GLU A 1 359 ? 11.239 -13.159 63.461 1.00 72.50 359 GLU A O 1
ATOM 2553 N N . LEU A 1 360 ? 9.468 -13.620 62.157 1.00 66.31 360 LEU A N 1
ATOM 2554 C CA . LEU A 1 360 ? 8.869 -12.289 62.221 1.00 66.31 360 LEU A CA 1
ATOM 2555 C C . LEU A 1 360 ? 7.937 -12.140 63.430 1.00 66.31 360 LEU A C 1
ATOM 2557 O O . LEU A 1 360 ? 7.651 -11.014 63.829 1.00 66.31 360 LEU A O 1
ATOM 2561 N N . ASN A 1 361 ? 7.498 -13.252 64.034 1.00 63.72 361 ASN A N 1
ATOM 2562 C CA . ASN A 1 361 ? 6.859 -13.258 65.346 1.00 63.72 361 ASN A CA 1
ATOM 2563 C C . ASN A 1 361 ? 7.169 -14.541 66.142 1.00 63.72 361 ASN A C 1
ATOM 2565 O O . ASN A 1 361 ? 7.514 -15.574 65.569 1.00 63.72 361 ASN A O 1
ATOM 2569 N N . ASP A 1 362 ? 6.922 -14.474 67.452 1.00 55.56 362 ASP A N 1
ATOM 2570 C CA . ASP A 1 362 ? 7.143 -15.572 68.407 1.00 55.56 362 ASP A CA 1
ATOM 2571 C C . ASP A 1 362 ? 5.923 -16.515 68.570 1.00 55.56 362 ASP A C 1
ATOM 2573 O O . ASP A 1 362 ? 5.921 -17.403 69.422 1.00 55.56 362 ASP A O 1
ATOM 2577 N N . THR A 1 363 ? 4.833 -16.296 67.824 1.00 53.94 363 THR A N 1
ATOM 2578 C CA . THR A 1 363 ? 3.511 -16.919 68.072 1.00 53.94 363 THR A CA 1
ATOM 2579 C C . THR A 1 363 ? 2.968 -17.783 66.934 1.00 53.94 363 THR A C 1
ATOM 2581 O O . THR A 1 363 ? 2.118 -18.636 67.180 1.00 53.94 363 THR A O 1
ATOM 2584 N N . THR A 1 364 ? 3.435 -17.593 65.703 1.00 58.12 364 THR A N 1
ATOM 2585 C CA . THR A 1 364 ? 2.978 -18.289 64.491 1.00 58.12 364 THR A CA 1
ATOM 2586 C C . THR A 1 364 ? 4.125 -18.839 63.641 1.00 58.12 364 THR A C 1
ATOM 2588 O O . THR A 1 364 ? 3.854 -19.408 62.588 1.00 58.12 364 THR A O 1
ATOM 2591 N N . ASN A 1 365 ? 5.382 -18.717 64.094 1.00 66.38 365 ASN A N 1
ATOM 2592 C CA . ASN A 1 365 ? 6.598 -19.235 63.443 1.00 66.38 365 ASN A CA 1
ATOM 2593 C C . ASN A 1 365 ? 6.747 -18.839 61.957 1.00 66.38 365 ASN A C 1
ATOM 2595 O O . ASN A 1 365 ? 7.317 -19.587 61.164 1.00 66.38 365 ASN A O 1
ATOM 2599 N N . VAL A 1 366 ? 6.215 -17.681 61.552 1.00 71.06 366 VAL A N 1
ATOM 2600 C CA . VAL A 1 366 ? 6.331 -17.199 60.166 1.00 71.06 366 VAL A CA 1
ATOM 2601 C C . VAL A 1 366 ? 7.710 -16.586 59.966 1.00 71.06 366 VAL A C 1
ATOM 2603 O O . VAL A 1 366 ? 8.107 -15.688 60.712 1.00 71.06 366 VAL A O 1
ATOM 2606 N N . THR A 1 367 ? 8.434 -17.039 58.944 1.00 78.50 367 THR A N 1
ATOM 2607 C CA . THR A 1 367 ? 9.774 -16.531 58.640 1.00 78.50 367 THR A CA 1
ATOM 2608 C C . THR A 1 367 ? 9.760 -15.439 57.568 1.00 78.50 367 THR A C 1
ATOM 2610 O O . THR A 1 367 ? 8.826 -15.319 56.772 1.00 78.50 367 THR A O 1
ATOM 2613 N N . VAL A 1 368 ? 10.840 -14.655 57.491 1.00 77.31 368 VAL A N 1
ATOM 2614 C CA . VAL A 1 368 ? 11.084 -13.710 56.384 1.00 77.31 368 VAL A CA 1
ATOM 2615 C C . VAL A 1 368 ? 10.987 -14.403 55.017 1.00 77.31 368 VAL A C 1
ATOM 2617 O O . VAL A 1 368 ? 10.455 -13.824 54.071 1.00 77.31 368 VAL A O 1
ATOM 2620 N N . GLY A 1 369 ? 11.471 -15.642 54.901 1.00 79.69 369 GLY A N 1
ATOM 2621 C CA . GLY A 1 369 ? 11.403 -16.437 53.675 1.00 79.69 369 GLY A CA 1
ATOM 2622 C C . GLY A 1 369 ? 9.975 -16.807 53.274 1.00 79.69 369 GLY A C 1
ATOM 2623 O O . GLY A 1 369 ? 9.635 -16.732 52.092 1.00 79.69 369 GLY A O 1
ATOM 2624 N N . ASP A 1 370 ? 9.122 -17.135 54.244 1.00 78.12 370 ASP A N 1
ATOM 2625 C CA . ASP A 1 370 ? 7.707 -17.423 53.991 1.00 78.12 370 ASP A CA 1
ATOM 2626 C C . ASP A 1 370 ? 6.985 -16.183 53.462 1.00 78.12 370 ASP A C 1
ATOM 2628 O O . ASP A 1 370 ? 6.269 -16.259 52.462 1.00 78.12 370 ASP A O 1
ATOM 2632 N N . LEU A 1 371 ? 7.245 -15.018 54.063 1.00 76.94 371 LEU A N 1
ATOM 2633 C CA . LEU A 1 371 ? 6.641 -13.756 53.638 1.00 76.94 371 LEU A CA 1
ATOM 2634 C C . LEU A 1 371 ? 7.103 -13.335 52.232 1.00 76.94 371 LEU A C 1
ATOM 2636 O O . LEU A 1 371 ? 6.290 -12.893 51.421 1.00 76.94 371 LEU A O 1
ATOM 2640 N N . VAL A 1 372 ? 8.385 -13.532 51.903 1.00 80.44 372 VAL A N 1
ATOM 2641 C CA . VAL A 1 372 ? 8.911 -13.322 50.541 1.00 80.44 372 VAL A CA 1
ATOM 2642 C C . VAL A 1 372 ? 8.172 -14.196 49.528 1.00 80.44 372 VAL A C 1
ATOM 2644 O O . VAL A 1 372 ? 7.764 -13.702 48.476 1.00 80.44 372 VAL A O 1
ATOM 2647 N N . ASN A 1 373 ? 7.973 -15.479 49.835 1.00 79.50 373 ASN A N 1
ATOM 2648 C CA . ASN A 1 373 ? 7.283 -16.403 48.937 1.00 79.50 373 ASN A CA 1
ATOM 2649 C C . ASN A 1 373 ? 5.820 -16.005 48.723 1.00 79.50 373 ASN A C 1
ATOM 2651 O O . ASN A 1 373 ? 5.351 -16.009 47.586 1.00 79.50 373 ASN A O 1
ATOM 2655 N N . GLN A 1 374 ? 5.115 -15.618 49.787 1.00 75.94 374 GLN A N 1
ATOM 2656 C CA . GLN A 1 374 ? 3.714 -15.209 49.702 1.00 75.94 374 GLN A CA 1
ATOM 2657 C C . GLN A 1 374 ? 3.538 -13.910 48.900 1.00 75.94 374 GLN A C 1
ATOM 2659 O O . GLN A 1 374 ? 2.732 -13.871 47.971 1.00 75.94 374 GLN A O 1
ATOM 2664 N N . VAL A 1 375 ? 4.334 -12.872 49.186 1.00 77.69 375 VAL A N 1
ATOM 2665 C CA . VAL A 1 375 ? 4.276 -11.587 48.463 1.00 77.69 375 VAL A CA 1
ATOM 2666 C C . VAL A 1 375 ? 4.630 -11.771 46.983 1.00 77.69 375 VAL A C 1
ATOM 2668 O O . VAL A 1 375 ? 3.946 -11.242 46.105 1.00 77.69 375 VAL A O 1
ATOM 2671 N N . ASN A 1 376 ? 5.654 -12.575 46.682 1.00 79.19 376 ASN A N 1
ATOM 2672 C CA . ASN A 1 376 ? 6.038 -12.868 45.302 1.00 79.19 376 ASN A CA 1
ATOM 2673 C C . ASN A 1 376 ? 4.982 -13.689 44.558 1.00 79.19 376 ASN A C 1
ATOM 2675 O O . ASN A 1 376 ? 4.760 -13.439 43.378 1.00 79.19 376 ASN A O 1
ATOM 2679 N N . ALA A 1 377 ? 4.316 -14.645 45.212 1.00 75.00 377 ALA A N 1
ATOM 2680 C CA . ALA A 1 377 ? 3.248 -15.425 44.587 1.00 75.00 377 ALA A CA 1
ATOM 2681 C C . ALA A 1 377 ? 2.086 -14.530 44.125 1.00 75.00 377 ALA A C 1
ATOM 2683 O O . ALA A 1 377 ? 1.583 -14.702 43.015 1.00 75.00 377 ALA A O 1
ATOM 2684 N N . VAL A 1 378 ? 1.715 -13.534 44.934 1.00 70.12 378 VAL A N 1
ATOM 2685 C CA . VAL A 1 378 ? 0.663 -12.563 44.597 1.00 70.12 378 VAL A CA 1
ATOM 2686 C C . VAL A 1 378 ? 1.096 -11.637 43.451 1.00 70.12 378 VAL A C 1
ATOM 2688 O O . VAL A 1 378 ? 0.323 -11.397 42.525 1.00 70.12 378 VAL A O 1
ATOM 2691 N N . LEU A 1 379 ? 2.344 -11.152 43.461 1.00 72.31 379 LEU A N 1
ATOM 2692 C CA . LEU A 1 379 ? 2.857 -10.232 42.434 1.00 72.31 379 LEU A CA 1
ATOM 2693 C C . LEU A 1 379 ? 3.181 -10.918 41.091 1.00 72.31 379 LEU A C 1
ATOM 2695 O O . LEU A 1 379 ? 3.037 -10.301 40.034 1.00 72.31 379 LEU A O 1
ATOM 2699 N N . ASN A 1 380 ? 3.574 -12.195 41.104 1.00 69.19 380 ASN A N 1
ATOM 2700 C CA . ASN A 1 380 ? 3.969 -12.948 39.906 1.00 69.19 380 ASN A CA 1
ATOM 2701 C C . ASN A 1 380 ? 2.792 -13.419 39.036 1.00 69.19 380 ASN A C 1
ATOM 2703 O O . ASN A 1 380 ? 3.018 -13.859 37.909 1.00 69.19 380 ASN A O 1
ATOM 2707 N N . LEU A 1 381 ? 1.540 -13.257 39.480 1.00 62.28 381 LEU A N 1
ATOM 2708 C CA . LEU A 1 381 ? 0.355 -13.501 38.642 1.00 62.28 381 LEU A CA 1
ATOM 2709 C C . LEU A 1 381 ? 0.324 -12.615 37.376 1.00 62.28 381 LEU A C 1
ATOM 2711 O O . LEU A 1 381 ? -0.411 -12.892 36.436 1.00 62.28 381 LEU A O 1
ATOM 2715 N N . LYS A 1 382 ? 1.159 -11.568 37.340 1.00 54.56 382 LYS A N 1
ATOM 2716 C CA . LYS A 1 382 ? 1.388 -10.678 36.195 1.00 54.56 382 LYS A CA 1
ATOM 2717 C C . LYS A 1 382 ? 2.023 -11.369 34.973 1.00 54.56 382 LYS A C 1
ATOM 2719 O O . LYS A 1 382 ? 2.003 -10.784 33.899 1.00 54.56 382 LYS A O 1
ATOM 2724 N N . VAL A 1 383 ? 2.621 -12.556 35.126 1.00 49.47 383 VAL A N 1
ATOM 2725 C CA . VAL A 1 383 ? 3.541 -13.132 34.119 1.00 49.47 383 VAL A CA 1
ATOM 2726 C C . VAL A 1 383 ? 2.962 -14.346 33.371 1.00 49.47 383 VAL A C 1
ATOM 2728 O O . VAL A 1 383 ? 3.537 -14.768 32.377 1.00 49.47 383 VAL A O 1
ATOM 2731 N N . GLY A 1 384 ? 1.842 -14.928 33.819 1.00 44.66 384 GLY A N 1
ATOM 2732 C CA . GLY A 1 384 ? 1.415 -16.266 33.370 1.00 44.66 384 GLY A CA 1
ATOM 2733 C C . GLY A 1 384 ? 0.069 -16.385 32.652 1.00 44.66 384 GLY A C 1
ATOM 2734 O O . GLY A 1 384 ? -0.342 -17.510 32.386 1.00 44.66 384 GLY A O 1
ATOM 2735 N N . VAL A 1 385 ? -0.645 -15.289 32.383 1.00 43.03 385 VAL A N 1
ATOM 2736 C CA . VAL A 1 385 ? -1.972 -15.340 31.744 1.00 43.03 385 VAL A CA 1
ATOM 2737 C C . VAL A 1 385 ? -2.020 -14.377 30.566 1.00 43.03 385 VAL A C 1
ATOM 2739 O O . VAL A 1 385 ? -2.016 -13.164 30.762 1.00 43.03 385 VAL A O 1
ATOM 2742 N N . ASP A 1 386 ? -2.102 -14.932 29.358 1.00 45.69 386 ASP A N 1
ATOM 2743 C CA . ASP A 1 386 ? -2.551 -14.212 28.168 1.00 45.69 386 ASP A CA 1
ATOM 2744 C C . ASP A 1 386 ? -4.043 -13.896 28.372 1.00 45.69 386 ASP A C 1
ATOM 2746 O O . ASP A 1 386 ? -4.901 -14.775 28.273 1.00 45.69 386 ASP A O 1
ATOM 2750 N N . GLY A 1 387 ? -4.368 -12.669 28.779 1.00 52.41 387 GLY A N 1
ATOM 2751 C CA . GLY A 1 387 ? -5.742 -12.286 29.099 1.00 52.41 387 GLY A CA 1
ATOM 2752 C C . GLY A 1 387 ? -5.920 -10.787 29.316 1.00 52.41 387 GLY A C 1
ATOM 2753 O O . GLY A 1 387 ? -4.958 -10.062 29.558 1.00 52.41 387 GLY A O 1
ATOM 2754 N N . ASP A 1 388 ? -7.175 -10.338 29.226 1.00 58.78 388 ASP A N 1
ATOM 2755 C CA . ASP A 1 388 ? -7.598 -8.940 29.368 1.00 58.78 388 ASP A CA 1
ATOM 2756 C C . ASP A 1 388 ? -6.951 -8.268 30.595 1.00 58.78 388 ASP A C 1
ATOM 2758 O O . ASP A 1 388 ? -7.080 -8.732 31.734 1.00 58.78 388 ASP A O 1
ATOM 2762 N N . ALA A 1 389 ? -6.270 -7.142 30.366 1.00 51.91 389 ALA A N 1
ATOM 2763 C CA . ALA A 1 389 ? -5.628 -6.346 31.406 1.00 51.91 389 ALA A CA 1
ATOM 2764 C C . ALA A 1 389 ? -6.601 -5.964 32.539 1.00 51.91 389 ALA A C 1
ATOM 2766 O O . ALA A 1 389 ? -6.190 -5.863 33.699 1.00 51.91 389 ALA A O 1
ATOM 2767 N N . ALA A 1 390 ? -7.894 -5.805 32.236 1.00 53.06 390 ALA A N 1
ATOM 2768 C CA . ALA A 1 390 ? -8.933 -5.551 33.227 1.00 53.06 390 ALA A CA 1
ATOM 2769 C C . ALA A 1 390 ? -9.215 -6.776 34.114 1.00 53.06 390 ALA A C 1
ATOM 2771 O O . ALA A 1 390 ? -9.393 -6.631 35.326 1.00 53.06 390 ALA A O 1
ATOM 2772 N N . PHE A 1 391 ? -9.202 -7.984 33.542 1.00 57.91 391 PHE A N 1
ATOM 2773 C CA . PHE A 1 391 ? -9.366 -9.235 34.286 1.00 57.91 391 PHE A CA 1
ATOM 2774 C C . PHE A 1 391 ? -8.177 -9.491 35.216 1.00 57.91 391 PHE A C 1
ATOM 2776 O O . PHE A 1 391 ? -8.368 -9.815 36.389 1.00 57.91 391 PHE A O 1
ATOM 2783 N N . ILE A 1 392 ? -6.952 -9.273 34.727 1.00 56.88 392 ILE A N 1
ATOM 2784 C CA . ILE A 1 392 ? -5.728 -9.404 35.530 1.00 56.88 392 ILE A CA 1
ATOM 2785 C C . ILE A 1 392 ? -5.751 -8.415 36.702 1.00 56.88 392 ILE A C 1
ATOM 2787 O O . ILE A 1 392 ? -5.494 -8.808 37.840 1.00 56.88 392 ILE A O 1
ATOM 2791 N N . ALA A 1 393 ? -6.119 -7.154 36.456 1.00 57.75 393 ALA A N 1
ATOM 2792 C CA . ALA A 1 393 ? -6.228 -6.142 37.505 1.00 57.75 393 ALA A CA 1
ATOM 2793 C C . ALA A 1 393 ? -7.300 -6.493 38.556 1.00 57.75 393 ALA A C 1
ATOM 2795 O O . ALA A 1 393 ? -7.079 -6.296 39.752 1.00 57.75 393 ALA A O 1
ATOM 2796 N N . ALA A 1 394 ? -8.441 -7.046 38.134 1.00 58.62 394 ALA A N 1
ATOM 2797 C CA . ALA A 1 394 ? -9.500 -7.489 39.039 1.00 58.62 394 ALA A CA 1
ATOM 2798 C C . ALA A 1 394 ? -9.073 -8.702 39.885 1.00 58.62 394 ALA A C 1
ATOM 2800 O O . ALA A 1 394 ? -9.254 -8.692 41.101 1.00 58.62 394 ALA A O 1
ATOM 2801 N N . ALA A 1 395 ? -8.450 -9.711 39.268 1.00 59.62 395 ALA A N 1
ATOM 2802 C CA . ALA A 1 395 ? -7.942 -10.893 39.962 1.00 59.62 395 ALA A CA 1
ATOM 2803 C C . ALA A 1 395 ? -6.842 -10.532 40.971 1.00 59.62 395 ALA A C 1
ATOM 2805 O O . ALA A 1 395 ? -6.857 -11.016 42.102 1.00 59.62 395 ALA A O 1
ATOM 2806 N N . GLN A 1 396 ? -5.926 -9.635 40.592 1.00 62.16 396 GLN A N 1
ATOM 2807 C CA . GLN A 1 396 ? -4.901 -9.095 41.486 1.00 62.16 396 GLN A CA 1
ATOM 2808 C C . GLN A 1 396 ? -5.527 -8.359 42.667 1.00 62.16 396 GLN A C 1
ATOM 2810 O O . GLN A 1 396 ? -5.157 -8.625 43.805 1.00 62.16 396 GLN A O 1
ATOM 2815 N N . LYS A 1 397 ? -6.504 -7.479 42.423 1.00 64.38 397 LYS A N 1
ATOM 2816 C CA . LYS A 1 397 ? -7.218 -6.764 43.487 1.00 64.38 397 LYS A CA 1
ATOM 2817 C C . LYS A 1 397 ? -7.837 -7.735 44.495 1.00 64.38 397 LYS A C 1
ATOM 2819 O O . LYS A 1 397 ? -7.569 -7.602 45.681 1.00 64.38 397 LYS A O 1
ATOM 2824 N N . THR A 1 398 ? -8.564 -8.750 44.030 1.00 62.03 398 THR A N 1
ATOM 2825 C CA . THR A 1 398 ? -9.168 -9.769 44.903 1.00 62.03 398 THR A CA 1
ATOM 2826 C C . THR A 1 398 ? -8.126 -10.571 45.683 1.00 62.03 398 THR A C 1
ATOM 2828 O O . THR A 1 398 ? -8.319 -10.851 46.861 1.00 62.03 398 THR A O 1
ATOM 2831 N N . LEU A 1 399 ? -7.009 -10.947 45.059 1.00 63.03 399 LEU A N 1
ATOM 2832 C CA . LEU A 1 399 ? -5.974 -11.737 45.727 1.00 63.03 399 LEU A CA 1
ATOM 2833 C C . LEU A 1 399 ? -5.217 -10.922 46.784 1.00 63.03 399 LEU A C 1
ATOM 2835 O O . LEU A 1 399 ? -4.868 -11.455 47.832 1.00 63.03 399 LEU A O 1
ATOM 2839 N N . VAL A 1 400 ? -4.978 -9.636 46.513 1.00 64.69 400 VAL A N 1
ATOM 2840 C CA . VAL A 1 400 ? -4.351 -8.718 47.467 1.00 64.69 400 VAL A CA 1
ATOM 2841 C C . VAL A 1 400 ? -5.304 -8.398 48.619 1.00 64.69 400 VAL A C 1
ATOM 2843 O O . VAL A 1 400 ? -4.866 -8.399 49.764 1.00 64.69 400 VAL A O 1
ATOM 2846 N N . GLU A 1 401 ? -6.594 -8.190 48.338 1.00 65.25 401 GLU A N 1
ATOM 2847 C CA . GLU A 1 401 ? -7.635 -8.063 49.367 1.00 65.25 401 GLU A CA 1
ATOM 2848 C C . GLU A 1 401 ? -7.638 -9.305 50.266 1.00 65.25 401 GLU A C 1
ATOM 2850 O O . GLU A 1 401 ? -7.492 -9.163 51.470 1.00 65.25 401 GLU A O 1
ATOM 2855 N N . ASN A 1 402 ? -7.640 -10.514 49.698 1.00 61.16 402 ASN A N 1
ATOM 2856 C CA . ASN A 1 402 ? -7.567 -11.761 50.470 1.00 61.16 402 ASN A CA 1
ATOM 2857 C C . ASN A 1 402 ? -6.248 -11.939 51.249 1.00 61.16 402 ASN A C 1
ATOM 2859 O O . ASN A 1 402 ? -6.235 -12.586 52.293 1.00 61.16 402 ASN A O 1
ATOM 2863 N N . PHE A 1 403 ? -5.126 -11.426 50.730 1.00 65.62 403 PHE A N 1
ATOM 2864 C CA . PHE A 1 403 ? -3.830 -11.479 51.413 1.00 65.62 403 PHE A CA 1
ATOM 2865 C C . PHE A 1 403 ? -3.795 -10.555 52.636 1.00 65.62 403 PHE A C 1
ATOM 2867 O O . PHE A 1 403 ? -3.192 -10.915 53.644 1.00 65.62 403 PHE A O 1
ATOM 2874 N N . LEU A 1 404 ? -4.430 -9.384 52.544 1.00 63.75 404 LEU A N 1
ATOM 2875 C CA . LEU A 1 404 ? -4.534 -8.427 53.646 1.00 63.75 404 LEU A CA 1
ATOM 2876 C C . LEU A 1 404 ? -5.620 -8.844 54.661 1.00 63.75 404 LEU A C 1
ATOM 2878 O O . LEU A 1 404 ? -5.341 -8.820 55.850 1.00 63.75 404 LEU A O 1
ATOM 2882 N N . ASP A 1 405 ? -6.769 -9.350 54.194 1.00 62.59 405 ASP A N 1
ATOM 2883 C CA . ASP A 1 405 ? -7.955 -9.781 54.975 1.00 62.59 405 ASP A CA 1
ATOM 2884 C C . ASP A 1 405 ? -7.775 -11.138 55.705 1.00 62.59 405 ASP A C 1
ATOM 2886 O O . ASP A 1 405 ? -8.691 -11.689 56.318 1.00 62.59 405 ASP A O 1
ATOM 2890 N N . GLY A 1 406 ? -6.591 -11.748 55.616 1.00 55.53 406 GLY A N 1
ATOM 2891 C CA . GLY A 1 406 ? -6.361 -13.141 55.984 1.00 55.53 406 GLY A CA 1
ATOM 2892 C C . GLY A 1 406 ? -6.534 -13.471 57.471 1.00 55.53 406 GLY A C 1
ATOM 2893 O O . GLY A 1 406 ? -5.584 -13.405 58.246 1.00 55.53 406 GLY A O 1
ATOM 2894 N N . ALA A 1 407 ? -7.686 -14.055 57.811 1.00 41.84 407 ALA A N 1
ATOM 2895 C CA . ALA A 1 407 ? -7.930 -14.862 59.013 1.00 41.84 407 ALA A CA 1
ATOM 2896 C C . ALA A 1 407 ? -6.995 -16.096 59.171 1.00 41.84 407 ALA A C 1
ATOM 2898 O O . ALA A 1 407 ? -6.997 -16.715 60.235 1.00 41.84 407 ALA A O 1
ATOM 2899 N N . ASP A 1 408 ? -6.192 -16.433 58.148 1.00 47.53 408 ASP A N 1
ATOM 2900 C CA . ASP A 1 408 ? -5.212 -17.539 58.130 1.00 47.53 408 ASP A CA 1
ATOM 2901 C C . ASP A 1 408 ? -3.731 -17.088 58.091 1.00 47.53 408 ASP A C 1
ATOM 2903 O O . ASP A 1 408 ? -2.843 -17.912 58.304 1.00 47.53 408 ASP A O 1
ATOM 2907 N N . ASN A 1 409 ? -3.425 -15.801 57.879 1.00 51.41 409 ASN A N 1
ATOM 2908 C CA . ASN A 1 409 ? -2.046 -15.298 57.854 1.00 51.41 409 ASN A CA 1
ATOM 2909 C C . ASN A 1 409 ? -1.879 -14.236 58.933 1.00 51.41 409 ASN A C 1
ATOM 2911 O O . ASN A 1 409 ? -2.188 -13.066 58.737 1.00 51.41 409 ASN A O 1
ATOM 2915 N N . ALA A 1 410 ? -1.386 -14.661 60.094 1.00 48.59 410 ALA A N 1
ATOM 2916 C CA . ALA A 1 410 ? -1.171 -13.798 61.242 1.00 48.59 410 ALA A CA 1
ATOM 2917 C C . ALA A 1 410 ? -0.152 -12.686 60.945 1.00 48.59 410 ALA A C 1
ATOM 2919 O O . ALA A 1 410 ? 1.034 -12.805 61.246 1.00 48.59 410 ALA A O 1
ATOM 2920 N N . PHE A 1 411 ? -0.639 -11.555 60.443 1.00 50.19 411 PHE A N 1
ATOM 2921 C CA . PHE A 1 411 ? 0.045 -10.268 60.477 1.00 50.19 411 PHE A CA 1
ATOM 2922 C C . PHE A 1 411 ? -0.046 -9.675 61.893 1.00 50.19 411 PHE A C 1
ATOM 2924 O O . PHE A 1 411 ? -0.489 -8.555 62.118 1.00 50.19 411 PHE A O 1
ATOM 2931 N N . VAL A 1 412 ? 0.272 -10.480 62.906 1.00 44.75 412 VAL A N 1
ATOM 2932 C CA . VAL A 1 412 ? 0.212 -10.054 64.300 1.00 44.75 412 VAL A CA 1
ATOM 2933 C C . VAL A 1 412 ? 1.607 -10.227 64.876 1.00 44.75 412 VAL A C 1
ATOM 2935 O O . VAL A 1 412 ? 2.053 -11.353 65.086 1.00 44.75 412 VAL A O 1
ATOM 2938 N N . VAL A 1 413 ? 2.266 -9.084 65.094 1.00 48.41 413 VAL A N 1
ATOM 2939 C CA . VAL A 1 413 ? 3.238 -8.723 66.150 1.00 48.41 413 VAL A CA 1
ATOM 2940 C C . VAL A 1 413 ? 4.447 -7.950 65.565 1.00 48.41 413 VAL A C 1
ATOM 2942 O O . VAL A 1 413 ? 5.032 -8.376 64.573 1.00 48.41 413 VAL A O 1
ATOM 2945 N N . PRO A 1 414 ? 4.843 -6.812 66.177 1.00 49.41 414 PRO A N 1
ATOM 2946 C CA . PRO A 1 414 ? 5.984 -5.992 65.756 1.00 49.41 414 PRO A CA 1
ATOM 2947 C C . PRO A 1 414 ? 7.335 -6.714 65.869 1.00 49.41 414 PRO A C 1
ATOM 2949 O O . PRO A 1 414 ? 7.601 -7.389 66.863 1.00 49.41 414 PRO A O 1
ATOM 2952 N N . VAL A 1 415 ? 8.234 -6.461 64.911 1.00 46.88 415 VAL A N 1
ATOM 2953 C CA . VAL A 1 415 ? 9.647 -6.857 64.976 1.00 46.88 415 VAL A CA 1
ATOM 2954 C C . VAL A 1 415 ? 10.265 -6.238 66.233 1.00 46.88 415 VAL A C 1
ATOM 2956 O O . VAL A 1 415 ? 10.213 -5.021 66.444 1.00 46.88 415 VAL A O 1
ATOM 2959 N N . SER A 1 416 ? 10.848 -7.076 67.091 1.00 53.34 416 SER A N 1
ATOM 2960 C CA . SER A 1 416 ? 11.568 -6.657 68.294 1.00 53.34 416 SER A CA 1
ATOM 2961 C C . SER A 1 416 ? 12.621 -5.598 67.943 1.00 53.34 416 SER A C 1
ATOM 2963 O O . SER A 1 416 ? 13.537 -5.895 67.186 1.00 53.34 416 SER A O 1
ATOM 2965 N N . THR A 1 417 ? 12.460 -4.371 68.460 1.00 61.19 417 THR A N 1
ATOM 2966 C CA . THR A 1 417 ? 13.374 -3.207 68.348 1.00 61.19 417 THR A CA 1
ATOM 2967 C C . THR A 1 417 ? 14.363 -3.266 67.165 1.00 61.19 417 THR A C 1
ATOM 2969 O O . THR A 1 417 ? 15.479 -3.757 67.357 1.00 61.19 417 THR A O 1
ATOM 2972 N N . PRO A 1 418 ? 14.002 -2.768 65.964 1.00 65.38 418 PRO A N 1
ATOM 2973 C CA . PRO A 1 418 ? 14.876 -2.834 64.791 1.00 65.38 418 PRO A CA 1
ATOM 2974 C C . PRO A 1 418 ? 16.230 -2.165 65.075 1.00 65.38 418 PRO A C 1
ATOM 2976 O O . PRO A 1 418 ? 16.281 -1.016 65.518 1.00 65.38 418 PRO A O 1
ATOM 2979 N N . ALA A 1 419 ? 17.329 -2.885 64.837 1.00 72.31 419 ALA A N 1
ATOM 2980 C CA . ALA A 1 419 ? 18.691 -2.440 65.140 1.00 72.31 419 ALA A CA 1
ATOM 2981 C C . ALA A 1 419 ? 19.410 -1.870 63.904 1.00 72.31 419 ALA A C 1
ATOM 2983 O O . ALA A 1 419 ? 20.405 -1.152 64.031 1.00 72.31 419 ALA A O 1
ATOM 2984 N N . THR A 1 420 ? 18.901 -2.168 62.705 1.00 79.00 420 THR A N 1
ATOM 2985 C CA . THR A 1 420 ? 19.458 -1.743 61.416 1.00 79.00 420 THR A CA 1
ATOM 2986 C C . THR A 1 420 ? 18.476 -0.899 60.594 1.00 79.00 420 THR A C 1
ATOM 2988 O O . THR A 1 420 ? 17.260 -0.894 60.809 1.00 79.00 420 THR A O 1
ATOM 2991 N N . ALA A 1 421 ? 19.007 -0.170 59.607 1.00 81.69 421 ALA A N 1
ATOM 2992 C CA . ALA A 1 421 ? 18.197 0.639 58.695 1.00 81.69 421 ALA A CA 1
ATOM 2993 C C . ALA A 1 421 ? 17.249 -0.216 57.829 1.00 81.69 421 ALA A C 1
ATOM 2995 O O . ALA A 1 421 ? 16.122 0.200 57.568 1.00 81.69 421 ALA A O 1
ATOM 2996 N N . SER A 1 422 ? 17.678 -1.414 57.418 1.00 78.62 422 SER A N 1
ATOM 2997 C CA . SER A 1 422 ? 16.859 -2.358 56.648 1.00 78.62 422 SER A CA 1
ATOM 2998 C C . SER A 1 422 ? 15.745 -2.984 57.492 1.00 78.62 422 SER A C 1
ATOM 3000 O O . SER A 1 422 ? 14.624 -3.092 57.007 1.00 78.62 422 SER A O 1
ATOM 3002 N N . GLU A 1 423 ? 16.002 -3.313 58.763 1.00 77.31 423 GLU A N 1
ATOM 3003 C CA . GLU A 1 423 ? 14.960 -3.751 59.710 1.00 77.31 423 GLU A CA 1
ATOM 3004 C C . GLU A 1 423 ? 13.939 -2.642 59.990 1.00 77.31 423 GLU A C 1
ATOM 3006 O O . GLU A 1 423 ? 12.739 -2.896 60.031 1.00 77.31 423 GLU A O 1
ATOM 3011 N N . THR A 1 424 ? 14.394 -1.391 60.116 1.00 79.88 424 THR A N 1
ATOM 3012 C CA . THR A 1 424 ? 13.502 -0.232 60.300 1.00 79.88 424 THR A CA 1
ATOM 3013 C C . THR A 1 424 ? 12.607 -0.013 59.075 1.00 79.88 424 THR A C 1
ATOM 3015 O O . THR A 1 424 ? 11.412 0.263 59.211 1.00 79.88 424 THR A O 1
ATOM 3018 N N . ALA A 1 425 ? 13.164 -0.150 57.868 1.00 80.19 425 ALA A N 1
ATOM 3019 C CA . ALA A 1 425 ? 12.414 -0.033 56.621 1.00 80.19 425 ALA A CA 1
ATOM 3020 C C . ALA A 1 425 ? 11.393 -1.171 56.456 1.00 80.19 425 ALA A C 1
ATOM 3022 O O . ALA A 1 425 ? 10.247 -0.903 56.091 1.00 80.19 425 ALA A O 1
ATOM 3023 N N . LEU A 1 426 ? 11.781 -2.408 56.789 1.00 80.06 426 LEU A N 1
ATOM 3024 C CA . LEU A 1 426 ? 10.894 -3.571 56.786 1.00 80.06 426 LEU A CA 1
ATOM 3025 C C . LEU A 1 426 ? 9.727 -3.387 57.761 1.00 80.06 426 LEU A C 1
ATOM 3027 O O . LEU A 1 426 ? 8.574 -3.501 57.352 1.00 80.06 426 LEU A O 1
ATOM 3031 N N . GLN A 1 427 ? 10.005 -2.985 59.003 1.00 78.81 427 GLN A N 1
ATOM 3032 C CA . GLN A 1 427 ? 8.963 -2.696 59.990 1.00 78.81 427 GLN A CA 1
ATOM 3033 C C . GLN A 1 427 ? 8.025 -1.572 59.530 1.00 78.81 427 GLN A C 1
ATOM 3035 O O . GLN A 1 427 ? 6.816 -1.650 59.718 1.00 78.81 427 GLN A O 1
ATOM 3040 N N . THR A 1 428 ? 8.559 -0.530 58.890 1.00 81.50 428 THR A N 1
ATOM 3041 C CA . THR A 1 428 ? 7.746 0.583 58.374 1.00 81.50 428 THR A CA 1
ATOM 3042 C C . THR A 1 428 ? 6.800 0.136 57.257 1.00 81.50 428 THR A C 1
ATOM 3044 O O . THR A 1 428 ? 5.655 0.586 57.210 1.00 81.50 428 THR A O 1
ATOM 3047 N N . ALA A 1 429 ? 7.262 -0.723 56.344 1.00 79.88 429 ALA A N 1
ATOM 3048 C CA . ALA A 1 429 ? 6.426 -1.275 55.280 1.00 79.88 429 ALA A CA 1
ATOM 3049 C C . ALA A 1 429 ? 5.331 -2.190 55.849 1.00 79.88 429 ALA A C 1
ATOM 3051 O O . ALA A 1 429 ? 4.174 -2.078 55.448 1.00 79.88 429 ALA A O 1
ATOM 3052 N N . ILE A 1 430 ? 5.685 -3.008 56.845 1.00 75.44 430 ILE A N 1
ATOM 3053 C CA . ILE A 1 430 ? 4.765 -3.897 57.557 1.00 75.44 430 ILE A CA 1
ATOM 3054 C C . ILE A 1 430 ? 3.660 -3.092 58.262 1.00 75.44 430 ILE A C 1
ATOM 3056 O O . ILE A 1 430 ? 2.478 -3.296 58.008 1.00 75.44 430 ILE A O 1
ATOM 3060 N N . THR A 1 431 ? 4.022 -2.072 59.043 1.00 77.56 431 THR A N 1
ATOM 3061 C CA . THR A 1 431 ? 3.047 -1.227 59.753 1.00 77.56 431 THR A CA 1
ATOM 3062 C C . THR A 1 431 ? 2.113 -0.451 58.817 1.00 77.56 431 THR A C 1
ATOM 3064 O O . THR A 1 431 ? 0.968 -0.162 59.165 1.00 77.56 431 THR A O 1
ATOM 3067 N N . LYS A 1 432 ? 2.559 -0.116 57.601 1.00 78.50 432 LYS A N 1
ATOM 3068 C CA . LYS A 1 432 ? 1.675 0.479 56.587 1.00 78.50 432 LYS A CA 1
ATOM 3069 C C . LYS A 1 432 ? 0.649 -0.520 56.050 1.00 78.50 432 LYS A C 1
ATOM 3071 O O . LYS A 1 432 ? -0.474 -0.104 55.778 1.00 78.50 432 LYS A O 1
ATOM 3076 N N . ALA A 1 433 ? 1.020 -1.792 55.906 1.00 75.75 433 ALA A N 1
ATOM 3077 C CA . ALA A 1 433 ? 0.091 -2.851 55.522 1.00 75.75 433 ALA A CA 1
ATOM 3078 C C . ALA A 1 433 ? -0.946 -3.130 56.624 1.00 75.75 433 ALA A C 1
ATOM 3080 O O . ALA A 1 433 ? -2.131 -3.182 56.323 1.00 75.75 433 ALA A O 1
ATOM 3081 N N . GLU A 1 434 ? -0.534 -3.145 57.895 1.00 75.00 434 GLU A N 1
ATOM 3082 C CA . GLU A 1 434 ? -1.431 -3.201 59.069 1.00 75.00 434 GLU A CA 1
ATOM 3083 C C . GLU A 1 434 ? -2.458 -2.071 59.094 1.00 75.00 434 GLU A C 1
ATOM 3085 O O . GLU A 1 434 ? -3.655 -2.292 59.247 1.00 75.00 434 GLU A O 1
ATOM 3090 N N . ALA A 1 435 ? -1.989 -0.827 58.974 1.00 77.50 435 ALA A N 1
ATOM 3091 C CA . ALA A 1 435 ? -2.869 0.334 59.042 1.00 77.50 435 ALA A CA 1
ATOM 3092 C C . ALA A 1 435 ? -3.882 0.339 57.889 1.00 77.50 435 ALA A C 1
ATOM 3094 O O . ALA A 1 435 ? -5.002 0.830 58.038 1.00 77.50 435 ALA A O 1
ATOM 3095 N N . ARG A 1 436 ? -3.473 -0.202 56.740 1.00 78.25 436 ARG A N 1
ATOM 3096 C CA . ARG A 1 436 ? -4.306 -0.375 55.560 1.00 78.25 436 ARG A CA 1
ATOM 3097 C C . ARG A 1 436 ? -5.376 -1.447 55.777 1.00 78.25 436 ARG A C 1
ATOM 3099 O O . ARG A 1 436 ? -6.541 -1.167 55.504 1.00 78.25 436 ARG A O 1
ATOM 3106 N N . ASP A 1 437 ? -4.989 -2.607 56.294 1.00 76.31 437 ASP A N 1
ATOM 3107 C CA . ASP A 1 437 ? -5.899 -3.701 56.638 1.00 76.31 437 ASP A CA 1
ATOM 3108 C C . ASP A 1 437 ? -6.930 -3.260 57.690 1.00 76.31 437 ASP A C 1
ATOM 3110 O O . ASP A 1 437 ? -8.134 -3.289 57.452 1.00 76.31 437 ASP A O 1
ATOM 3114 N N . ALA A 1 438 ? -6.476 -2.650 58.788 1.00 76.31 438 ALA A N 1
ATOM 3115 C CA . ALA A 1 438 ? -7.366 -2.110 59.813 1.00 76.31 438 ALA A CA 1
ATOM 3116 C C . ALA A 1 438 ? -8.346 -1.050 59.268 1.00 76.31 438 ALA A C 1
ATOM 3118 O O . ALA A 1 438 ? -9.480 -0.945 59.744 1.00 76.31 438 ALA A O 1
ATOM 3119 N N . ALA A 1 439 ? -7.934 -0.250 58.277 1.00 78.31 439 ALA A N 1
ATOM 3120 C CA . ALA A 1 439 ? -8.810 0.716 57.614 1.00 78.31 439 ALA A CA 1
ATOM 3121 C C . ALA A 1 439 ? -9.844 0.040 56.696 1.00 78.31 439 ALA A C 1
ATOM 3123 O O . ALA A 1 439 ? -10.993 0.486 56.654 1.00 78.31 439 ALA A O 1
ATOM 3124 N N . TYR A 1 440 ? -9.461 -1.028 55.990 1.00 81.25 440 TYR A N 1
ATOM 3125 C CA . TYR A 1 440 ? -10.369 -1.861 55.196 1.00 81.25 440 TYR A CA 1
ATOM 3126 C C . TYR A 1 440 ? -11.426 -2.515 56.086 1.00 81.25 440 TYR A C 1
ATOM 3128 O O . TYR A 1 440 ? -12.626 -2.339 55.883 1.00 81.25 440 TYR A O 1
ATOM 3136 N N . ASP A 1 441 ? -10.971 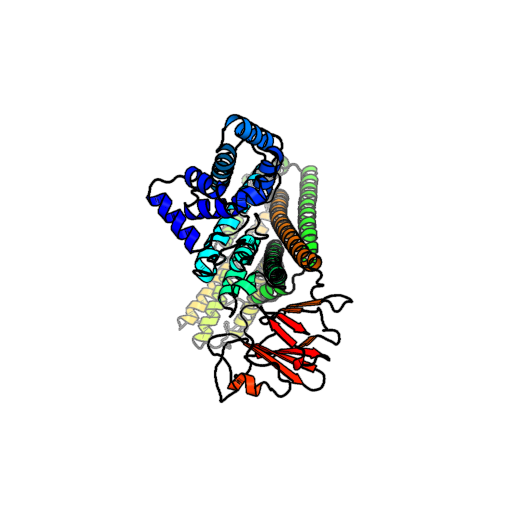-3.152 57.152 1.00 78.69 441 ASP A N 1
ATOM 3137 C CA . ASP A 1 441 ? -11.772 -3.870 58.127 1.00 78.69 441 ASP A CA 1
ATOM 3138 C C . ASP A 1 441 ? -12.758 -2.930 58.867 1.00 78.69 441 ASP A C 1
ATOM 3140 O O . ASP A 1 441 ? -13.952 -3.215 59.041 1.00 78.69 441 ASP A O 1
ATOM 3144 N N . ALA A 1 442 ? -12.303 -1.717 59.211 1.00 78.88 442 ALA A N 1
ATOM 3145 C CA . ALA A 1 442 ? -13.157 -0.640 59.717 1.00 78.88 442 ALA A CA 1
ATOM 3146 C C . ALA A 1 442 ? -14.179 -0.144 58.678 1.00 78.88 442 ALA A C 1
ATOM 3148 O O . ALA A 1 442 ? -15.320 0.155 59.042 1.00 78.88 442 ALA A O 1
ATOM 3149 N N . SER A 1 443 ? -13.801 -0.069 57.398 1.00 83.38 443 SER A N 1
ATOM 3150 C CA . SER A 1 443 ? -14.708 0.293 56.304 1.00 83.38 443 SER A CA 1
ATOM 3151 C C . SER A 1 443 ? -15.821 -0.739 56.131 1.00 83.38 443 SER A C 1
ATOM 3153 O O . SER A 1 443 ? -16.988 -0.356 56.058 1.00 83.38 443 SER A O 1
ATOM 3155 N N . VAL A 1 444 ? -15.492 -2.034 56.129 1.00 83.31 444 VAL A N 1
ATOM 3156 C CA . VAL A 1 444 ? -16.470 -3.130 56.015 1.00 83.31 444 VAL A CA 1
ATOM 3157 C C . VAL A 1 444 ? -17.466 -3.090 57.175 1.00 83.31 444 VAL A C 1
ATOM 3159 O O . VAL A 1 444 ? -18.680 -3.134 56.962 1.00 83.31 444 VAL A O 1
ATOM 3162 N N . LYS A 1 445 ? -16.976 -2.934 58.411 1.00 84.69 445 LYS A N 1
ATOM 3163 C CA . LYS A 1 445 ? -17.833 -2.812 59.604 1.00 84.69 445 LYS A CA 1
ATOM 3164 C C . LYS A 1 445 ? -18.743 -1.583 59.540 1.00 84.69 445 LYS A C 1
ATOM 3166 O O . LYS A 1 445 ? -19.916 -1.678 59.906 1.00 84.69 445 LYS A O 1
ATOM 3171 N N . ALA A 1 446 ? -18.227 -0.443 59.077 1.00 84.62 446 ALA A N 1
ATOM 3172 C CA . ALA A 1 446 ? -19.002 0.787 58.944 1.00 84.62 446 ALA A CA 1
ATOM 3173 C C . ALA A 1 446 ? -20.105 0.671 57.877 1.00 84.62 446 ALA A C 1
ATOM 3175 O O . ALA A 1 446 ? -21.239 1.079 58.132 1.00 84.62 446 ALA A O 1
ATOM 3176 N N . ASP A 1 447 ? -19.803 0.068 56.725 1.00 86.06 447 ASP A N 1
ATOM 3177 C CA . ASP A 1 447 ? -20.780 -0.197 55.664 1.00 86.06 447 ASP A CA 1
ATOM 3178 C C . ASP A 1 447 ? -21.870 -1.174 56.123 1.00 86.06 447 ASP A C 1
ATOM 3180 O O . ASP A 1 447 ? -23.059 -0.931 55.898 1.00 86.06 447 ASP A O 1
ATOM 3184 N N . LEU A 1 448 ? -21.487 -2.251 56.820 1.00 87.44 448 LEU A N 1
ATOM 3185 C CA . LEU A 1 448 ? -22.439 -3.215 57.365 1.00 87.44 448 LEU A CA 1
ATOM 3186 C C . LEU A 1 448 ? -23.400 -2.530 58.341 1.00 87.44 448 LEU A C 1
ATOM 3188 O O . LEU A 1 448 ? -24.614 -2.626 58.161 1.00 87.44 448 LEU A O 1
ATOM 3192 N N . ALA A 1 449 ? -22.872 -1.771 59.306 1.00 86.44 449 ALA A N 1
ATOM 3193 C CA . ALA A 1 449 ? -23.682 -1.033 60.272 1.00 86.44 449 ALA A CA 1
ATOM 3194 C C . ALA A 1 449 ? -24.631 -0.033 59.591 1.00 86.44 449 ALA A C 1
ATOM 3196 O O . ALA A 1 449 ? -25.815 0.025 59.930 1.00 86.44 449 ALA A O 1
ATOM 3197 N N . PHE A 1 450 ? -24.137 0.712 58.595 1.00 89.38 450 PHE A N 1
ATOM 3198 C CA . PHE A 1 450 ? -24.950 1.634 57.801 1.00 89.38 450 PHE A CA 1
ATOM 3199 C C . PHE A 1 450 ? -26.091 0.918 57.058 1.00 89.38 450 PHE A C 1
ATOM 3201 O O . PHE A 1 450 ? -27.207 1.438 56.986 1.00 89.38 450 PHE A O 1
ATOM 3208 N N . SER A 1 451 ? -25.841 -0.285 56.537 1.00 86.25 451 SER A N 1
ATOM 3209 C CA . SER A 1 451 ? -26.836 -1.055 55.786 1.00 86.25 451 SER A CA 1
ATOM 3210 C C . SER A 1 451 ? -27.934 -1.682 56.663 1.00 86.25 451 SER A C 1
ATOM 3212 O O . SER A 1 451 ? -29.072 -1.808 56.206 1.00 86.25 451 SER A O 1
ATOM 3214 N N . THR A 1 452 ? -27.639 -2.043 57.918 1.00 82.62 452 THR A N 1
ATOM 3215 C CA . THR A 1 452 ? -28.553 -2.835 58.766 1.00 82.62 452 THR A CA 1
ATOM 3216 C C . THR A 1 452 ? -29.400 -2.028 59.759 1.00 82.62 452 THR A C 1
ATOM 3218 O O . THR A 1 452 ? -30.472 -2.488 60.154 1.00 82.62 452 THR A O 1
ATOM 3221 N N . GLU A 1 453 ? -28.959 -0.843 60.187 1.00 72.31 453 GLU A N 1
ATOM 3222 C CA . GLU A 1 453 ? -29.628 -0.027 61.220 1.00 72.31 453 GLU A CA 1
ATOM 3223 C C . GLU A 1 453 ? -30.772 0.865 60.668 1.00 72.31 453 GLU A C 1
ATOM 3225 O O . GLU A 1 453 ? -30.918 1.087 59.463 1.00 72.31 453 GLU A O 1
ATOM 3230 N N . GLY A 1 454 ? -31.634 1.389 61.554 1.00 59.97 454 GLY A N 1
ATOM 3231 C CA . GLY A 1 454 ? -32.590 2.456 61.208 1.00 59.97 454 GLY A CA 1
ATOM 3232 C C . GLY A 1 454 ? -33.688 2.095 60.192 1.00 59.97 454 GLY A C 1
ATOM 3233 O O . GLY A 1 454 ? -34.080 2.939 59.383 1.00 59.97 454 GLY A O 1
ATOM 3234 N N . SER A 1 455 ? -34.226 0.867 60.249 1.00 72.25 455 SER A N 1
ATOM 3235 C CA . SER A 1 455 ? -35.259 0.319 59.335 1.00 72.25 455 SER A CA 1
ATOM 3236 C C . SER A 1 455 ? -34.804 0.073 57.884 1.00 72.25 455 SER A C 1
ATOM 3238 O O . SER A 1 455 ? -35.647 -0.001 56.993 1.00 72.25 455 SER A O 1
ATOM 3240 N N . GLY A 1 456 ? -33.495 -0.043 57.626 1.00 85.19 456 GLY A N 1
ATOM 3241 C CA . GLY A 1 456 ? -32.963 -0.367 56.294 1.00 85.19 456 GLY A CA 1
ATOM 3242 C C . GLY A 1 456 ? -32.845 0.824 55.334 1.00 85.19 456 GLY A C 1
ATOM 3243 O O . GLY A 1 456 ? -32.708 0.625 54.129 1.00 85.19 456 GLY A O 1
ATOM 3244 N N . LYS A 1 457 ? -32.885 2.070 55.835 1.00 92.69 457 LYS A N 1
ATOM 3245 C CA . LYS A 1 457 ? -32.749 3.282 54.999 1.00 92.69 457 LYS A CA 1
ATOM 3246 C C . LYS A 1 457 ? -31.391 3.365 54.293 1.00 92.69 457 LYS A C 1
ATOM 3248 O O . LYS A 1 457 ? -31.349 3.733 53.123 1.00 92.69 457 LYS A O 1
ATOM 3253 N N . GLY A 1 458 ? -30.304 2.999 54.981 1.00 91.12 458 GLY A N 1
ATOM 3254 C CA . GLY A 1 458 ? -28.967 2.963 54.382 1.00 91.12 458 GLY A CA 1
ATOM 3255 C C . GLY A 1 458 ? -28.870 1.932 53.256 1.00 91.12 458 GLY A C 1
ATOM 3256 O O . GLY A 1 458 ? -28.426 2.262 52.160 1.00 91.12 458 GLY A O 1
ATOM 3257 N N . ALA A 1 459 ? -29.405 0.724 53.465 1.00 90.81 459 ALA A N 1
ATOM 3258 C CA . ALA A 1 459 ? -29.515 -0.284 52.408 1.00 90.81 459 ALA A CA 1
ATOM 3259 C C . ALA A 1 459 ? -30.357 0.194 51.209 1.00 90.81 459 ALA A C 1
ATOM 3261 O O . ALA A 1 459 ? -29.988 -0.053 50.062 1.00 90.81 459 ALA A O 1
ATOM 3262 N N . ALA A 1 460 ? -31.461 0.910 51.450 1.00 93.25 460 ALA A N 1
ATOM 3263 C CA . ALA A 1 460 ? -32.286 1.471 50.381 1.00 93.25 460 ALA A CA 1
ATOM 3264 C C . ALA A 1 460 ? -31.541 2.536 49.556 1.00 93.25 460 ALA A C 1
ATOM 3266 O O . ALA A 1 460 ? -31.683 2.562 48.333 1.00 93.25 460 ALA A O 1
ATOM 3267 N N . LEU A 1 461 ? -30.732 3.386 50.203 1.00 94.50 461 LEU A N 1
ATOM 3268 C CA . LEU A 1 461 ? -29.884 4.349 49.502 1.00 94.50 461 LEU A CA 1
ATOM 3269 C C . LEU A 1 461 ? -28.822 3.645 48.652 1.00 94.50 461 LEU A C 1
ATOM 3271 O O . LEU A 1 461 ? -28.741 3.928 47.461 1.00 94.50 461 LEU A O 1
ATOM 3275 N N . LEU A 1 462 ? -28.088 2.685 49.224 1.00 91.88 462 LEU A N 1
ATOM 3276 C CA . LEU A 1 462 ? -27.070 1.920 48.492 1.00 91.88 462 LEU A CA 1
ATOM 3277 C C . LEU A 1 462 ? -27.659 1.224 47.260 1.00 91.88 462 LEU A C 1
ATOM 3279 O O . LEU A 1 462 ? -27.066 1.257 46.185 1.00 91.88 462 LEU A O 1
ATOM 3283 N N . ALA A 1 463 ? -28.850 0.631 47.386 1.00 92.56 463 ALA A N 1
ATOM 3284 C CA . ALA A 1 463 ? -29.537 -0.001 46.262 1.00 92.56 463 ALA A CA 1
ATOM 3285 C C . ALA A 1 463 ? -29.934 1.011 45.170 1.00 92.56 463 ALA A C 1
ATOM 3287 O O . ALA A 1 463 ? -29.801 0.720 43.979 1.00 92.56 463 ALA A O 1
ATOM 3288 N N . ALA A 1 464 ? -30.410 2.199 45.555 1.00 94.69 464 ALA A N 1
ATOM 3289 C CA . ALA A 1 464 ? -30.787 3.246 44.608 1.00 94.69 464 ALA A CA 1
ATOM 3290 C C . ALA A 1 464 ? -29.565 3.850 43.893 1.00 94.69 464 ALA A C 1
ATOM 3292 O O . ALA A 1 464 ? -29.607 4.048 42.679 1.00 94.69 464 ALA A O 1
ATOM 3293 N N . GLU A 1 465 ? -28.472 4.096 44.618 1.00 93.44 465 GLU A N 1
ATOM 3294 C CA . GLU A 1 465 ? -27.198 4.558 44.055 1.00 93.44 465 GLU A CA 1
ATOM 3295 C C . GLU A 1 465 ? -26.601 3.516 43.108 1.00 93.44 465 GLU A C 1
ATOM 3297 O O . GLU A 1 465 ? -26.255 3.853 41.978 1.00 93.44 465 GLU A O 1
ATOM 3302 N N . ALA A 1 466 ? -26.586 2.239 43.502 1.00 92.75 466 ALA A N 1
ATOM 3303 C CA . ALA A 1 466 ? -26.128 1.148 42.646 1.00 92.75 466 ALA A CA 1
ATOM 3304 C C . ALA A 1 466 ? -26.937 1.055 41.343 1.00 92.75 466 ALA A C 1
ATOM 3306 O O . ALA A 1 466 ? -26.367 0.820 40.278 1.00 92.75 466 ALA A O 1
ATOM 3307 N N . ALA A 1 467 ? -28.254 1.287 41.393 1.00 94.25 467 ALA A N 1
ATOM 3308 C CA . ALA A 1 467 ? -29.092 1.311 40.197 1.00 94.25 467 ALA A CA 1
ATOM 3309 C C . ALA A 1 467 ? -28.765 2.494 39.264 1.00 94.25 467 ALA A C 1
ATOM 3311 O O . ALA A 1 467 ? -28.799 2.330 38.042 1.00 94.25 467 ALA A O 1
ATOM 3312 N N . VAL A 1 468 ? -28.424 3.667 39.816 1.00 95.75 468 VAL A N 1
ATOM 3313 C CA . VAL A 1 468 ? -27.941 4.819 39.032 1.00 95.75 468 VAL A CA 1
ATOM 3314 C C . VAL A 1 468 ? -26.581 4.504 38.407 1.00 95.75 468 VAL A C 1
ATOM 3316 O O . VAL A 1 468 ? -26.431 4.644 37.199 1.00 95.75 468 VAL A O 1
ATOM 3319 N N . THR A 1 469 ? -25.624 3.991 39.182 1.00 93.94 469 THR A N 1
ATOM 3320 C CA . THR A 1 469 ? -24.295 3.611 38.676 1.00 93.94 469 THR A CA 1
ATOM 3321 C C . THR A 1 469 ? -24.376 2.543 37.587 1.00 93.94 469 THR A C 1
ATOM 3323 O O . THR A 1 469 ? -23.704 2.656 36.564 1.00 93.94 469 THR A O 1
ATOM 3326 N N . ALA A 1 470 ? -25.230 1.529 37.754 1.00 93.12 470 ALA A N 1
ATOM 3327 C CA . ALA A 1 470 ? -25.455 0.514 36.730 1.00 93.12 470 ALA A CA 1
ATOM 3328 C C . ALA A 1 470 ? -26.016 1.127 35.435 1.00 93.12 470 ALA A C 1
ATOM 3330 O O . ALA A 1 470 ? -25.580 0.763 34.343 1.00 93.12 470 ALA A O 1
ATOM 3331 N N . ARG A 1 471 ? -26.945 2.091 35.544 1.00 95.19 471 ARG A N 1
ATOM 3332 C CA . ARG A 1 471 ? -27.486 2.822 34.388 1.00 95.19 471 ARG A CA 1
ATOM 3333 C C . ARG A 1 471 ? -26.412 3.655 33.689 1.00 95.19 471 ARG A C 1
ATOM 3335 O O . ARG A 1 471 ? -26.325 3.604 32.464 1.00 95.19 471 ARG A O 1
ATOM 3342 N N . ASP A 1 472 ? -25.589 4.376 34.442 1.00 94.31 472 ASP A N 1
ATOM 3343 C CA . ASP A 1 472 ? -24.485 5.166 33.889 1.00 94.31 472 ASP A CA 1
ATOM 3344 C C . ASP A 1 472 ? -23.456 4.269 33.181 1.00 94.31 472 ASP A C 1
ATOM 3346 O O . ASP A 1 472 ? -22.983 4.609 32.096 1.00 94.31 472 ASP A O 1
ATOM 3350 N N . GLY A 1 473 ? -23.180 3.079 33.725 1.00 94.19 473 GLY A N 1
ATOM 3351 C CA . GLY A 1 473 ? -22.338 2.066 33.084 1.00 94.19 473 GLY A CA 1
ATOM 3352 C C . GLY A 1 473 ? -22.891 1.586 31.738 1.00 94.19 473 GLY A C 1
ATOM 3353 O O . GLY A 1 473 ? -22.145 1.497 30.768 1.00 94.19 473 GLY A O 1
ATOM 3354 N N . GLN A 1 474 ? -24.204 1.353 31.636 1.00 95.69 474 GLN A N 1
ATOM 3355 C CA . GLN A 1 474 ? -24.851 0.990 30.366 1.00 95.69 474 GLN A CA 1
ATOM 3356 C C . GLN A 1 474 ? -24.786 2.122 29.332 1.00 95.69 474 GLN A C 1
ATOM 3358 O O . GLN A 1 474 ? -24.575 1.867 28.150 1.00 95.69 474 GLN A O 1
ATOM 3363 N N . ILE A 1 475 ? -24.948 3.377 29.766 1.00 95.69 475 ILE A N 1
ATOM 3364 C CA . ILE A 1 475 ? -24.790 4.548 28.890 1.00 95.69 475 ILE A CA 1
ATOM 3365 C C . ILE A 1 475 ? -23.350 4.631 28.377 1.00 95.69 475 ILE A C 1
ATOM 3367 O O . ILE A 1 475 ? -23.136 4.853 27.185 1.00 95.69 475 ILE A O 1
ATOM 3371 N N . LYS A 1 476 ? -22.368 4.418 29.260 1.00 95.69 476 LYS A N 1
ATOM 3372 C CA . LYS A 1 476 ? -20.954 4.397 28.886 1.00 95.69 476 LYS A CA 1
ATOM 3373 C C . LYS A 1 476 ? -20.646 3.266 27.901 1.00 95.69 476 LYS A C 1
ATOM 3375 O O . LYS A 1 476 ? -19.982 3.529 26.911 1.00 95.69 476 LYS A O 1
ATOM 3380 N N . ALA A 1 477 ? -21.185 2.064 28.109 1.00 94.56 477 ALA A N 1
ATOM 3381 C CA . ALA A 1 477 ? -20.982 0.929 27.205 1.00 94.56 477 ALA A CA 1
ATOM 3382 C C . ALA A 1 477 ? -21.443 1.232 25.768 1.00 94.56 477 ALA A C 1
ATOM 3384 O O . ALA A 1 477 ? -20.734 0.923 24.817 1.00 94.56 477 ALA A O 1
ATOM 3385 N N . VAL A 1 478 ? -22.583 1.916 25.600 1.00 96.62 478 VAL A N 1
ATOM 3386 C CA . VAL A 1 478 ? -23.038 2.370 24.272 1.00 96.62 478 VAL A CA 1
ATOM 3387 C C . VAL A 1 478 ? -22.052 3.366 23.654 1.00 96.62 478 VAL A C 1
ATOM 3389 O O . VAL A 1 478 ? -21.757 3.278 22.463 1.00 96.62 478 VAL A O 1
ATOM 3392 N N . ALA A 1 479 ? -21.539 4.314 24.444 1.00 95.62 479 ALA A N 1
ATOM 3393 C CA . ALA A 1 479 ? -20.571 5.299 23.965 1.00 95.62 479 ALA A CA 1
ATOM 3394 C C . ALA A 1 479 ? -19.224 4.658 23.586 1.00 95.62 479 ALA A C 1
ATOM 3396 O O . ALA A 1 479 ? -18.663 4.998 22.547 1.00 95.62 479 ALA A O 1
ATOM 3397 N N . ASP A 1 480 ? -18.737 3.715 24.393 1.00 95.12 480 ASP A N 1
ATOM 3398 C CA . ASP A 1 480 ? -17.500 2.975 24.139 1.00 95.12 480 ASP A CA 1
ATOM 3399 C C . ASP A 1 480 ? -17.632 2.107 22.876 1.00 95.12 480 ASP A C 1
ATOM 3401 O O . ASP A 1 480 ? -16.761 2.158 22.010 1.00 95.12 480 ASP A O 1
ATOM 3405 N N . ALA A 1 481 ? -18.750 1.388 22.709 1.00 94.56 481 ALA A N 1
ATOM 3406 C CA . ALA A 1 481 ? -19.019 0.603 21.503 1.00 94.56 481 ALA A CA 1
ATOM 3407 C C . ALA A 1 481 ? -19.085 1.493 20.245 1.00 94.56 481 ALA A C 1
ATOM 3409 O O . ALA A 1 481 ? -18.549 1.146 19.195 1.00 94.56 481 ALA A O 1
ATOM 3410 N N . ALA A 1 482 ? -19.686 2.685 20.341 1.00 96.19 482 ALA A N 1
ATOM 3411 C CA . ALA A 1 482 ? -19.728 3.630 19.223 1.00 96.19 482 ALA A CA 1
ATOM 3412 C C . ALA A 1 482 ? -18.336 4.190 18.872 1.00 96.19 482 ALA A C 1
ATOM 3414 O O . ALA A 1 482 ? -18.019 4.399 17.697 1.00 96.19 482 ALA A O 1
ATOM 3415 N N . ALA A 1 483 ? -17.489 4.417 19.880 1.00 95.12 483 ALA A N 1
ATOM 3416 C CA . ALA A 1 483 ? -16.098 4.801 19.669 1.00 95.12 483 ALA A CA 1
ATOM 3417 C C . ALA A 1 483 ? -15.297 3.672 18.997 1.00 95.12 483 ALA A C 1
ATOM 3419 O O . ALA A 1 483 ? -14.516 3.955 18.088 1.00 95.12 483 ALA A O 1
ATOM 3420 N N . ALA A 1 484 ? -15.543 2.411 19.375 1.00 93.44 484 ALA A N 1
ATOM 3421 C CA . ALA A 1 484 ? -14.931 1.245 18.740 1.00 93.44 484 ALA A CA 1
ATOM 3422 C C . ALA A 1 484 ? -15.266 1.176 17.242 1.00 93.44 484 ALA A C 1
ATOM 3424 O O . ALA A 1 484 ? -14.351 1.088 16.433 1.00 93.44 484 ALA A O 1
ATOM 3425 N N . VAL A 1 485 ? -16.533 1.365 16.845 1.00 96.25 485 VAL A N 1
ATOM 3426 C CA . VAL A 1 485 ? -16.912 1.427 15.415 1.00 96.25 485 VAL A CA 1
ATOM 3427 C C . VAL A 1 485 ? -16.105 2.484 14.657 1.00 96.25 485 VAL A C 1
ATOM 3429 O O . VAL A 1 485 ? -15.650 2.233 13.547 1.00 96.25 485 VAL A O 1
ATOM 3432 N N . THR A 1 486 ? -15.904 3.662 15.253 1.00 96.31 486 THR A N 1
ATOM 3433 C CA . THR A 1 486 ? -15.148 4.747 14.605 1.00 96.31 486 THR A CA 1
ATOM 3434 C C . THR A 1 486 ? -13.678 4.367 14.404 1.00 96.31 486 THR A C 1
ATOM 3436 O O . THR A 1 486 ? -13.104 4.676 13.360 1.00 96.31 486 THR A O 1
ATOM 3439 N N . LYS A 1 487 ? -13.070 3.695 15.390 1.00 93.81 487 LYS A N 1
ATOM 3440 C CA . LYS A 1 487 ? -11.699 3.177 15.295 1.00 93.81 487 LYS A CA 1
ATOM 3441 C C . LYS A 1 487 ? -11.598 2.114 14.198 1.00 93.81 487 LYS A C 1
ATOM 3443 O O . LYS A 1 487 ? -10.800 2.289 13.285 1.00 93.81 487 LYS A O 1
ATOM 3448 N N . GLU A 1 488 ? -12.441 1.083 14.247 1.00 95.00 488 GLU A N 1
ATOM 3449 C CA . GLU A 1 488 ? -12.402 -0.030 13.289 1.00 95.00 488 GLU A CA 1
ATOM 3450 C C . GLU A 1 488 ? -12.649 0.448 11.850 1.00 95.00 488 GLU A C 1
ATOM 3452 O O . GLU A 1 488 ? -11.989 -0.004 10.921 1.00 95.00 488 GLU A O 1
ATOM 3457 N N . GLN A 1 489 ? -13.520 1.443 11.645 1.00 97.31 489 GLN A N 1
ATOM 3458 C CA . GLN A 1 489 ? -13.699 2.073 10.330 1.00 97.31 489 GLN A CA 1
ATOM 3459 C C . GLN A 1 489 ? -12.442 2.811 9.852 1.00 97.31 489 GLN A C 1
ATOM 3461 O O . GLN A 1 489 ? -12.111 2.770 8.668 1.00 97.31 489 GLN A O 1
ATOM 3466 N N . ALA A 1 490 ? -11.737 3.507 10.746 1.00 95.25 490 ALA A N 1
ATOM 3467 C CA . ALA A 1 490 ? -10.499 4.190 10.389 1.00 95.25 490 ALA A CA 1
ATOM 3468 C C . ALA A 1 490 ? -9.377 3.198 10.049 1.00 95.25 490 ALA A C 1
ATOM 3470 O O . ALA A 1 490 ? -8.587 3.465 9.143 1.00 95.25 490 ALA A O 1
ATOM 3471 N N . ASP A 1 491 ? -9.312 2.070 10.754 1.00 94.38 491 ASP A N 1
ATOM 3472 C CA . ASP A 1 491 ? -8.333 1.013 10.506 1.00 94.38 491 ASP A CA 1
ATOM 3473 C C . ASP A 1 491 ? -8.655 0.256 9.205 1.00 94.38 491 ASP A C 1
ATOM 3475 O O . ASP A 1 491 ? -7.777 0.120 8.352 1.00 94.38 491 ASP A O 1
ATOM 3479 N N . GLN A 1 492 ? -9.929 -0.065 8.953 1.00 97.31 492 GLN A N 1
ATOM 3480 C CA . GLN A 1 492 ? -10.413 -0.607 7.677 1.00 97.31 492 GLN A CA 1
ATOM 3481 C C . GLN A 1 492 ? -9.999 0.262 6.483 1.00 97.31 492 GLN A C 1
ATOM 3483 O O . GLN A 1 492 ? -9.510 -0.258 5.483 1.00 97.31 492 GLN A O 1
ATOM 3488 N N . VAL A 1 493 ? -10.151 1.587 6.574 1.00 96.94 493 VAL A N 1
ATOM 3489 C CA . VAL A 1 493 ? -9.745 2.500 5.491 1.00 96.94 493 VAL A CA 1
ATOM 3490 C C . VAL A 1 493 ? -8.248 2.393 5.191 1.00 96.94 493 VAL A C 1
ATOM 3492 O O . VAL A 1 493 ? -7.865 2.439 4.023 1.00 96.94 493 VAL A O 1
ATOM 3495 N N . LYS A 1 494 ? -7.394 2.235 6.211 1.00 96.19 494 LYS A N 1
ATOM 3496 C CA . LYS A 1 494 ? -5.943 2.075 6.011 1.00 96.19 494 LYS A CA 1
ATOM 3497 C C . LYS A 1 494 ? -5.617 0.742 5.342 1.00 96.19 494 LYS A C 1
ATOM 3499 O O . LYS A 1 494 ? -4.844 0.740 4.388 1.00 96.19 494 LYS A O 1
ATOM 3504 N N . VAL A 1 495 ? -6.217 -0.354 5.815 1.00 98.06 495 VAL A N 1
ATOM 3505 C CA . VAL A 1 495 ? -6.012 -1.702 5.258 1.00 98.06 495 VAL A CA 1
ATOM 3506 C C . VAL A 1 495 ? -6.461 -1.749 3.798 1.00 98.06 495 VAL A C 1
ATOM 3508 O O . VAL A 1 495 ? -5.696 -2.168 2.935 1.00 98.06 495 VAL A O 1
ATOM 3511 N N . VAL A 1 496 ? -7.653 -1.229 3.486 1.00 96.94 496 VAL A N 1
ATOM 3512 C CA . VAL A 1 496 ? -8.170 -1.177 2.108 1.00 96.94 496 VAL A CA 1
ATOM 3513 C C . VAL A 1 496 ? -7.275 -0.322 1.209 1.00 96.94 496 VAL A C 1
ATOM 3515 O O . VAL A 1 496 ? -6.921 -0.756 0.119 1.00 96.94 496 VAL A O 1
ATOM 3518 N N . ALA A 1 497 ? -6.841 0.856 1.665 1.00 96.25 497 ALA A N 1
ATOM 3519 C CA . ALA A 1 497 ? -5.949 1.703 0.873 1.00 96.25 497 ALA A CA 1
ATOM 3520 C C . ALA A 1 497 ? -4.589 1.035 0.594 1.00 96.25 497 ALA A C 1
ATOM 3522 O O . ALA A 1 497 ? -4.042 1.186 -0.500 1.00 96.25 497 ALA A O 1
ATOM 3523 N N . ALA A 1 498 ? -4.042 0.294 1.562 1.00 97.25 498 ALA A N 1
ATOM 3524 C CA . ALA A 1 498 ? -2.808 -0.464 1.376 1.00 97.25 498 ALA A CA 1
ATOM 3525 C C . ALA A 1 498 ? -3.007 -1.658 0.423 1.00 97.25 498 ALA A C 1
ATOM 3527 O O . ALA A 1 498 ? -2.155 -1.904 -0.429 1.00 97.25 498 ALA A O 1
ATOM 3528 N N . TYR A 1 499 ? -4.154 -2.338 0.490 1.00 97.75 499 TYR A N 1
ATOM 3529 C CA . TYR A 1 499 ? -4.519 -3.413 -0.436 1.00 97.75 499 TYR A CA 1
ATOM 3530 C C . TYR A 1 499 ? -4.702 -2.916 -1.878 1.00 97.75 499 TYR A C 1
ATOM 3532 O O . TYR A 1 499 ? -4.224 -3.543 -2.826 1.00 97.75 499 TYR A O 1
ATOM 3540 N N . ASP A 1 500 ? -5.335 -1.758 -2.062 1.00 95.94 500 ASP A N 1
ATOM 3541 C CA . ASP A 1 500 ? -5.473 -1.130 -3.378 1.00 95.94 500 ASP A CA 1
ATOM 3542 C C . ASP A 1 500 ? -4.097 -0.750 -3.953 1.00 95.94 500 ASP A C 1
ATOM 3544 O O . ASP A 1 500 ? -3.835 -0.947 -5.142 1.00 95.94 500 ASP A O 1
ATOM 3548 N N . ALA A 1 501 ? -3.189 -0.246 -3.109 1.00 94.94 501 ALA A N 1
ATOM 3549 C CA . ALA A 1 501 ? -1.817 0.065 -3.507 1.00 94.94 501 ALA A CA 1
ATOM 3550 C C . ALA A 1 501 ? -1.030 -1.193 -3.908 1.00 94.94 501 ALA A C 1
ATOM 3552 O O . ALA A 1 501 ? -0.329 -1.164 -4.921 1.00 94.94 501 ALA A O 1
ATOM 3553 N N . HIS A 1 502 ? -1.182 -2.288 -3.156 1.00 95.75 502 HIS A N 1
ATOM 3554 C CA . HIS A 1 502 ? -0.635 -3.598 -3.503 1.00 95.75 502 HIS A CA 1
ATOM 3555 C C . HIS A 1 502 ? -1.150 -4.071 -4.866 1.00 95.75 502 HIS A C 1
ATOM 3557 O O . HIS A 1 502 ? -0.363 -4.358 -5.763 1.00 95.75 502 HIS A O 1
ATOM 3563 N N . THR A 1 503 ? -2.469 -4.067 -5.062 1.00 95.62 503 THR A N 1
ATOM 3564 C CA . THR A 1 503 ? -3.102 -4.504 -6.316 1.00 95.62 503 THR A CA 1
ATOM 3565 C C . THR A 1 503 ? -2.605 -3.683 -7.508 1.00 95.62 503 THR A C 1
ATOM 3567 O O . THR A 1 503 ? -2.214 -4.234 -8.534 1.00 95.62 503 THR A O 1
ATOM 3570 N N . ALA A 1 504 ? -2.520 -2.358 -7.356 1.00 92.06 504 ALA A N 1
ATOM 3571 C CA . ALA A 1 504 ? -1.996 -1.479 -8.397 1.00 92.06 504 ALA A CA 1
ATOM 3572 C C . ALA A 1 504 ? -0.497 -1.693 -8.684 1.00 92.06 504 ALA A C 1
ATOM 3574 O O . ALA A 1 504 ? -0.037 -1.392 -9.789 1.00 92.06 504 ALA A O 1
ATOM 3575 N N . ALA A 1 505 ? 0.288 -2.146 -7.703 1.00 90.75 505 ALA A N 1
ATOM 3576 C CA . ALA A 1 505 ? 1.684 -2.519 -7.907 1.00 90.75 505 ALA A CA 1
ATOM 3577 C C . ALA A 1 505 ? 1.795 -3.866 -8.640 1.00 90.75 505 ALA A C 1
ATOM 3579 O O . ALA A 1 505 ? 2.551 -3.955 -9.608 1.00 90.75 505 ALA A O 1
ATOM 3580 N N . SER A 1 506 ? 0.974 -4.847 -8.261 1.00 92.62 506 SER A N 1
ATOM 3581 C CA . SER A 1 506 ? 0.891 -6.157 -8.913 1.00 92.62 506 SER A CA 1
ATOM 3582 C C . SER A 1 506 ? 0.496 -6.048 -10.391 1.00 92.62 506 SER A C 1
ATOM 3584 O O . SER A 1 506 ? 1.176 -6.576 -11.271 1.00 92.62 506 SER A O 1
ATOM 3586 N N . ASP A 1 507 ? -0.504 -5.220 -10.717 1.00 90.81 507 ASP A N 1
ATOM 3587 C CA . ASP A 1 507 ? -0.895 -4.942 -12.108 1.00 90.81 507 ASP A CA 1
ATOM 3588 C C . ASP A 1 507 ? 0.266 -4.378 -12.950 1.00 90.81 507 ASP A C 1
ATOM 3590 O O . ASP A 1 507 ? 0.385 -4.658 -14.148 1.00 90.81 507 ASP A O 1
ATOM 3594 N N . LYS A 1 508 ? 1.152 -3.579 -12.338 1.00 86.69 508 LYS A N 1
ATOM 3595 C CA . LYS A 1 508 ? 2.340 -3.039 -13.019 1.00 86.69 508 LYS A CA 1
ATOM 3596 C C . LYS A 1 508 ? 3.398 -4.111 -13.258 1.00 86.69 508 LYS A C 1
ATOM 3598 O O . LYS A 1 508 ? 4.059 -4.049 -14.292 1.00 86.69 508 LYS A O 1
ATOM 3603 N N . VAL A 1 509 ? 3.549 -5.076 -12.351 1.00 87.19 509 VAL A N 1
ATOM 3604 C CA . VAL A 1 509 ? 4.421 -6.243 -12.555 1.00 87.19 509 VAL A CA 1
ATOM 3605 C C . VAL A 1 509 ? 3.912 -7.065 -13.735 1.00 87.19 509 VAL A C 1
ATOM 3607 O O . VAL A 1 509 ? 4.661 -7.281 -14.685 1.00 87.19 509 VAL A O 1
ATOM 3610 N N . VAL A 1 510 ? 2.616 -7.388 -13.765 1.00 89.00 510 VAL A N 1
ATOM 3611 C CA . VAL A 1 510 ? 1.985 -8.108 -14.885 1.00 89.00 510 VAL A CA 1
ATOM 3612 C C . VAL A 1 510 ? 2.167 -7.363 -16.214 1.00 89.00 510 VAL A C 1
ATOM 3614 O O . VAL A 1 510 ? 2.454 -7.971 -17.249 1.00 89.00 510 VAL A O 1
ATOM 3617 N N . ALA A 1 511 ? 2.035 -6.034 -16.219 1.00 84.00 511 ALA A N 1
ATOM 3618 C CA . ALA A 1 511 ? 2.276 -5.229 -17.415 1.00 84.00 511 ALA A CA 1
ATOM 3619 C C . ALA A 1 511 ? 3.745 -5.279 -17.879 1.00 84.00 511 ALA A C 1
ATOM 3621 O O . ALA A 1 511 ? 3.995 -5.360 -19.086 1.00 84.00 511 ALA A O 1
ATOM 3622 N N . ALA A 1 512 ? 4.706 -5.265 -16.950 1.00 80.38 512 ALA A N 1
ATOM 3623 C CA . ALA A 1 512 ? 6.131 -5.388 -17.254 1.00 80.38 512 ALA A CA 1
ATOM 3624 C C . ALA A 1 512 ? 6.482 -6.786 -17.799 1.00 80.38 512 ALA A C 1
ATOM 3626 O O . ALA A 1 512 ? 7.178 -6.898 -18.809 1.00 80.38 512 ALA A O 1
ATOM 3627 N N . GLU A 1 513 ? 5.928 -7.853 -17.217 1.00 86.12 513 GLU A N 1
ATOM 3628 C CA . GLU A 1 513 ? 6.054 -9.219 -17.744 1.00 86.12 513 GLU A CA 1
ATOM 3629 C C . GLU A 1 513 ? 5.471 -9.331 -19.155 1.00 86.12 513 GLU A C 1
ATOM 3631 O O . GLU A 1 513 ? 6.092 -9.901 -20.056 1.00 86.12 513 GLU A O 1
ATOM 3636 N N . LYS A 1 514 ? 4.304 -8.717 -19.390 1.00 85.25 514 LYS A N 1
ATOM 3637 C CA . LYS A 1 514 ? 3.700 -8.665 -20.722 1.00 85.25 514 LYS A CA 1
ATOM 3638 C C . LYS A 1 514 ? 4.598 -7.931 -21.722 1.00 85.25 514 LYS A C 1
ATOM 3640 O O . LYS A 1 514 ? 4.697 -8.364 -22.868 1.00 85.25 514 LYS A O 1
ATOM 3645 N N . ALA A 1 515 ? 5.260 -6.847 -21.320 1.00 81.50 515 ALA A N 1
ATOM 3646 C CA . ALA A 1 515 ? 6.188 -6.134 -22.195 1.00 81.50 515 ALA A CA 1
ATOM 3647 C C . ALA A 1 515 ? 7.362 -7.028 -22.636 1.00 81.50 515 ALA A C 1
ATOM 3649 O O . ALA A 1 515 ? 7.793 -6.941 -23.784 1.00 81.50 515 ALA A O 1
ATOM 3650 N N . ILE A 1 516 ? 7.834 -7.929 -21.766 1.00 83.44 516 ILE A N 1
ATOM 3651 C CA . ILE A 1 516 ? 8.836 -8.948 -22.113 1.00 83.44 516 ILE A CA 1
ATOM 3652 C C . ILE A 1 516 ? 8.243 -10.005 -23.059 1.00 83.44 516 ILE A C 1
ATOM 3654 O O . ILE A 1 516 ? 8.866 -10.351 -24.066 1.00 83.44 516 ILE A O 1
ATOM 3658 N N . ALA A 1 517 ? 7.019 -10.466 -22.796 1.00 84.81 517 ALA A N 1
ATOM 3659 C CA . ALA A 1 517 ? 6.321 -11.414 -23.665 1.00 84.81 517 ALA A CA 1
ATOM 3660 C C . ALA A 1 517 ? 6.086 -10.858 -25.081 1.00 84.81 517 ALA A C 1
ATOM 3662 O O . ALA A 1 517 ? 6.245 -11.579 -26.066 1.00 84.81 517 ALA A O 1
ATOM 3663 N N . ASP A 1 518 ? 5.787 -9.563 -25.208 1.00 84.00 518 ASP A N 1
ATOM 3664 C CA . ASP A 1 518 ? 5.629 -8.879 -26.497 1.00 84.00 518 ASP A CA 1
ATOM 3665 C C . ASP A 1 518 ? 6.958 -8.796 -27.286 1.00 84.00 518 ASP A C 1
ATOM 3667 O O . ASP A 1 518 ? 6.939 -8.669 -28.513 1.00 84.00 518 ASP A O 1
ATOM 3671 N N . LEU A 1 519 ? 8.113 -8.927 -26.613 1.00 81.62 519 LEU A N 1
ATOM 3672 C CA . LEU A 1 519 ? 9.432 -9.100 -27.245 1.00 81.62 519 LEU A CA 1
ATOM 3673 C C . LEU A 1 519 ? 9.709 -10.555 -27.672 1.00 81.62 519 LEU A C 1
ATOM 3675 O O . LEU A 1 519 ? 10.737 -10.830 -28.294 1.00 81.62 519 LEU A O 1
ATOM 3679 N N . GLY A 1 520 ? 8.787 -11.478 -27.383 1.00 85.62 520 GLY A N 1
ATOM 3680 C CA . GLY A 1 520 ? 8.851 -12.884 -27.769 1.00 85.62 520 GLY A CA 1
ATOM 3681 C C . GLY A 1 520 ? 9.540 -13.798 -26.757 1.00 85.62 520 GLY A C 1
ATOM 3682 O O . GLY A 1 520 ? 9.952 -14.883 -27.160 1.00 85.62 520 GLY A O 1
ATOM 3683 N N . TYR A 1 521 ? 9.674 -13.370 -25.496 1.00 85.00 521 TYR A N 1
ATOM 3684 C CA . TYR A 1 521 ? 10.332 -14.127 -24.425 1.00 85.00 521 TYR A CA 1
ATOM 3685 C C . TYR A 1 521 ? 9.346 -14.582 -23.343 1.00 85.00 521 TYR A C 1
ATOM 3687 O O . TYR A 1 521 ? 8.522 -13.795 -22.883 1.00 85.00 521 TYR A O 1
ATOM 3695 N N . ASN A 1 522 ? 9.476 -15.823 -22.875 1.00 81.12 522 ASN A N 1
ATOM 3696 C CA . ASN A 1 522 ? 8.761 -16.324 -21.701 1.00 81.12 522 ASN A CA 1
ATOM 3697 C C . ASN A 1 522 ? 9.633 -16.141 -20.453 1.00 81.12 522 ASN A C 1
ATOM 3699 O O . ASN A 1 522 ? 10.726 -16.695 -20.376 1.00 81.12 522 ASN A O 1
ATOM 3703 N N . VAL A 1 523 ? 9.171 -15.392 -19.452 1.00 78.19 523 VAL A N 1
ATOM 3704 C CA . VAL A 1 523 ? 9.942 -15.190 -18.214 1.00 78.19 523 VAL A CA 1
ATOM 3705 C C . VAL A 1 523 ? 9.832 -16.421 -17.311 1.00 78.19 523 VAL A C 1
ATOM 3707 O O . VAL A 1 523 ? 8.734 -16.900 -17.043 1.00 78.19 523 VAL A O 1
ATOM 3710 N N . GLY A 1 524 ? 10.967 -16.931 -16.822 1.00 63.81 524 GLY A N 1
ATOM 3711 C CA . GLY A 1 524 ? 11.025 -17.868 -15.691 1.00 63.81 524 GLY A CA 1
ATOM 3712 C C . GLY A 1 524 ? 10.400 -19.251 -15.915 1.00 63.81 524 GLY A C 1
ATOM 3713 O O . GLY A 1 524 ? 10.177 -19.981 -14.949 1.00 63.81 524 GLY A O 1
ATOM 3714 N N . THR A 1 525 ? 10.121 -19.640 -17.160 1.00 56.12 525 THR A N 1
ATOM 3715 C CA . THR A 1 525 ? 9.529 -20.943 -17.500 1.00 56.12 525 THR A CA 1
ATOM 3716 C C . THR A 1 525 ? 10.405 -21.685 -18.509 1.00 56.12 525 THR A C 1
ATOM 3718 O O . THR A 1 525 ? 11.117 -21.058 -19.277 1.00 56.12 525 THR A O 1
ATOM 3721 N N . LEU A 1 526 ? 10.391 -23.023 -18.467 1.00 58.78 526 LEU A N 1
ATOM 3722 C CA . LEU A 1 526 ? 11.009 -23.895 -19.477 1.00 58.78 526 LEU A CA 1
ATOM 3723 C C . LEU A 1 526 ? 9.896 -24.378 -20.413 1.00 58.78 526 LEU A C 1
ATOM 3725 O O . LEU A 1 526 ? 9.320 -25.450 -20.198 1.00 58.78 526 LEU A O 1
ATOM 3729 N N . THR A 1 527 ? 9.513 -23.555 -21.386 1.00 61.88 527 THR A N 1
ATOM 3730 C CA . THR A 1 527 ? 8.382 -23.830 -22.289 1.00 61.88 527 THR A CA 1
ATOM 3731 C C . THR A 1 527 ? 8.826 -23.792 -23.750 1.00 61.88 527 THR A C 1
ATOM 3733 O O . THR A 1 527 ? 9.871 -23.244 -24.062 1.00 61.88 527 THR A O 1
ATOM 3736 N N . PRO A 1 528 ? 8.081 -24.389 -24.702 1.00 65.31 528 PRO A N 1
ATOM 3737 C CA . PRO A 1 528 ? 8.419 -24.232 -26.114 1.00 65.31 528 PRO A CA 1
ATOM 3738 C C . PRO A 1 528 ? 8.382 -22.747 -26.520 1.00 65.31 528 PRO A C 1
ATOM 3740 O O . PRO A 1 528 ? 7.308 -22.151 -26.576 1.00 65.31 528 PRO A O 1
ATOM 3743 N N . GLY A 1 529 ? 9.536 -22.158 -26.825 1.00 69.62 529 GLY A N 1
ATOM 3744 C CA . GLY A 1 529 ? 9.663 -20.732 -27.127 1.00 69.62 529 GLY A CA 1
ATOM 3745 C C . GLY A 1 529 ? 11.084 -20.236 -26.880 1.00 69.62 529 GLY A C 1
ATOM 3746 O O . GLY A 1 529 ? 11.987 -21.054 -26.751 1.00 69.62 529 GLY A O 1
ATOM 3747 N N . LYS A 1 530 ? 11.271 -18.911 -26.867 1.00 82.44 530 LYS A N 1
ATOM 3748 C CA . LYS A 1 530 ? 12.473 -18.295 -26.299 1.00 82.44 530 LYS A CA 1
ATOM 3749 C C . LYS A 1 530 ? 12.213 -18.065 -24.819 1.00 82.44 530 LYS A C 1
ATOM 3751 O O . LYS A 1 530 ? 11.286 -17.328 -24.482 1.00 82.44 530 LYS A O 1
ATOM 3756 N N . ASP A 1 531 ? 13.017 -18.654 -23.959 1.00 82.19 531 ASP A N 1
ATOM 3757 C CA . ASP A 1 531 ? 12.870 -18.518 -22.518 1.00 82.19 531 ASP A CA 1
ATOM 3758 C C . ASP A 1 531 ? 13.882 -17.501 -21.969 1.00 82.19 531 ASP A C 1
ATOM 3760 O O . ASP A 1 531 ? 15.024 -17.405 -22.421 1.00 82.19 531 ASP A O 1
ATOM 3764 N N . LEU A 1 532 ? 13.446 -16.702 -20.997 1.00 82.62 532 LEU A N 1
ATOM 3765 C CA . LEU A 1 532 ? 14.255 -15.699 -20.319 1.00 82.62 532 LEU A CA 1
ATOM 3766 C C . LEU A 1 532 ? 14.393 -16.049 -18.842 1.00 82.62 532 LEU A C 1
ATOM 3768 O O . LEU A 1 532 ? 13.423 -16.048 -18.079 1.00 82.62 532 LEU A O 1
ATOM 3772 N N . PHE A 1 533 ? 15.632 -16.268 -18.428 1.00 83.25 533 PHE A N 1
ATOM 3773 C CA . PHE A 1 533 ? 16.014 -16.492 -17.044 1.00 83.25 533 PHE A CA 1
ATOM 3774 C C . PHE A 1 533 ? 16.652 -15.226 -16.489 1.00 83.25 533 PHE A C 1
ATOM 3776 O O . PHE A 1 533 ? 17.478 -14.599 -17.145 1.00 83.25 533 PHE A O 1
ATOM 3783 N N . VAL A 1 534 ? 16.293 -14.856 -15.265 1.00 76.38 534 VAL A N 1
ATOM 3784 C CA . VAL A 1 534 ? 16.896 -13.723 -14.559 1.00 76.38 534 VAL A CA 1
ATOM 3785 C C . VAL A 1 534 ? 17.642 -14.277 -13.362 1.00 76.38 534 VAL A C 1
ATOM 3787 O O . VAL A 1 534 ? 17.036 -14.855 -12.460 1.00 76.38 534 VAL A O 1
ATOM 3790 N N . ALA A 1 535 ? 18.961 -14.130 -13.360 1.00 71.25 535 ALA A N 1
ATOM 3791 C CA . ALA A 1 535 ? 19.756 -14.433 -12.190 1.00 71.25 535 ALA A CA 1
ATOM 3792 C C . ALA A 1 535 ? 19.568 -13.314 -11.167 1.00 71.25 535 ALA A C 1
ATOM 3794 O O . ALA A 1 535 ? 19.889 -12.155 -11.420 1.00 71.25 535 ALA A O 1
ATOM 3795 N N . ASP A 1 536 ? 19.085 -13.671 -9.985 1.00 62.16 536 ASP A N 1
ATOM 3796 C CA . ASP A 1 536 ? 19.132 -12.786 -8.831 1.00 62.16 536 ASP A CA 1
ATOM 3797 C C . ASP A 1 536 ? 20.373 -13.139 -8.007 1.00 62.16 536 ASP A C 1
ATOM 3799 O O . ASP A 1 536 ? 20.321 -13.948 -7.081 1.00 62.16 536 ASP A O 1
ATOM 3803 N N . ALA A 1 537 ? 21.521 -12.571 -8.383 1.00 48.81 537 ALA A N 1
ATOM 3804 C CA . ALA A 1 537 ? 22.793 -12.831 -7.708 1.00 48.81 537 ALA A CA 1
ATOM 3805 C C . ALA A 1 537 ? 22.785 -12.419 -6.219 1.00 48.81 537 ALA A C 1
ATOM 3807 O O . ALA A 1 537 ? 23.608 -12.914 -5.455 1.00 48.81 537 ALA A O 1
ATOM 3808 N N . ALA A 1 538 ? 21.853 -11.554 -5.789 1.00 44.06 538 ALA A N 1
ATOM 3809 C CA . ALA A 1 538 ? 21.674 -11.191 -4.383 1.00 44.06 538 ALA A CA 1
ATOM 3810 C C . ALA A 1 538 ? 20.863 -12.246 -3.603 1.00 44.06 538 ALA A C 1
ATOM 3812 O O . ALA A 1 538 ? 21.122 -12.459 -2.418 1.00 44.06 538 ALA A O 1
ATOM 3813 N N . LYS A 1 539 ? 19.919 -12.943 -4.258 1.00 46.75 539 LYS A N 1
ATOM 3814 C CA . LYS A 1 539 ? 19.175 -14.081 -3.678 1.00 46.75 539 LYS A CA 1
ATOM 3815 C C . LYS A 1 539 ? 19.912 -15.412 -3.777 1.00 46.75 539 LYS A C 1
ATOM 3817 O O . LYS A 1 539 ? 19.702 -16.290 -2.939 1.00 46.75 539 LYS A O 1
ATOM 3822 N N . VAL A 1 540 ? 20.801 -15.579 -4.756 1.00 48.38 540 VAL A N 1
ATOM 3823 C CA . VAL A 1 540 ? 21.774 -16.677 -4.767 1.00 48.38 540 VAL A CA 1
ATOM 3824 C C . VAL A 1 540 ? 22.859 -16.316 -3.757 1.00 48.38 540 VAL A C 1
ATOM 3826 O O . VAL A 1 540 ? 23.910 -15.801 -4.115 1.00 48.38 540 VAL A O 1
ATOM 3829 N N . GLY A 1 541 ? 22.572 -16.527 -2.466 1.00 45.81 541 GLY A N 1
ATOM 3830 C CA . GLY A 1 541 ? 23.525 -16.265 -1.385 1.00 45.81 541 GLY A CA 1
ATOM 3831 C C . GLY A 1 541 ? 24.901 -16.859 -1.700 1.00 45.81 541 GLY A C 1
ATOM 3832 O O . GLY A 1 541 ? 25.003 -17.803 -2.478 1.00 45.81 541 GLY A O 1
ATOM 3833 N N . VAL A 1 542 ? 25.966 -16.330 -1.096 1.00 49.41 542 VAL A N 1
ATOM 3834 C CA . VAL A 1 542 ? 27.360 -16.474 -1.572 1.00 49.41 542 VAL A CA 1
ATOM 3835 C C . VAL A 1 542 ? 27.989 -17.892 -1.507 1.00 49.41 542 VAL A C 1
ATOM 3837 O O . VAL A 1 542 ? 29.200 -18.061 -1.588 1.00 49.41 542 VAL A O 1
ATOM 3840 N N . ALA A 1 543 ? 27.166 -18.938 -1.413 1.00 49.84 543 ALA A N 1
ATOM 3841 C CA . ALA A 1 543 ? 27.502 -20.355 -1.587 1.00 49.84 543 ALA A CA 1
ATOM 3842 C C . ALA A 1 543 ? 26.384 -21.170 -2.296 1.00 49.84 543 ALA A C 1
ATOM 3844 O O . ALA A 1 543 ? 26.393 -22.403 -2.274 1.00 49.84 543 ALA A O 1
ATOM 3845 N N . GLY A 1 544 ? 25.385 -20.505 -2.885 1.00 57.34 544 GLY A N 1
ATOM 3846 C CA . GLY A 1 544 ? 24.236 -21.119 -3.547 1.00 57.34 544 GLY A CA 1
ATOM 3847 C C . GLY A 1 544 ? 24.552 -21.559 -4.976 1.00 57.34 544 GLY A C 1
ATOM 3848 O O . GLY A 1 544 ? 25.303 -20.906 -5.697 1.00 57.34 544 GLY A O 1
ATOM 3849 N N . THR A 1 545 ? 23.970 -22.683 -5.395 1.00 67.25 545 THR A N 1
ATOM 3850 C CA . THR A 1 545 ? 23.997 -23.141 -6.791 1.00 67.25 545 THR A CA 1
ATOM 3851 C C . THR A 1 545 ? 22.570 -23.217 -7.311 1.00 67.25 545 THR A C 1
ATOM 3853 O O . THR A 1 545 ? 21.752 -23.947 -6.753 1.00 67.25 545 THR A O 1
ATOM 3856 N N . VAL A 1 546 ? 22.276 -22.487 -8.385 1.00 74.50 546 VAL A N 1
ATOM 3857 C CA . VAL A 1 546 ? 21.001 -22.585 -9.109 1.00 74.50 546 VAL A CA 1
ATOM 3858 C C . VAL A 1 546 ? 21.211 -23.464 -10.334 1.00 74.50 546 VAL A C 1
ATOM 3860 O O . VAL A 1 546 ? 22.226 -23.350 -11.011 1.00 74.50 546 VAL A O 1
ATOM 3863 N N . THR A 1 547 ? 20.280 -24.372 -10.623 1.00 79.19 547 THR A N 1
ATOM 3864 C CA . THR A 1 547 ? 20.349 -25.223 -11.821 1.00 79.19 547 THR A CA 1
ATOM 3865 C C . THR A 1 547 ? 19.238 -24.848 -12.786 1.00 79.19 547 THR A C 1
ATOM 3867 O O . THR A 1 547 ? 18.063 -24.937 -12.438 1.00 79.19 547 THR A O 1
ATOM 3870 N N . ILE A 1 548 ? 19.615 -24.486 -14.009 1.00 79.31 548 ILE A N 1
ATOM 3871 C CA . ILE A 1 548 ? 18.717 -24.413 -15.156 1.00 79.31 548 ILE A CA 1
ATOM 3872 C C . ILE A 1 548 ? 18.755 -25.796 -15.818 1.00 79.31 548 ILE A C 1
ATOM 3874 O O . ILE A 1 548 ? 19.813 -26.304 -16.212 1.00 79.31 548 ILE A O 1
ATOM 3878 N N . GLY A 1 549 ? 17.597 -26.461 -15.819 1.00 71.38 549 GLY A N 1
ATOM 3879 C CA . GLY A 1 549 ? 17.436 -27.832 -16.305 1.00 71.38 549 GLY A CA 1
ATOM 3880 C C . GLY A 1 549 ? 17.731 -27.986 -17.801 1.00 71.38 549 GLY A C 1
ATOM 3881 O O . GLY A 1 549 ? 18.068 -27.028 -18.493 1.00 71.38 549 GLY A O 1
ATOM 3882 N N . ALA A 1 550 ? 17.611 -29.214 -18.315 1.00 66.56 550 ALA A N 1
ATOM 3883 C CA . ALA A 1 550 ? 17.766 -29.466 -19.747 1.00 66.56 550 ALA A CA 1
ATOM 3884 C C . ALA A 1 550 ? 16.698 -28.680 -20.529 1.00 66.56 550 ALA A C 1
ATOM 3886 O O . ALA A 1 550 ? 15.508 -28.854 -20.267 1.00 66.56 550 ALA A O 1
ATOM 3887 N N . GLY A 1 551 ? 17.121 -27.827 -21.465 1.00 69.19 551 GLY A N 1
ATOM 3888 C CA . GLY A 1 551 ? 16.205 -26.983 -22.240 1.00 69.19 551 GLY A CA 1
ATOM 3889 C C . GLY A 1 551 ? 16.809 -25.674 -22.740 1.00 69.19 551 GLY A C 1
ATOM 3890 O O . GLY A 1 551 ? 16.409 -25.247 -23.810 1.00 69.19 551 GLY A O 1
ATOM 3891 N N . PHE A 1 552 ? 17.808 -25.118 -22.040 1.00 82.38 552 PHE A N 1
ATOM 3892 C CA . PHE A 1 552 ? 18.485 -23.879 -22.447 1.00 82.38 552 PHE A CA 1
ATOM 3893 C C . PHE A 1 552 ? 19.188 -24.048 -23.805 1.00 82.38 552 PHE A C 1
ATOM 3895 O O . PHE A 1 552 ? 20.179 -24.778 -23.912 1.00 82.38 552 PHE A O 1
ATOM 3902 N N . ALA A 1 553 ? 18.654 -23.417 -24.848 1.00 84.69 553 ALA A N 1
ATOM 3903 C CA . ALA A 1 553 ? 19.042 -23.620 -26.240 1.00 84.69 553 ALA A CA 1
ATOM 3904 C C . ALA A 1 553 ? 19.125 -22.296 -27.021 1.00 84.69 553 ALA A C 1
ATOM 3906 O O . ALA A 1 553 ? 18.955 -21.205 -26.483 1.00 84.69 553 ALA A O 1
ATOM 3907 N N . THR A 1 554 ? 19.422 -22.382 -28.322 1.00 83.50 554 THR A N 1
ATOM 3908 C CA . THR A 1 554 ? 19.467 -21.212 -29.208 1.00 83.50 554 THR A CA 1
ATOM 3909 C C . THR A 1 554 ? 18.141 -20.450 -29.174 1.00 83.50 554 THR A C 1
ATOM 3911 O O . THR A 1 554 ? 17.101 -20.990 -29.553 1.00 83.50 554 THR A O 1
ATOM 3914 N N . GLY A 1 555 ? 18.204 -19.175 -28.790 1.00 78.31 555 GLY A N 1
ATOM 3915 C CA . GLY A 1 555 ? 17.044 -18.299 -28.629 1.00 78.31 555 GLY A CA 1
ATOM 3916 C C . GLY A 1 555 ? 16.706 -17.976 -27.174 1.00 78.31 555 GLY A C 1
ATOM 3917 O O . GLY A 1 555 ? 16.044 -16.962 -26.959 1.00 78.31 555 GLY A O 1
ATOM 3918 N N . ASP A 1 556 ? 17.195 -18.768 -26.217 1.00 85.88 556 ASP A N 1
ATOM 3919 C CA . ASP A 1 556 ? 17.028 -18.514 -24.786 1.00 85.88 556 ASP A CA 1
ATOM 3920 C C . ASP A 1 556 ? 18.089 -17.546 -24.264 1.00 85.88 556 ASP A C 1
ATOM 3922 O O . ASP A 1 556 ? 19.220 -17.491 -24.755 1.00 85.88 556 ASP A O 1
ATOM 3926 N N . GLU A 1 557 ? 17.717 -16.797 -23.233 1.00 86.56 557 GLU A N 1
ATOM 3927 C CA . GLU A 1 557 ? 18.539 -15.753 -22.635 1.00 86.56 557 GLU A CA 1
ATOM 3928 C C . GLU A 1 557 ? 18.617 -15.962 -21.122 1.00 86.56 557 GLU A C 1
ATOM 3930 O O . GLU A 1 557 ? 17.612 -16.182 -20.447 1.00 86.56 557 GLU A O 1
ATOM 3935 N N . LEU A 1 558 ? 19.816 -15.861 -20.560 1.00 87.31 558 LEU A N 1
ATOM 3936 C CA . LEU A 1 558 ? 20.038 -15.787 -19.120 1.00 87.31 558 LEU A CA 1
ATOM 3937 C C . LEU A 1 558 ? 20.612 -14.412 -18.789 1.00 87.31 558 LEU A C 1
ATOM 3939 O O . LEU A 1 558 ? 21.782 -14.133 -19.035 1.00 87.31 558 LEU A O 1
ATOM 3943 N N . PHE A 1 559 ? 19.788 -13.546 -18.213 1.00 82.69 559 PHE A N 1
ATOM 3944 C CA . PHE A 1 559 ? 20.207 -12.241 -17.736 1.00 82.69 559 PHE A CA 1
ATOM 3945 C C . PHE A 1 559 ? 20.910 -12.367 -16.386 1.00 82.69 559 PHE A C 1
ATOM 3947 O O . PHE A 1 559 ? 20.291 -12.706 -15.380 1.00 82.69 559 PHE A O 1
ATOM 3954 N N . ILE A 1 560 ? 22.206 -12.079 -16.368 1.00 78.50 560 ILE A N 1
ATOM 3955 C CA . ILE A 1 560 ? 23.028 -12.033 -15.155 1.00 78.50 560 ILE A CA 1
ATOM 3956 C C . ILE A 1 560 ? 23.015 -10.639 -14.528 1.00 78.50 560 ILE A C 1
ATOM 3958 O O . ILE A 1 560 ? 23.065 -10.487 -13.310 1.00 78.50 560 ILE A O 1
ATOM 3962 N N . GLY A 1 561 ? 22.956 -9.617 -15.375 1.00 73.12 561 GLY A N 1
ATOM 3963 C CA . GLY A 1 561 ? 23.106 -8.230 -14.974 1.00 73.12 561 GLY A CA 1
ATOM 3964 C C . GLY A 1 561 ? 24.113 -7.520 -15.861 1.00 73.12 561 GLY A C 1
ATOM 3965 O O . GLY A 1 561 ? 25.134 -8.060 -16.279 1.00 73.12 561 GLY A O 1
ATOM 3966 N N . THR A 1 562 ? 23.819 -6.277 -16.169 1.00 66.56 562 THR A N 1
ATOM 3967 C CA . THR A 1 562 ? 24.586 -5.438 -17.087 1.00 66.56 562 THR A CA 1
ATOM 3968 C C . THR A 1 562 ? 25.874 -4.861 -16.506 1.00 66.56 562 THR A C 1
ATOM 3970 O O . THR A 1 562 ? 26.727 -4.381 -17.248 1.00 66.56 562 THR A O 1
ATOM 3973 N N . GLN A 1 563 ? 26.022 -4.893 -15.184 1.00 66.94 563 GLN A N 1
ATOM 3974 C CA . GLN A 1 563 ? 27.229 -4.490 -14.464 1.00 66.94 563 GLN A CA 1
ATOM 3975 C C . GLN A 1 563 ? 28.388 -5.481 -14.639 1.00 66.94 563 GLN A C 1
ATOM 3977 O O . GLN A 1 563 ? 29.527 -5.170 -14.284 1.00 66.94 563 GLN A O 1
ATOM 3982 N N . TYR A 1 564 ? 28.092 -6.668 -15.166 1.00 75.44 564 TYR A N 1
ATOM 3983 C CA . TYR A 1 564 ? 29.042 -7.748 -15.345 1.00 75.44 564 TYR A CA 1
ATOM 3984 C C . TYR A 1 564 ? 29.776 -7.648 -16.683 1.00 75.44 564 TYR A C 1
ATOM 3986 O O . TYR A 1 564 ? 29.203 -7.272 -17.706 1.00 75.44 564 TYR A O 1
ATOM 3994 N N . LYS A 1 565 ? 31.055 -8.023 -16.683 1.00 75.56 565 LYS A N 1
ATOM 3995 C CA . LYS A 1 565 ? 31.896 -8.173 -17.876 1.00 75.56 565 LYS A CA 1
ATOM 3996 C C . LYS A 1 565 ? 32.267 -9.633 -18.071 1.00 75.56 565 LYS A C 1
ATOM 3998 O O . LYS A 1 565 ? 32.342 -10.394 -17.116 1.00 75.56 565 LYS A O 1
ATOM 4003 N N . PHE A 1 566 ? 32.542 -10.030 -19.306 1.00 79.50 566 PHE A N 1
ATOM 4004 C CA . PHE A 1 566 ? 33.056 -11.372 -19.546 1.00 79.50 566 PHE A CA 1
ATOM 4005 C C . PHE A 1 566 ? 34.540 -11.451 -19.160 1.00 79.50 566 PHE A C 1
ATOM 4007 O O . PHE A 1 566 ? 35.349 -10.693 -19.696 1.00 79.50 566 PHE A O 1
ATOM 4014 N N . GLY A 1 567 ? 34.891 -12.365 -18.251 1.00 69.31 567 GLY A N 1
ATOM 4015 C CA . GLY A 1 567 ? 36.243 -12.508 -17.689 1.00 69.31 567 GLY A CA 1
ATOM 4016 C C . GLY A 1 567 ? 37.284 -13.166 -18.614 1.00 69.31 567 GLY A C 1
ATOM 4017 O O . GLY A 1 567 ? 38.424 -13.377 -18.206 1.00 69.31 567 GLY A O 1
ATOM 4018 N N . GLY A 1 568 ? 36.934 -13.522 -19.858 1.00 64.62 568 GLY A N 1
ATOM 4019 C CA . GLY A 1 568 ? 37.866 -14.081 -20.855 1.00 64.62 568 GLY A CA 1
ATOM 4020 C C . GLY A 1 568 ? 37.277 -15.212 -21.710 1.00 64.62 568 GLY A C 1
ATOM 4021 O O . GLY A 1 568 ? 36.178 -15.662 -21.448 1.00 64.62 568 GLY A O 1
ATOM 4022 N N . ALA A 1 569 ? 38.004 -15.655 -22.749 1.00 51.16 569 ALA A N 1
ATOM 4023 C CA . ALA A 1 569 ? 37.498 -16.485 -23.859 1.00 51.16 569 ALA A CA 1
ATOM 4024 C C . ALA A 1 569 ? 36.696 -17.751 -23.469 1.00 51.16 569 ALA A C 1
ATOM 4026 O O . ALA A 1 569 ? 37.059 -18.477 -22.546 1.00 51.16 569 ALA A O 1
ATOM 4027 N N . THR A 1 570 ? 35.665 -18.036 -24.275 1.00 54.06 570 THR A N 1
ATOM 4028 C CA . THR A 1 570 ? 34.748 -19.193 -24.260 1.00 54.06 570 THR A CA 1
ATOM 4029 C C . THR A 1 570 ? 35.467 -20.501 -24.618 1.00 54.06 570 THR A C 1
ATOM 4031 O O . THR A 1 570 ? 35.261 -21.058 -25.697 1.00 54.06 570 THR A O 1
ATOM 4034 N N . ASP A 1 571 ? 36.387 -20.960 -23.773 1.00 61.50 571 ASP A N 1
ATOM 4035 C CA . ASP A 1 571 ? 37.120 -22.208 -23.996 1.00 61.50 571 ASP A CA 1
ATOM 4036 C C . ASP A 1 571 ? 36.794 -23.218 -22.892 1.00 61.50 571 ASP A C 1
ATOM 4038 O O . ASP A 1 571 ? 37.119 -23.016 -21.726 1.00 61.50 571 ASP A O 1
ATOM 4042 N N . ALA A 1 572 ? 36.191 -24.342 -23.276 1.00 64.94 572 ALA A N 1
ATOM 4043 C CA . ALA A 1 572 ? 35.823 -25.474 -22.429 1.00 64.94 572 ALA A CA 1
ATOM 4044 C C . ALA A 1 572 ? 37.000 -26.101 -21.654 1.00 64.94 572 ALA A C 1
ATOM 4046 O O . ALA A 1 572 ? 36.786 -26.991 -20.833 1.00 64.94 572 ALA A O 1
ATOM 4047 N N . THR A 1 573 ? 38.242 -25.689 -21.918 1.00 69.06 573 THR A N 1
ATOM 4048 C CA . THR A 1 573 ? 39.425 -26.084 -21.140 1.00 69.06 573 THR A CA 1
ATOM 4049 C C . THR A 1 573 ? 39.656 -25.233 -19.890 1.00 69.06 573 THR A C 1
ATOM 4051 O O . THR A 1 573 ? 40.514 -25.576 -19.074 1.00 69.06 573 THR A O 1
ATOM 4054 N N . LYS A 1 574 ? 38.911 -24.136 -19.731 1.00 71.38 574 LYS A N 1
ATOM 4055 C CA . LYS A 1 574 ? 39.027 -23.206 -18.613 1.00 71.38 574 LYS A CA 1
ATOM 4056 C C . LYS A 1 574 ? 38.274 -23.675 -17.371 1.00 71.38 574 LYS A C 1
ATOM 4058 O O . LYS A 1 574 ? 37.214 -24.287 -17.460 1.00 71.38 574 LYS A O 1
ATOM 4063 N N . THR A 1 575 ? 38.836 -23.351 -16.211 1.00 77.88 575 THR A N 1
ATOM 4064 C CA . THR A 1 575 ? 38.301 -23.689 -14.882 1.00 77.88 575 THR A CA 1
ATOM 4065 C C . THR A 1 575 ? 38.080 -22.428 -14.052 1.00 77.88 575 THR A C 1
ATOM 4067 O O . THR A 1 575 ? 38.675 -21.389 -14.339 1.00 77.88 575 THR A O 1
ATOM 4070 N N . ILE A 1 576 ? 37.327 -22.515 -12.954 1.00 76.06 576 ILE A N 1
ATOM 4071 C CA . ILE A 1 576 ? 37.201 -21.426 -11.972 1.00 76.06 576 ILE A CA 1
ATOM 4072 C C . ILE A 1 576 ? 38.567 -20.914 -11.461 1.00 76.06 576 ILE A C 1
ATOM 4074 O O . ILE A 1 576 ? 38.715 -19.748 -11.104 1.00 76.06 576 ILE A O 1
ATOM 4078 N N . GLY A 1 577 ? 39.610 -21.755 -11.483 1.00 74.19 577 GLY A N 1
ATOM 4079 C CA . GLY A 1 577 ? 40.980 -21.351 -11.155 1.00 74.19 577 GLY A CA 1
ATOM 4080 C C . GLY A 1 577 ? 41.579 -20.343 -12.142 1.00 74.19 577 GLY A C 1
ATOM 4081 O O . GLY A 1 577 ? 42.351 -19.476 -11.733 1.00 74.19 577 GLY A O 1
ATOM 4082 N N . ASP A 1 578 ? 41.207 -20.421 -13.422 1.00 72.88 578 ASP A N 1
ATOM 4083 C CA . ASP A 1 578 ? 41.607 -19.452 -14.443 1.00 72.88 578 ASP A CA 1
ATOM 4084 C C . ASP A 1 578 ? 40.934 -18.090 -14.227 1.00 72.88 578 ASP A C 1
ATOM 4086 O O . ASP A 1 578 ? 41.594 -17.067 -14.410 1.00 72.88 578 ASP A O 1
ATOM 4090 N N . LEU A 1 579 ? 39.666 -18.077 -13.791 1.00 69.31 579 LEU A N 1
ATOM 4091 C CA . LEU A 1 579 ? 38.954 -16.854 -13.398 1.00 69.31 579 LEU A CA 1
ATOM 4092 C C . LEU A 1 579 ? 39.683 -16.158 -12.243 1.00 69.31 579 LEU A C 1
ATOM 4094 O O . LEU A 1 579 ? 40.023 -14.982 -12.340 1.00 69.31 579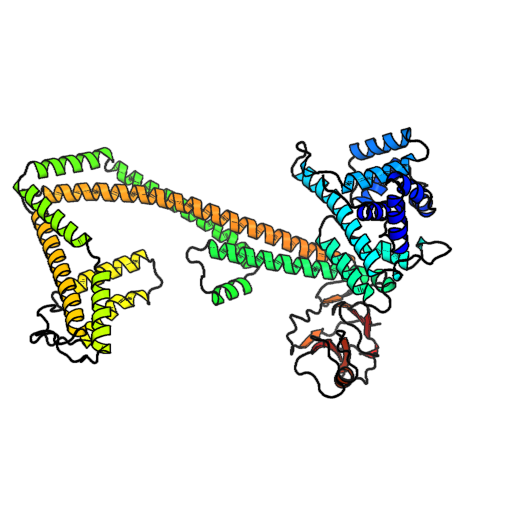 LEU A O 1
ATOM 4098 N N . TYR A 1 580 ? 40.025 -16.899 -11.185 1.00 73.56 580 TYR A N 1
ATOM 4099 C CA . TYR A 1 580 ? 40.790 -16.342 -10.066 1.00 73.56 580 TYR A CA 1
ATOM 4100 C C . TYR A 1 580 ? 42.144 -15.770 -10.504 1.00 73.56 580 TYR A C 1
ATOM 4102 O O . TYR A 1 580 ? 42.563 -14.719 -10.019 1.00 73.56 580 TYR A O 1
ATOM 4110 N N . ALA A 1 581 ? 42.817 -16.427 -11.452 1.00 70.00 581 ALA A N 1
ATOM 4111 C CA . ALA A 1 581 ? 44.129 -16.009 -11.924 1.00 70.00 581 ALA A CA 1
ATOM 4112 C C . ALA A 1 581 ? 44.118 -14.754 -12.815 1.00 70.00 581 ALA A C 1
ATOM 4114 O O . ALA A 1 581 ? 45.111 -14.022 -12.824 1.00 70.00 581 ALA A O 1
ATOM 4115 N N . ALA A 1 582 ? 43.032 -14.518 -13.556 1.00 68.75 582 ALA A N 1
ATOM 4116 C CA . ALA A 1 582 ? 42.912 -13.448 -14.547 1.00 68.75 582 ALA A CA 1
ATOM 4117 C C . ALA A 1 582 ? 41.951 -12.309 -14.148 1.00 68.75 582 ALA A C 1
ATOM 4119 O O . ALA A 1 582 ? 41.815 -11.364 -14.923 1.00 68.75 582 ALA A O 1
ATOM 4120 N N . GLY A 1 583 ? 41.325 -12.393 -12.968 1.00 69.44 583 GLY A N 1
ATOM 4121 C CA . GLY A 1 583 ? 40.220 -11.518 -12.571 1.00 69.44 583 GLY A CA 1
ATOM 4122 C C . GLY A 1 583 ? 40.551 -10.030 -12.395 1.00 69.44 583 GLY A C 1
ATOM 4123 O O . GLY A 1 583 ? 41.705 -9.632 -12.174 1.00 69.44 583 GLY A O 1
ATOM 4124 N N . ASN A 1 584 ? 39.514 -9.198 -12.479 1.00 72.62 584 ASN A N 1
ATOM 4125 C CA . ASN A 1 584 ? 39.573 -7.743 -12.460 1.00 72.62 584 ASN A CA 1
ATOM 4126 C C . ASN A 1 584 ? 39.013 -7.139 -11.159 1.00 72.62 584 ASN A C 1
ATOM 4128 O O . ASN A 1 584 ? 37.812 -7.043 -10.947 1.00 72.62 584 ASN A O 1
ATOM 4132 N N . ALA A 1 585 ? 39.879 -6.548 -10.330 1.00 75.19 585 ALA A N 1
ATOM 4133 C CA . ALA A 1 585 ? 39.478 -5.929 -9.058 1.00 75.19 585 ALA A CA 1
ATOM 4134 C C . ALA A 1 585 ? 38.585 -4.680 -9.192 1.00 75.19 585 ALA A C 1
ATOM 4136 O O . ALA A 1 585 ? 38.195 -4.097 -8.182 1.00 75.19 585 ALA A O 1
ATOM 4137 N N . SER A 1 586 ? 38.329 -4.203 -10.409 1.00 73.44 586 SER A N 1
ATOM 4138 C CA . SER A 1 586 ? 37.541 -2.997 -10.688 1.00 73.44 586 SER A CA 1
ATOM 4139 C C . SER A 1 586 ? 36.274 -3.267 -11.503 1.00 73.44 586 SER A C 1
ATOM 4141 O O . SER A 1 586 ? 35.570 -2.314 -11.832 1.00 73.44 586 SER A O 1
ATOM 4143 N N . ALA A 1 587 ? 35.973 -4.521 -11.844 1.00 72.12 587 ALA A N 1
ATOM 4144 C CA . ALA A 1 587 ? 34.762 -4.891 -12.571 1.00 72.12 587 ALA A CA 1
ATOM 4145 C C . ALA A 1 587 ? 34.221 -6.218 -12.042 1.00 72.12 587 ALA A C 1
ATOM 4147 O O . ALA A 1 587 ? 35.006 -7.090 -11.709 1.00 72.12 587 ALA A O 1
ATOM 4148 N N . LEU A 1 588 ? 32.897 -6.359 -11.979 1.00 78.00 588 LEU A N 1
ATOM 4149 C CA . LEU A 1 588 ? 32.282 -7.657 -11.720 1.00 78.00 588 LEU A CA 1
ATOM 4150 C C . LEU A 1 588 ? 32.378 -8.512 -12.981 1.00 78.00 588 LEU A C 1
ATOM 4152 O O . LEU A 1 588 ? 32.103 -8.019 -14.078 1.00 78.00 588 LEU A O 1
ATOM 4156 N N . GLU A 1 589 ? 32.737 -9.779 -12.831 1.00 79.38 589 GLU A N 1
ATOM 4157 C CA . GLU A 1 589 ? 32.970 -10.676 -13.960 1.00 79.38 589 GLU A CA 1
ATOM 4158 C C . GLU A 1 589 ? 32.019 -11.880 -13.999 1.00 79.38 589 GLU A C 1
ATOM 4160 O O . GLU A 1 589 ? 31.485 -12.341 -12.986 1.00 79.38 589 GLU A O 1
ATOM 4165 N N . VAL A 1 590 ? 31.795 -12.373 -15.219 1.00 82.38 590 VAL A N 1
ATOM 4166 C CA . VAL A 1 590 ? 31.105 -13.626 -15.534 1.00 82.38 590 VAL A CA 1
ATOM 4167 C C . VAL A 1 590 ? 32.059 -14.540 -16.287 1.00 82.38 590 VAL A C 1
ATOM 4169 O O . VAL A 1 590 ? 32.800 -14.094 -17.169 1.00 82.38 590 VAL A O 1
ATOM 4172 N N . PHE A 1 591 ? 32.019 -15.828 -15.954 1.00 84.19 591 PHE A N 1
ATOM 4173 C CA . PHE A 1 591 ? 32.896 -16.844 -16.526 1.00 84.19 591 PHE A CA 1
ATOM 4174 C C . PHE A 1 591 ? 32.163 -18.156 -16.785 1.00 84.19 591 PHE A C 1
ATOM 4176 O O . PHE A 1 591 ? 31.238 -18.500 -16.051 1.00 84.19 591 PHE A O 1
ATOM 4183 N N . PHE A 1 592 ? 32.603 -18.913 -17.790 1.00 88.44 592 PHE A N 1
ATOM 4184 C CA . PHE A 1 592 ? 32.026 -20.213 -18.134 1.00 88.44 592 PHE A CA 1
ATOM 4185 C C . PHE A 1 592 ? 33.034 -21.339 -17.882 1.00 88.44 592 PHE A C 1
ATOM 4187 O O . PHE A 1 592 ? 34.139 -21.315 -18.418 1.00 88.44 592 PHE A O 1
ATOM 4194 N N . GLU A 1 593 ? 32.643 -22.345 -17.102 1.00 87.81 593 GLU A N 1
ATOM 4195 C CA . GLU A 1 593 ? 33.400 -23.584 -16.891 1.00 87.81 593 GLU A CA 1
ATOM 4196 C C . GLU A 1 593 ? 32.623 -24.775 -17.465 1.00 87.81 593 GLU A C 1
ATOM 4198 O O . GLU A 1 593 ? 31.458 -24.998 -17.130 1.00 87.81 593 GLU A O 1
ATOM 4203 N N . GLN A 1 594 ? 33.269 -25.592 -18.300 1.00 91.00 594 GLN A N 1
ATOM 4204 C CA . GLN A 1 594 ? 32.677 -26.852 -18.752 1.00 91.00 594 GLN A CA 1
ATOM 4205 C C . GLN A 1 594 ? 32.793 -27.916 -17.648 1.00 91.00 594 GLN A C 1
ATOM 4207 O O . GLN A 1 594 ? 33.894 -28.296 -17.254 1.00 91.00 594 GLN A O 1
ATOM 4212 N N . SER A 1 595 ? 31.664 -28.482 -17.212 1.00 89.44 595 SER A N 1
ATOM 4213 C CA . SER A 1 595 ? 31.607 -29.552 -16.209 1.00 89.44 595 SER A CA 1
ATOM 4214 C C . SER A 1 595 ? 30.807 -30.750 -16.726 1.00 89.44 595 SER A C 1
ATOM 4216 O O . SER A 1 595 ? 29.573 -30.781 -16.715 1.00 89.44 595 SER A O 1
ATOM 4218 N N . GLY A 1 596 ? 31.514 -31.762 -17.238 1.00 89.62 596 GLY A N 1
ATOM 4219 C CA . GLY A 1 596 ? 30.882 -32.907 -17.899 1.00 89.62 596 GLY A CA 1
ATOM 4220 C C . GLY A 1 596 ? 30.064 -32.463 -19.118 1.00 89.62 596 GLY A C 1
ATOM 4221 O O . GLY A 1 596 ? 30.601 -31.815 -20.011 1.00 89.62 596 GLY A O 1
ATOM 4222 N N . ALA A 1 597 ? 28.771 -32.802 -19.151 1.00 88.38 597 ALA A N 1
ATOM 4223 C CA . ALA A 1 597 ? 27.839 -32.375 -20.202 1.00 88.38 597 ALA A CA 1
ATOM 4224 C C . ALA A 1 597 ? 27.207 -30.989 -19.954 1.00 88.38 597 ALA A C 1
ATOM 4226 O O . ALA A 1 597 ? 26.400 -30.544 -20.763 1.00 88.38 597 ALA A O 1
ATOM 4227 N N . ASN A 1 598 ? 27.540 -30.329 -18.842 1.00 90.69 598 ASN A N 1
ATOM 4228 C CA . ASN A 1 598 ? 26.926 -29.079 -18.401 1.00 90.69 598 ASN A CA 1
ATOM 4229 C C . ASN A 1 598 ? 27.931 -27.930 -18.463 1.00 90.69 598 ASN A C 1
ATOM 4231 O O . ASN A 1 598 ? 29.140 -28.156 -18.429 1.00 90.69 598 ASN A O 1
ATOM 4235 N N . THR A 1 599 ? 27.429 -26.701 -18.449 1.00 90.75 599 THR A N 1
ATOM 4236 C CA . THR A 1 599 ? 28.255 -25.508 -18.239 1.00 90.75 599 THR A CA 1
ATOM 4237 C C . THR A 1 599 ? 27.905 -24.864 -16.908 1.00 90.75 599 THR A C 1
ATOM 4239 O O . THR A 1 599 ? 26.730 -24.750 -16.571 1.00 90.75 599 THR A O 1
ATOM 4242 N N . ILE A 1 600 ? 28.908 -24.448 -16.143 1.00 88.81 600 ILE A N 1
ATOM 4243 C CA . ILE A 1 600 ? 28.738 -23.637 -14.941 1.00 88.81 600 ILE A CA 1
ATOM 4244 C C . ILE A 1 600 ? 29.044 -22.190 -15.317 1.00 88.81 600 ILE A C 1
ATOM 4246 O O . ILE A 1 600 ? 30.136 -21.879 -15.788 1.00 88.81 600 ILE A O 1
ATOM 4250 N N . VAL A 1 601 ? 28.066 -21.312 -15.123 1.00 88.81 601 VAL A N 1
ATOM 4251 C CA . VAL A 1 601 ? 28.226 -19.864 -15.201 1.00 88.81 601 VAL A CA 1
ATOM 4252 C C . VAL A 1 601 ? 28.577 -19.366 -13.804 1.00 88.81 601 VAL A C 1
ATOM 4254 O O . VAL A 1 601 ? 27.766 -19.450 -12.880 1.00 88.81 601 VAL A O 1
ATOM 4257 N N . HIS A 1 602 ? 29.798 -18.873 -13.655 1.00 85.56 602 HIS A N 1
ATOM 4258 C CA . HIS A 1 602 ? 30.293 -18.238 -12.443 1.00 85.56 602 HIS A CA 1
ATOM 4259 C C . HIS A 1 602 ? 30.009 -16.742 -12.511 1.00 85.56 602 HIS A C 1
ATOM 4261 O O . HIS A 1 602 ? 30.342 -16.102 -13.507 1.00 85.56 602 HIS A O 1
ATOM 4267 N N . VAL A 1 603 ? 29.408 -16.198 -11.457 1.00 83.44 603 VAL A N 1
ATOM 4268 C CA . VAL A 1 603 ? 29.014 -14.791 -11.352 1.00 83.44 603 VAL A CA 1
ATOM 4269 C C . VAL A 1 603 ? 29.643 -14.202 -10.099 1.00 83.44 603 VAL A C 1
ATOM 4271 O O . VAL A 1 603 ? 29.394 -14.688 -8.997 1.00 83.44 603 VAL A O 1
ATOM 4274 N N . GLU A 1 604 ? 30.454 -13.158 -10.235 1.00 80.38 604 GLU A N 1
ATOM 4275 C CA . GLU A 1 604 ? 31.053 -12.510 -9.068 1.00 80.38 604 GLU A CA 1
ATOM 4276 C C . GLU A 1 604 ? 30.007 -11.781 -8.205 1.00 80.38 604 GLU A C 1
ATOM 4278 O O . GLU A 1 604 ? 29.193 -10.992 -8.681 1.00 80.38 604 GLU A O 1
ATOM 4283 N N . ALA A 1 605 ? 30.051 -11.989 -6.894 1.00 75.44 605 ALA A N 1
ATOM 4284 C CA . ALA A 1 605 ? 29.336 -11.145 -5.938 1.00 75.44 605 ALA A CA 1
ATOM 4285 C C . ALA A 1 605 ? 30.149 -9.885 -5.586 1.00 75.44 605 ALA A C 1
ATOM 4287 O O . ALA A 1 605 ? 29.606 -8.889 -5.103 1.00 75.44 605 ALA A O 1
ATOM 4288 N N . LYS A 1 606 ? 31.465 -9.923 -5.826 1.00 76.00 606 LYS A N 1
ATOM 4289 C CA . LYS A 1 606 ? 32.407 -8.848 -5.525 1.00 76.00 606 LYS A CA 1
ATOM 4290 C C . LYS A 1 606 ? 33.603 -8.910 -6.472 1.00 76.00 606 LYS A C 1
ATOM 4292 O O . LYS A 1 606 ? 34.208 -9.965 -6.603 1.00 76.00 606 LYS A O 1
ATOM 4297 N N . ALA A 1 607 ? 33.976 -7.769 -7.050 1.00 76.31 607 ALA A N 1
ATOM 4298 C CA . ALA A 1 607 ? 35.138 -7.669 -7.930 1.00 76.31 607 ALA A CA 1
ATOM 4299 C C . ALA A 1 607 ? 36.434 -8.002 -7.171 1.00 76.31 607 ALA A C 1
ATOM 4301 O O . ALA A 1 607 ? 36.687 -7.459 -6.085 1.00 76.31 607 ALA A O 1
ATOM 4302 N N . PHE A 1 608 ? 37.281 -8.856 -7.744 1.00 73.44 608 PHE A N 1
ATOM 4303 C CA . PHE A 1 608 ? 38.581 -9.210 -7.175 1.00 73.44 608 PHE A CA 1
ATOM 4304 C C . PHE A 1 608 ? 39.661 -9.341 -8.257 1.00 73.44 608 PHE A C 1
ATOM 4306 O O . PHE A 1 608 ? 39.389 -9.607 -9.415 1.00 73.44 608 PHE A O 1
ATOM 4313 N N . ALA A 1 609 ? 40.928 -9.180 -7.873 1.00 66.00 609 ALA A N 1
ATOM 4314 C CA . ALA A 1 609 ? 42.073 -9.572 -8.696 1.00 66.00 609 ALA A CA 1
ATOM 4315 C C . ALA A 1 609 ? 43.051 -10.302 -7.792 1.00 66.00 609 ALA A C 1
ATOM 4317 O O . ALA A 1 609 ? 43.518 -9.678 -6.842 1.00 66.00 609 ALA A O 1
ATOM 4318 N N . ASN A 1 610 ? 43.359 -11.583 -8.034 1.00 62.50 610 ASN A N 1
ATOM 4319 C CA . ASN A 1 610 ? 44.517 -12.225 -7.402 1.00 62.50 610 ASN A CA 1
ATOM 4320 C C . ASN A 1 610 ? 44.899 -13.583 -8.009 1.00 62.50 610 ASN A C 1
ATOM 4322 O O . ASN A 1 610 ? 44.270 -14.605 -7.751 1.00 62.50 610 ASN A O 1
ATOM 4326 N N . ALA A 1 611 ? 46.084 -13.615 -8.621 1.00 53.47 611 ALA A N 1
ATOM 4327 C CA . ALA A 1 611 ? 46.792 -14.801 -9.108 1.00 53.47 611 ALA A CA 1
ATOM 4328 C C . ALA A 1 611 ? 47.279 -15.793 -8.017 1.00 53.47 611 ALA A C 1
ATOM 4330 O O . ALA A 1 611 ? 48.303 -16.447 -8.211 1.00 53.47 611 ALA A O 1
ATOM 4331 N N . GLY A 1 612 ? 46.607 -15.913 -6.860 1.00 52.06 612 GLY A N 1
ATOM 4332 C CA . GLY A 1 612 ? 47.160 -16.680 -5.731 1.00 52.06 612 GLY A CA 1
ATOM 4333 C C . GLY A 1 612 ? 46.223 -17.287 -4.683 1.00 52.06 612 GLY A C 1
ATOM 4334 O O . GLY A 1 612 ? 46.688 -18.160 -3.953 1.00 52.06 612 GLY A O 1
ATOM 4335 N N . ALA A 1 613 ? 44.947 -16.900 -4.576 1.00 55.75 613 ALA A N 1
ATOM 4336 C CA . ALA A 1 613 ? 43.991 -17.603 -3.709 1.00 55.75 613 ALA A CA 1
ATOM 4337 C C . ALA A 1 613 ? 42.541 -17.298 -4.104 1.00 55.75 613 ALA A C 1
ATOM 4339 O O . ALA A 1 613 ? 42.176 -16.132 -4.235 1.00 55.75 613 ALA A O 1
ATOM 4340 N N . ALA A 1 614 ? 41.729 -18.350 -4.241 1.00 56.06 614 ALA A N 1
ATOM 4341 C CA . ALA A 1 614 ? 40.284 -18.254 -4.421 1.00 56.06 614 ALA A CA 1
ATOM 4342 C C . ALA A 1 614 ? 39.656 -17.512 -3.223 1.00 56.06 614 ALA A C 1
ATOM 4344 O O . ALA A 1 614 ? 39.844 -17.968 -2.087 1.00 56.06 614 ALA A O 1
ATOM 4345 N N . PRO A 1 615 ? 38.937 -16.393 -3.419 1.00 61.97 615 PRO A N 1
ATOM 4346 C CA . PRO A 1 615 ? 38.173 -15.788 -2.340 1.00 61.97 615 PRO A CA 1
ATOM 4347 C C . PRO A 1 615 ? 37.079 -16.766 -1.896 1.00 61.97 615 PRO A C 1
ATOM 4349 O O . PRO A 1 615 ? 36.306 -17.280 -2.706 1.00 61.97 615 PRO A O 1
ATOM 4352 N N . ALA A 1 616 ? 37.054 -17.087 -0.603 1.00 55.72 616 ALA A N 1
ATOM 4353 C CA . ALA A 1 616 ? 36.038 -17.970 -0.051 1.00 55.72 616 ALA A CA 1
ATOM 4354 C C . ALA A 1 616 ? 34.683 -17.256 -0.105 1.00 55.72 616 ALA A C 1
ATOM 4356 O O . ALA A 1 616 ? 34.503 -16.260 0.591 1.00 55.72 616 ALA A O 1
ATOM 4357 N N . ASN A 1 617 ? 33.743 -17.808 -0.877 1.00 61.03 617 ASN A N 1
ATOM 4358 C CA . ASN A 1 617 ? 32.347 -17.369 -0.942 1.00 61.03 617 ASN A CA 1
ATOM 4359 C C . ASN A 1 617 ? 32.143 -15.973 -1.564 1.00 61.03 617 ASN A C 1
ATOM 4361 O O . ASN A 1 617 ? 31.429 -15.178 -0.976 1.00 61.03 617 ASN A O 1
ATOM 4365 N N . ASP A 1 618 ? 32.751 -15.666 -2.718 1.00 73.06 618 ASP A N 1
ATOM 4366 C CA . ASP A 1 618 ? 32.514 -14.406 -3.468 1.00 73.06 618 ASP A CA 1
ATOM 4367 C C . ASP A 1 618 ? 31.969 -14.651 -4.897 1.00 73.06 618 ASP A C 1
ATOM 4369 O O . ASP A 1 618 ? 31.916 -13.735 -5.717 1.00 73.06 618 ASP A O 1
ATOM 4373 N N . VAL A 1 619 ? 31.565 -15.887 -5.220 1.00 75.44 619 VAL A N 1
ATOM 4374 C CA . VAL A 1 619 ? 31.085 -16.283 -6.557 1.00 75.44 619 VAL A CA 1
ATOM 4375 C C . VAL A 1 619 ? 29.805 -17.114 -6.435 1.00 75.44 619 VAL A C 1
ATOM 4377 O O . VAL A 1 619 ? 29.786 -18.126 -5.733 1.00 75.44 619 VAL A O 1
ATOM 4380 N N . ALA A 1 620 ? 28.752 -16.700 -7.139 1.00 80.75 620 ALA A N 1
ATOM 4381 C CA . ALA A 1 620 ? 27.514 -17.452 -7.319 1.00 80.75 620 ALA A CA 1
ATOM 4382 C C . ALA A 1 620 ? 27.612 -18.360 -8.557 1.00 80.75 620 ALA A C 1
ATOM 4384 O O . ALA A 1 620 ? 28.205 -17.980 -9.567 1.00 80.75 620 ALA A O 1
ATOM 4385 N N . ASN A 1 621 ? 27.019 -19.556 -8.488 1.00 84.88 621 ASN A N 1
ATOM 4386 C CA . ASN A 1 621 ? 27.101 -20.549 -9.563 1.00 84.88 621 ASN A CA 1
ATOM 4387 C C . ASN A 1 621 ? 25.723 -20.849 -10.158 1.00 84.88 621 ASN A C 1
ATOM 4389 O O . ASN A 1 621 ? 24.779 -21.183 -9.435 1.00 84.88 621 ASN A O 1
ATOM 4393 N N . ILE A 1 622 ? 25.635 -20.813 -11.487 1.00 86.50 622 ILE A N 1
ATOM 4394 C CA . ILE A 1 622 ? 24.446 -21.207 -12.245 1.00 86.50 622 ILE A CA 1
ATOM 4395 C C . ILE A 1 622 ? 24.824 -22.359 -13.172 1.00 86.50 622 ILE A C 1
ATOM 4397 O O . ILE A 1 622 ? 25.707 -22.227 -14.012 1.00 86.50 622 ILE A O 1
ATOM 4401 N N . VAL A 1 623 ? 24.171 -23.508 -13.028 1.00 88.75 623 VAL A N 1
ATOM 4402 C CA . VAL A 1 623 ? 24.440 -24.698 -13.843 1.00 88.75 623 VAL A CA 1
ATOM 4403 C C . VAL A 1 623 ? 23.467 -24.745 -15.015 1.00 88.75 623 VAL A C 1
ATOM 4405 O O . VAL A 1 623 ? 22.265 -24.879 -14.808 1.00 88.75 623 VAL A O 1
ATOM 4408 N N . LEU A 1 624 ? 23.990 -24.688 -16.238 1.00 89.19 624 LEU A N 1
ATOM 4409 C CA . LEU A 1 624 ? 23.265 -24.906 -17.488 1.00 89.19 624 LEU A CA 1
ATOM 4410 C C . LEU A 1 624 ? 23.392 -26.376 -17.900 1.00 89.19 624 LEU A C 1
ATOM 4412 O O . LEU A 1 624 ? 24.456 -26.837 -18.331 1.00 89.19 624 LEU A O 1
ATOM 4416 N N . THR A 1 625 ? 22.311 -27.138 -17.737 1.00 89.50 625 THR A N 1
ATOM 4417 C CA . THR A 1 625 ? 22.327 -28.588 -17.975 1.00 89.50 625 THR A CA 1
ATOM 4418 C C . THR A 1 625 ? 22.331 -28.910 -19.470 1.00 89.50 625 THR A C 1
ATOM 4420 O O . THR A 1 625 ? 21.429 -28.497 -20.193 1.00 89.50 625 THR A O 1
ATOM 4423 N N . GLY A 1 626 ? 23.301 -29.702 -19.939 1.00 88.50 626 GLY A N 1
ATOM 4424 C CA . GLY A 1 626 ? 23.377 -30.140 -21.341 1.00 88.50 626 GLY A CA 1
ATOM 4425 C C . GLY A 1 626 ? 23.923 -29.101 -22.330 1.00 88.50 626 GLY A C 1
ATOM 4426 O O . GLY A 1 626 ? 23.866 -29.337 -23.537 1.00 88.50 626 GLY A O 1
ATOM 4427 N N . VAL A 1 627 ? 24.441 -27.971 -21.842 1.00 89.25 627 VAL A N 1
ATOM 4428 C CA . VAL A 1 627 ? 24.954 -26.865 -22.665 1.00 89.25 627 VAL A CA 1
ATOM 4429 C C . VAL A 1 627 ? 26.479 -26.913 -22.737 1.00 89.25 627 VAL A C 1
ATOM 4431 O O . VAL A 1 627 ? 27.146 -27.173 -21.732 1.00 89.25 627 VAL A O 1
ATOM 4434 N N . ASN A 1 628 ? 27.034 -26.650 -23.922 1.00 89.00 628 ASN A N 1
ATOM 4435 C CA . ASN A 1 628 ? 28.476 -26.574 -24.149 1.00 89.00 628 ASN A CA 1
ATOM 4436 C C . ASN A 1 628 ? 28.985 -25.140 -23.921 1.00 89.00 628 ASN A C 1
ATOM 4438 O O . ASN A 1 628 ? 28.457 -24.196 -24.503 1.00 89.00 628 ASN A O 1
ATOM 4442 N N . ALA A 1 629 ? 30.043 -24.970 -23.131 1.00 87.94 629 ALA A N 1
ATOM 4443 C CA . ALA A 1 629 ? 30.588 -23.655 -22.799 1.00 87.94 629 ALA A CA 1
ATOM 4444 C C . ALA A 1 629 ? 31.108 -22.901 -24.036 1.00 87.94 629 ALA A C 1
ATOM 4446 O O . ALA A 1 629 ? 31.037 -21.677 -24.090 1.00 87.94 629 ALA A O 1
ATOM 4447 N N . ASN A 1 630 ? 31.571 -23.623 -25.064 1.00 86.56 630 ASN A N 1
ATOM 4448 C CA . ASN A 1 630 ? 32.061 -23.030 -26.314 1.00 86.56 630 ASN A CA 1
ATOM 4449 C C . ASN A 1 630 ? 30.943 -22.476 -27.202 1.00 86.56 630 ASN A C 1
ATOM 4451 O O . ASN A 1 630 ? 31.232 -21.755 -28.153 1.00 86.56 630 ASN A O 1
ATOM 4455 N N . THR A 1 631 ? 29.689 -22.861 -26.952 1.00 86.38 631 THR A N 1
ATOM 4456 C CA . THR A 1 631 ? 28.533 -22.317 -27.674 1.00 86.38 631 THR A CA 1
ATOM 4457 C C . THR A 1 631 ? 27.925 -21.125 -26.953 1.00 86.38 631 THR A C 1
ATOM 4459 O O . THR A 1 631 ? 26.964 -20.567 -27.456 1.00 86.38 631 THR A O 1
ATOM 4462 N N . LEU A 1 632 ? 28.433 -20.752 -25.776 1.00 87.75 632 LEU A N 1
ATOM 4463 C CA . LEU A 1 632 ? 27.910 -19.621 -25.025 1.00 87.75 632 LEU A CA 1
ATOM 4464 C C . LEU A 1 632 ? 28.632 -18.332 -25.378 1.00 87.75 632 LEU A C 1
ATOM 4466 O O . LEU A 1 632 ? 29.843 -18.317 -25.564 1.00 87.75 632 LEU A O 1
ATOM 4470 N N . THR A 1 633 ? 27.890 -17.241 -25.363 1.00 83.56 633 THR A N 1
ATOM 4471 C CA . THR A 1 633 ? 28.395 -15.872 -25.465 1.00 83.56 633 THR A CA 1
ATOM 4472 C C . THR A 1 633 ? 27.843 -15.051 -24.309 1.00 83.56 633 THR A C 1
ATOM 4474 O O . THR A 1 633 ? 26.779 -15.356 -23.769 1.00 83.56 633 THR A O 1
ATOM 4477 N N . PHE A 1 634 ? 28.595 -14.027 -23.899 1.00 80.25 634 PHE A N 1
ATOM 4478 C CA . PHE A 1 634 ? 28.150 -13.063 -22.901 1.00 80.25 634 PHE A CA 1
ATOM 4479 C C . PHE A 1 634 ? 28.159 -11.655 -23.485 1.00 80.25 634 PHE A C 1
ATOM 4481 O O . PHE A 1 634 ? 29.226 -11.099 -23.753 1.00 80.25 634 PHE A O 1
ATOM 4488 N N . GLU A 1 635 ? 26.978 -11.071 -23.660 1.00 72.69 635 GLU A N 1
ATOM 4489 C CA . GLU A 1 635 ? 26.814 -9.739 -24.236 1.00 72.69 635 GLU A CA 1
ATOM 4490 C C . GLU A 1 635 ? 25.734 -8.964 -23.482 1.00 72.69 635 GLU A C 1
ATOM 4492 O O . GLU A 1 635 ? 24.641 -9.468 -23.238 1.00 72.69 635 GLU A O 1
ATOM 4497 N N . ASN A 1 636 ? 26.030 -7.714 -23.111 1.00 66.56 636 ASN A N 1
ATOM 4498 C CA . ASN A 1 636 ? 25.076 -6.800 -22.467 1.00 66.56 636 ASN A CA 1
ATOM 4499 C C . ASN A 1 636 ? 24.384 -7.372 -21.216 1.00 66.56 636 ASN A C 1
ATOM 4501 O O . ASN A 1 636 ? 23.210 -7.102 -20.968 1.00 66.56 636 ASN A O 1
ATOM 4505 N N . GLY A 1 637 ? 25.108 -8.163 -20.424 1.00 74.31 637 GLY A N 1
ATOM 4506 C CA . GLY A 1 637 ? 24.566 -8.793 -19.222 1.00 74.31 637 GLY A CA 1
ATOM 4507 C C . GLY A 1 637 ? 23.833 -10.110 -19.461 1.00 74.31 637 GLY A C 1
ATOM 4508 O O . GLY A 1 637 ? 23.337 -10.685 -18.495 1.00 74.31 637 GLY A O 1
ATOM 4509 N N . PHE A 1 638 ? 23.768 -10.594 -20.702 1.00 81.44 638 PHE A N 1
ATOM 4510 C CA . PHE A 1 638 ? 23.103 -11.842 -21.058 1.00 81.44 638 PHE A CA 1
ATOM 4511 C C . PHE A 1 638 ? 24.091 -12.936 -21.421 1.00 81.44 638 PHE A C 1
ATOM 4513 O O . PHE A 1 638 ? 25.035 -12.697 -22.167 1.00 81.44 638 PHE A O 1
ATOM 4520 N N . VAL A 1 639 ? 23.812 -14.142 -20.942 1.00 86.38 639 VAL A N 1
ATOM 4521 C CA . VAL A 1 639 ? 24.371 -15.400 -21.428 1.00 86.38 639 VAL A CA 1
ATOM 4522 C C . VAL A 1 639 ? 23.375 -15.999 -22.418 1.00 86.38 639 VAL A C 1
ATOM 4524 O O . VAL A 1 639 ? 22.208 -16.158 -22.068 1.00 86.38 639 VAL A O 1
ATOM 4527 N N . HIS A 1 640 ? 23.820 -16.366 -23.617 1.00 85.81 640 HIS A N 1
ATOM 4528 C CA . HIS A 1 640 ? 22.992 -17.067 -24.606 1.00 85.81 640 HIS A CA 1
ATOM 4529 C C . HIS A 1 640 ? 23.811 -18.077 -25.408 1.00 85.81 640 HIS A C 1
ATOM 4531 O O . HIS A 1 640 ? 25.041 -18.056 -25.383 1.00 85.81 640 HIS A O 1
ATOM 4537 N N . VAL A 1 641 ? 23.116 -18.978 -26.104 1.00 84.94 641 VAL A N 1
ATOM 4538 C CA . VAL A 1 641 ? 23.724 -19.943 -27.030 1.00 84.94 641 VAL A CA 1
ATOM 4539 C C . VAL A 1 641 ? 23.821 -19.312 -28.425 1.00 84.94 641 VAL A C 1
ATOM 4541 O O . VAL A 1 641 ? 22.790 -18.969 -29.008 1.00 84.94 641 VAL A O 1
ATOM 4544 N N . ALA A 1 642 ? 25.047 -19.164 -28.932 1.00 75.31 642 ALA A N 1
ATOM 4545 C CA . ALA A 1 642 ? 25.385 -18.589 -30.238 1.00 75.31 642 ALA A CA 1
ATOM 4546 C C . ALA A 1 642 ? 24.984 -19.460 -31.441 1.00 75.31 642 ALA A C 1
ATOM 4548 O O . ALA A 1 642 ? 24.897 -20.706 -31.299 1.00 75.31 642 ALA A O 1
#

Secondary structure (DSSP, 8-state):
-----HHHHHHHHHHHHHSSPPPHHHHHHHHHHHHTT--HHHHHHHHHTSHHHHHHHTTS-HHHHHHHHHHHHHSSPPPHHHHHHHHHHHHHS-TTHHHHHHHHHHHHHHH--GGG-TTS-HHHHHHHHHHHHHHHHHHHHHHHHHHHHGGGGS---SS-GGG-HHHHHHHHHHTT--SSHHHHHHHHHHHHHHTTSS-HHHHHHSTTHHHHHHHHHHHHHHHHHHHHHHHHHHHHHHHSSS----HHHHHHHHHH--HHHHHHHHHHHHHHHHHHHHHHHHHHHHHHHHHHHS-HHHHHHHHHHHHHHHHT-HHHHHHHHHHHHHHHHHHTS-HHHHHHHHHHHHHHHHHTT--TT-BS-SSS--BHHHHHHHHHHHHGGGSS--S-HHHHHHHHHHHHHHHHS-TTS------SS--SHHHHHHHHHHHHHHHHHHHHHHHHHHHHHHHHSGGGHHHHHHHHHHHHHHHHHHHHHHHHHHHHHHHHHHHHHHHHHHHHHHHHHHHHHHHHHHHHHHTTEEES---SSEEEEE--TTTS-TT-EEEE-TT--TT-EEE--TTEEE-S---TT--HHHHHHH--TTSEEEEEEEETTEEEEEEESS----TT-PPTT-EEEEEETT--GGGEEEETTEEEE-